Protein AF-0000000078668616 (afdb_homodimer)

Sequence (398 aa):
MKVLVTGFEPFGGENVNPSWEAVKMLPDAIRDAEIVKYQLPVSFKKVKELLPDIISKEKPGVIILTGQAGGRVNVTVERVAINVMDSKKEDNDGYKPEDEPIFEDAPAAYFSTLPIKRIVKALRENKIPAVVSNTAGTYVCNTAMFTALHYVATNELKAKAGFIHVPYIPEQVLEKNAPSMPLEMIKRAIEIAIRESLDMKVLVTGFEPFGGENVNPSWEAVKMLPDAIRDAEIVKYQLPVSFKKVKELLPDIISKEKPGVIILTGQAGGRVNVTVERVAINVMDSKKEDNDGYKPEDEPIFEDAPAAYFSTLPIKRIVKALRENKIPAVVSNTAGTYVCNTAMFTALHYVATNELKAKAGFIHVPYIPEQVLEKNAPSMPLEMIKRAIEIAIRESLD

Structure (mmCIF, N/CA/C/O backbone):
data_AF-0000000078668616-model_v1
#
loop_
_entity.id
_entity.type
_entity.pdbx_description
1 polymer 'Pyrrolidone-carboxylate peptidase'
#
loop_
_atom_site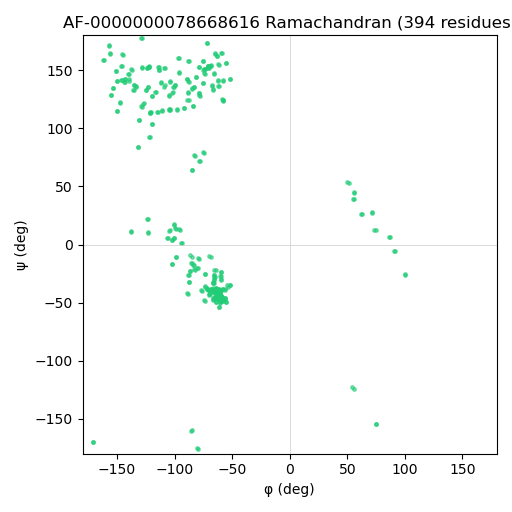.group_PDB
_atom_site.id
_atom_site.type_symbol
_atom_site.label_atom_id
_atom_site.label_alt_id
_atom_site.label_comp_id
_atom_site.label_asym_id
_atom_site.label_entity_id
_atom_site.label_seq_id
_atom_site.pdbx_PDB_ins_code
_atom_site.Cartn_x
_atom_site.Cartn_y
_atom_site.Cartn_z
_atom_site.occupancy
_atom_site.B_iso_or_equiv
_atom_site.auth_seq_id
_atom_site.auth_comp_id
_atom_site.auth_asym_id
_atom_site.auth_atom_id
_atom_site.pdbx_PDB_model_num
ATOM 1 N N . MET A 1 1 ? -7.391 -31.672 -3.52 1 94.06 1 MET A N 1
ATOM 2 C CA . MET A 1 1 ? -7.605 -30.234 -3.52 1 94.06 1 MET A CA 1
ATOM 3 C C . MET A 1 1 ? -6.902 -29.578 -4.703 1 94.06 1 MET A C 1
ATOM 5 O O . MET A 1 1 ? -5.859 -30.062 -5.152 1 94.06 1 MET A O 1
ATOM 9 N N . LYS A 1 2 ? -7.465 -28.547 -5.363 1 98.44 2 LYS A N 1
ATOM 10 C CA . LYS A 1 2 ? -6.852 -27.828 -6.477 1 98.44 2 LYS A CA 1
ATOM 11 C C . LYS A 1 2 ? -6.223 -26.516 -6.008 1 98.44 2 LYS A C 1
ATOM 13 O O . LYS A 1 2 ? -6.793 -25.828 -5.168 1 98.44 2 LYS A O 1
ATOM 18 N N . VAL A 1 3 ? -5.055 -26.281 -6.527 1 98.88 3 VAL A N 1
ATOM 19 C CA . VAL A 1 3 ? -4.402 -24.984 -6.375 1 98.88 3 VAL A CA 1
ATOM 20 C C . VAL A 1 3 ? -4.367 -24.266 -7.723 1 98.88 3 VAL A C 1
ATOM 22 O O . VAL A 1 3 ? -3.795 -24.781 -8.688 1 98.88 3 VAL A O 1
ATOM 25 N N . LEU A 1 4 ? -5.074 -23.156 -7.773 1 98.94 4 LEU A N 1
ATOM 26 C CA . LEU A 1 4 ? -5.012 -22.312 -8.953 1 98.94 4 LEU A CA 1
ATOM 27 C C . LEU A 1 4 ? -3.803 -21.375 -8.898 1 98.94 4 LEU A C 1
ATOM 29 O O . LEU A 1 4 ? -3.654 -20.594 -7.957 1 98.94 4 LEU A O 1
ATOM 33 N N . VAL A 1 5 ? -2.91 -21.484 -9.836 1 98.94 5 VAL A N 1
ATOM 34 C CA . VAL A 1 5 ? -1.761 -20.594 -9.961 1 98.94 5 VAL A CA 1
ATOM 35 C C . VAL A 1 5 ? -1.809 -19.875 -11.305 1 98.94 5 VAL A C 1
ATOM 37 O O . VAL A 1 5 ? -1.997 -20.5 -12.344 1 98.94 5 VAL A O 1
ATOM 40 N N . THR A 1 6 ? -1.699 -18.547 -11.234 1 98.94 6 THR A N 1
ATOM 41 C CA . THR A 1 6 ? -1.771 -17.797 -12.484 1 98.94 6 THR A CA 1
ATOM 42 C C . THR A 1 6 ? -0.515 -16.953 -12.68 1 98.94 6 THR A C 1
ATOM 44 O O . THR A 1 6 ? 0.208 -16.672 -11.727 1 98.94 6 THR A O 1
ATOM 47 N N . GLY A 1 7 ? -0.154 -16.656 -13.906 1 98.88 7 GLY A N 1
ATOM 48 C CA . GLY A 1 7 ? 0.778 -15.641 -14.359 1 98.88 7 GLY A CA 1
ATOM 49 C C . GLY A 1 7 ? 0.201 -14.734 -15.438 1 98.88 7 GLY A C 1
ATOM 50 O O . GLY A 1 7 ? -0.952 -14.906 -15.844 1 98.88 7 GLY A O 1
ATOM 51 N N . PHE A 1 8 ? 1.001 -13.781 -15.844 1 98.88 8 PHE A N 1
ATOM 52 C CA . PHE A 1 8 ? 0.492 -12.812 -16.812 1 98.88 8 PHE A CA 1
ATOM 53 C C . PHE A 1 8 ? 1.229 -12.945 -18.141 1 98.88 8 PHE A C 1
ATOM 55 O O . PHE A 1 8 ? 2.396 -13.336 -18.172 1 98.88 8 PHE A O 1
ATOM 62 N N . GLU A 1 9 ? 0.534 -12.625 -19.172 1 98.69 9 GLU A N 1
ATOM 63 C CA . GLU A 1 9 ? 1.172 -12.43 -20.469 1 98.69 9 GLU A CA 1
ATOM 64 C C . GLU A 1 9 ? 2.15 -11.258 -20.438 1 98.69 9 GLU A C 1
ATOM 66 O O . GLU A 1 9 ? 2.109 -10.438 -19.516 1 98.69 9 GLU A O 1
ATOM 71 N N . PRO A 1 10 ? 3.027 -11.25 -21.453 1 97.44 10 PRO A N 1
ATOM 72 C CA . PRO A 1 10 ? 3.949 -10.109 -21.516 1 97.44 10 PRO A CA 1
ATOM 73 C C . PRO A 1 10 ? 3.229 -8.773 -21.688 1 97.44 10 PRO A C 1
ATOM 75 O O . PRO A 1 10 ? 2.102 -8.742 -22.188 1 97.44 10 PRO A O 1
ATOM 78 N N . PHE A 1 11 ? 3.816 -7.719 -21.281 1 95.62 11 PHE A N 1
ATOM 79 C CA . PHE A 1 11 ? 3.264 -6.375 -21.406 1 95.62 11 PHE A CA 1
ATOM 80 C C . PHE A 1 11 ? 4.371 -5.328 -21.359 1 95.62 11 PHE A C 1
ATOM 82 O O . PHE A 1 11 ? 5.543 -5.664 -21.172 1 95.62 11 PHE A O 1
ATOM 89 N N . GLY A 1 12 ? 4.094 -4.141 -21.609 1 89.12 12 GLY A N 1
ATOM 90 C CA . GLY A 1 12 ? 5.023 -3.029 -21.469 1 89.12 12 GLY A CA 1
ATOM 91 C C . GLY A 1 12 ? 6.227 -3.139 -22.391 1 89.12 12 GLY A C 1
ATOM 92 O O . GLY A 1 12 ? 7.34 -2.771 -22 1 89.12 12 GLY A O 1
ATOM 93 N N . GLY A 1 13 ? 6.043 -3.803 -23.453 1 87.31 13 GLY A N 1
ATOM 94 C CA . GLY A 1 13 ? 7.133 -3.924 -24.422 1 87.31 13 GLY A CA 1
ATOM 95 C C . GLY A 1 13 ? 8.016 -5.133 -24.172 1 87.31 13 GLY A C 1
ATOM 96 O O . GLY A 1 13 ? 8.938 -5.402 -24.938 1 87.31 13 GLY A O 1
ATOM 97 N N . GLU A 1 14 ? 7.715 -5.789 -23.078 1 91 14 GLU A N 1
ATOM 98 C CA . GLU A 1 14 ? 8.477 -7.004 -22.797 1 91 14 GLU A CA 1
ATOM 99 C C . GLU A 1 14 ? 7.965 -8.18 -23.625 1 91 14 GLU A C 1
ATOM 101 O O . GLU A 1 14 ? 6.781 -8.227 -23.984 1 91 14 GLU A O 1
ATOM 106 N N . ASN A 1 15 ? 8.891 -9.117 -23.875 1 93.75 15 ASN A N 1
ATOM 107 C CA . ASN A 1 15 ? 8.523 -10.305 -24.641 1 93.75 15 ASN A CA 1
ATOM 108 C C . ASN A 1 15 ? 8.234 -11.492 -23.719 1 93.75 15 ASN A C 1
ATOM 110 O O . ASN A 1 15 ? 7.727 -12.523 -24.188 1 93.75 15 ASN A O 1
ATOM 114 N N . VAL A 1 16 ? 8.57 -11.289 -22.531 1 96.88 16 VAL A N 1
ATOM 115 C CA . VAL A 1 16 ? 8.375 -12.367 -21.562 1 96.88 16 VAL A CA 1
ATOM 116 C C . VAL A 1 16 ? 7.82 -11.789 -20.25 1 96.88 16 VAL A C 1
ATOM 118 O O . VAL A 1 16 ? 7.988 -10.602 -19.969 1 96.88 16 VAL A O 1
ATOM 121 N N . ASN A 1 17 ? 7.086 -12.539 -19.547 1 98.44 17 ASN A N 1
ATOM 122 C CA . ASN A 1 17 ? 6.676 -12.281 -18.172 1 98.44 17 ASN A CA 1
ATOM 123 C C . ASN A 1 17 ? 7.113 -13.398 -17.219 1 98.44 17 ASN A C 1
ATOM 125 O O . ASN A 1 17 ? 6.605 -14.516 -17.312 1 98.44 17 ASN A O 1
ATOM 129 N N . PRO A 1 18 ? 8 -13.102 -16.328 1 98.62 18 PRO A N 1
ATOM 130 C CA . PRO A 1 18 ? 8.57 -14.164 -15.492 1 98.62 18 PRO A CA 1
ATOM 131 C C . PRO A 1 18 ? 7.512 -14.883 -14.656 1 98.62 18 PRO A C 1
ATOM 133 O O . PRO A 1 18 ? 7.676 -16.062 -14.32 1 98.62 18 PRO A O 1
ATOM 136 N N . SER A 1 19 ? 6.426 -14.211 -14.336 1 98.81 19 SER A N 1
ATOM 137 C CA . SER A 1 19 ? 5.383 -14.859 -13.547 1 98.81 19 SER A CA 1
ATOM 138 C C . SER A 1 19 ? 4.816 -16.078 -14.281 1 98.81 19 SER A C 1
ATOM 140 O O . SER A 1 19 ? 4.801 -17.172 -13.734 1 98.81 19 SER A O 1
ATOM 142 N N . TRP A 1 20 ? 4.453 -15.867 -15.547 1 98.81 20 TRP A N 1
ATOM 143 C CA . TRP A 1 20 ? 3.885 -16.969 -16.312 1 98.81 20 TRP A CA 1
ATOM 144 C C . TRP A 1 20 ? 4.953 -18 -16.672 1 98.81 20 TRP A C 1
ATOM 146 O O . TRP A 1 20 ? 4.695 -19.203 -16.625 1 98.81 20 TRP A O 1
ATOM 156 N N . GLU A 1 21 ? 6.145 -17.547 -16.984 1 98.75 21 GLU A N 1
ATOM 157 C CA . GLU A 1 21 ? 7.223 -18.469 -17.312 1 98.75 21 GLU A CA 1
ATOM 158 C C . GLU A 1 21 ? 7.504 -19.422 -16.141 1 98.75 21 GLU A C 1
ATOM 160 O O . GLU A 1 21 ? 7.73 -20.609 -16.359 1 98.75 21 GLU A O 1
ATOM 165 N N . ALA A 1 22 ? 7.461 -18.875 -14.977 1 98.88 22 ALA A N 1
ATOM 166 C CA . ALA A 1 22 ? 7.688 -19.703 -13.789 1 98.88 22 ALA A CA 1
ATOM 167 C C . ALA A 1 22 ? 6.527 -20.656 -13.555 1 98.88 22 ALA A C 1
ATOM 169 O O . ALA A 1 22 ? 6.734 -21.828 -13.234 1 98.88 22 ALA A O 1
ATOM 170 N N . VAL A 1 23 ? 5.34 -20.156 -13.711 1 98.88 23 VAL A N 1
ATOM 171 C CA . VAL A 1 23 ? 4.141 -20.953 -13.469 1 98.88 23 VAL A CA 1
ATOM 172 C C . VAL A 1 23 ? 4.098 -22.141 -14.43 1 98.88 23 VAL A C 1
ATOM 174 O O . VAL A 1 23 ? 3.754 -23.25 -14.039 1 98.88 23 VAL A O 1
ATOM 177 N N . LYS A 1 24 ? 4.516 -21.891 -15.633 1 98.44 24 LYS A N 1
ATOM 178 C CA . LYS A 1 24 ? 4.555 -22.953 -16.656 1 98.44 24 LYS A CA 1
ATOM 179 C C . LYS A 1 24 ? 5.453 -24.094 -16.219 1 98.44 24 LYS A C 1
ATOM 181 O O . LYS A 1 24 ? 5.191 -25.25 -16.547 1 98.44 24 LYS A O 1
ATOM 186 N N . MET A 1 25 ? 6.387 -23.766 -15.477 1 98.56 25 MET A N 1
ATOM 187 C CA . MET A 1 25 ? 7.414 -24.75 -15.125 1 98.56 25 MET A CA 1
ATOM 188 C C . MET A 1 25 ? 6.988 -25.562 -13.914 1 98.56 25 MET A C 1
ATOM 190 O O . MET A 1 25 ? 7.613 -26.578 -13.594 1 98.56 25 MET A O 1
ATOM 194 N N . LEU A 1 26 ? 5.934 -25.203 -13.25 1 98.75 26 LEU A N 1
ATOM 195 C CA . LEU A 1 26 ? 5.492 -25.922 -12.055 1 98.75 26 LEU A CA 1
ATOM 196 C C . LEU A 1 26 ? 5.039 -27.328 -12.406 1 98.75 26 LEU A C 1
ATOM 198 O O . LEU A 1 26 ? 4.52 -27.578 -13.5 1 98.75 26 LEU A O 1
ATOM 202 N N . PRO A 1 27 ? 5.262 -28.297 -11.469 1 98.19 27 PRO A N 1
ATOM 203 C CA . PRO A 1 27 ? 4.66 -29.625 -11.688 1 98.19 27 PRO A CA 1
ATOM 204 C C . PRO A 1 27 ? 3.135 -29.594 -11.656 1 98.19 27 PRO A C 1
ATOM 206 O O . PRO A 1 27 ? 2.545 -28.609 -11.195 1 98.19 27 PRO A O 1
ATOM 209 N N . ASP A 1 28 ? 2.582 -30.656 -12.156 1 98.06 28 ASP A N 1
ATOM 210 C CA . ASP A 1 28 ? 1.125 -30.719 -12.219 1 98.06 28 ASP A CA 1
ATOM 211 C C . ASP A 1 28 ? 0.53 -31.078 -10.859 1 98.06 28 ASP A C 1
ATOM 213 O O . ASP A 1 28 ? -0.678 -30.953 -10.656 1 98.06 28 ASP A O 1
ATOM 217 N N . ALA A 1 29 ? 1.457 -31.516 -9.992 1 98.31 29 ALA A N 1
ATOM 218 C CA . ALA A 1 29 ? 1.007 -31.844 -8.641 1 98.31 29 ALA A CA 1
ATOM 219 C C . ALA A 1 29 ? 2.082 -31.516 -7.609 1 98.31 29 ALA A C 1
ATOM 221 O O . ALA A 1 29 ? 3.275 -31.688 -7.871 1 98.31 29 ALA A O 1
ATOM 222 N N . ILE A 1 30 ? 1.726 -31.047 -6.531 1 97.5 30 ILE A N 1
ATOM 223 C CA . ILE A 1 30 ? 2.549 -30.828 -5.344 1 97.5 30 ILE A CA 1
ATOM 224 C C . ILE A 1 30 ? 1.875 -31.453 -4.125 1 97.5 30 ILE A C 1
ATOM 226 O O . ILE A 1 30 ? 0.742 -31.109 -3.787 1 97.5 30 ILE A O 1
ATOM 230 N N . ARG A 1 31 ? 2.514 -32.375 -3.549 1 95.06 31 ARG A N 1
ATOM 231 C CA . ARG A 1 31 ? 1.877 -33.188 -2.537 1 95.06 31 ARG A CA 1
ATOM 232 C C . ARG A 1 31 ? 0.613 -33.844 -3.084 1 95.06 31 ARG A C 1
ATOM 234 O O . ARG A 1 31 ? 0.65 -34.5 -4.129 1 95.06 31 ARG A O 1
ATOM 241 N N . ASP A 1 32 ? -0.481 -33.656 -2.465 1 95.19 32 ASP A N 1
ATOM 242 C CA . ASP A 1 32 ? -1.717 -34.281 -2.924 1 95.19 32 ASP A CA 1
ATOM 243 C C . ASP A 1 32 ? -2.611 -33.25 -3.639 1 95.19 32 ASP A C 1
ATOM 245 O O . ASP A 1 32 ? -3.758 -33.562 -3.973 1 95.19 32 ASP A O 1
ATOM 249 N N . ALA A 1 33 ? -2.014 -32.125 -3.932 1 98.12 33 ALA A N 1
ATOM 250 C CA . ALA A 1 33 ? -2.818 -31.078 -4.559 1 98.12 33 ALA A CA 1
ATOM 251 C C . ALA A 1 33 ? -2.566 -31.016 -6.062 1 98.12 33 ALA A C 1
ATOM 253 O O . ALA A 1 33 ? -1.426 -31.141 -6.512 1 98.12 33 ALA A O 1
ATOM 254 N N . GLU A 1 34 ? -3.582 -30.906 -6.855 1 98.75 34 GLU A N 1
ATOM 255 C CA . GLU A 1 34 ? -3.486 -30.656 -8.289 1 98.75 34 GLU A CA 1
ATOM 256 C C . GLU A 1 34 ? -3.215 -29.188 -8.578 1 98.75 34 GLU A C 1
ATOM 258 O O . GLU A 1 34 ? -3.887 -28.312 -8.039 1 98.75 34 GLU A O 1
ATOM 263 N N . ILE A 1 35 ? -2.236 -28.953 -9.398 1 98.81 35 ILE A N 1
ATOM 264 C CA . ILE A 1 35 ? -1.889 -27.594 -9.758 1 98.81 35 ILE A CA 1
ATOM 265 C C . ILE A 1 35 ? -2.52 -27.234 -11.102 1 98.81 35 ILE A C 1
ATOM 267 O O . ILE A 1 35 ? -2.191 -27.828 -12.125 1 98.81 35 ILE A O 1
ATOM 271 N N . VAL A 1 36 ? -3.434 -26.266 -11.102 1 98.88 36 VAL A N 1
ATOM 272 C CA . VAL A 1 36 ? -4.055 -25.766 -12.328 1 98.88 36 VAL A CA 1
ATOM 273 C C . VAL A 1 36 ? -3.469 -24.406 -12.688 1 98.88 36 VAL A C 1
ATOM 275 O O . VAL A 1 36 ? -3.432 -23.5 -11.852 1 98.88 36 VAL A O 1
ATOM 278 N N . LYS A 1 37 ? -3.021 -24.281 -13.883 1 98.88 37 LYS A N 1
ATOM 279 C CA . LYS A 1 37 ? -2.25 -23.109 -14.312 1 98.88 37 LYS A CA 1
ATOM 280 C C . LYS A 1 37 ? -2.99 -22.328 -15.391 1 98.88 37 LYS A C 1
ATOM 282 O O . LYS A 1 37 ? -3.506 -22.906 -16.344 1 98.88 37 LYS A O 1
ATOM 287 N N . TYR A 1 38 ? -3.09 -21.031 -15.234 1 98.88 38 TYR A N 1
ATOM 288 C CA . TYR A 1 38 ? -3.717 -20.156 -16.219 1 98.88 38 TYR A CA 1
ATOM 289 C C . TYR A 1 38 ? -2.855 -18.922 -16.5 1 98.88 38 TYR A C 1
ATOM 291 O O . TYR A 1 38 ? -2.309 -18.328 -15.57 1 98.88 38 TYR A O 1
ATOM 299 N N . GLN A 1 39 ? -2.693 -18.562 -17.75 1 98.88 39 GLN A N 1
ATOM 300 C CA . GLN A 1 39 ? -2.119 -17.281 -18.141 1 98.88 39 GLN A CA 1
ATOM 301 C C . GLN A 1 39 ? -3.195 -16.203 -18.234 1 98.88 39 GLN A C 1
ATOM 303 O O . GLN A 1 39 ? -4.207 -16.391 -18.906 1 98.88 39 GLN A O 1
ATOM 308 N N . LEU A 1 40 ? -3.045 -15.125 -17.531 1 98.88 40 LEU A N 1
ATOM 309 C CA . LEU A 1 40 ? -4.004 -14.023 -17.531 1 98.88 40 LEU A CA 1
ATOM 310 C C . LEU A 1 40 ? -3.568 -12.938 -18.516 1 98.88 40 LEU A C 1
ATOM 312 O O . LEU A 1 40 ? -2.371 -12.727 -18.719 1 98.88 40 LEU A O 1
ATOM 316 N N . PRO A 1 41 ? -4.508 -12.266 -19.125 1 98.75 41 PRO A N 1
ATOM 317 C CA . PRO A 1 41 ? -4.188 -11.07 -19.906 1 98.75 41 PRO A CA 1
ATOM 318 C C . PRO A 1 41 ? -3.842 -9.867 -19.031 1 98.75 41 PRO A C 1
ATOM 320 O O . PRO A 1 41 ? -4.352 -9.75 -17.906 1 98.75 41 PRO A O 1
ATOM 323 N N . VAL A 1 42 ? -2.961 -9.078 -19.547 1 98.75 42 VAL A N 1
ATOM 324 C CA . VAL A 1 42 ? -2.727 -7.797 -18.891 1 98.75 42 VAL A CA 1
ATOM 325 C C . VAL A 1 42 ? -3.779 -6.785 -19.328 1 98.75 42 VAL A C 1
ATOM 327 O O . VAL A 1 42 ? -3.51 -5.93 -20.188 1 98.75 42 VAL A O 1
ATOM 330 N N . SER A 1 43 ? -4.902 -6.977 -18.766 1 98.81 43 SER A N 1
ATOM 331 C CA . SER A 1 43 ? -6.094 -6.191 -19.078 1 98.81 43 SER A CA 1
ATOM 332 C C . SER A 1 43 ? -6.992 -6.031 -17.859 1 98.81 43 SER A C 1
ATOM 334 O O . SER A 1 43 ? -7.445 -7.02 -17.281 1 98.81 43 SER A O 1
ATOM 336 N N . PHE A 1 44 ? -7.242 -4.77 -17.5 1 98.75 44 PHE A N 1
ATOM 337 C CA . PHE A 1 44 ? -8.102 -4.48 -16.359 1 98.75 44 PHE A CA 1
ATOM 338 C C . PHE A 1 44 ? -9.461 -5.148 -16.516 1 98.75 44 PHE A C 1
ATOM 340 O O . PHE A 1 44 ? -9.922 -5.859 -15.625 1 98.75 44 PHE A O 1
ATOM 347 N N . LYS A 1 45 ? -10.047 -4.969 -17.641 1 98.38 45 LYS A N 1
ATOM 348 C CA . LYS A 1 45 ? -11.398 -5.449 -17.891 1 98.38 45 LYS A CA 1
ATOM 349 C C . LYS A 1 45 ? -11.438 -6.977 -17.969 1 98.38 45 LYS A C 1
ATOM 351 O O . LYS A 1 45 ? -12.305 -7.605 -17.359 1 98.38 45 LYS A O 1
ATOM 356 N N . LYS A 1 46 ? -10.492 -7.578 -18.609 1 98.81 46 LYS A N 1
ATOM 357 C CA . LYS A 1 46 ? -10.547 -9.016 -18.875 1 98.81 46 LYS A CA 1
ATOM 358 C C . LYS A 1 46 ? -10.273 -9.82 -17.609 1 98.81 46 LYS A C 1
ATOM 360 O O . LYS A 1 46 ? -10.867 -10.883 -17.406 1 98.81 46 LYS A O 1
ATOM 365 N N . VAL A 1 47 ? -9.375 -9.328 -16.75 1 98.69 47 VAL A N 1
ATOM 366 C CA . VAL A 1 47 ? -9.094 -10.094 -15.547 1 98.69 47 VAL A CA 1
ATOM 367 C C . VAL A 1 47 ? -10.328 -10.109 -14.648 1 98.69 47 VAL A C 1
ATOM 369 O O . VAL A 1 47 ? -10.586 -11.094 -13.953 1 98.69 47 VAL A O 1
ATOM 372 N N . LYS A 1 48 ? -11.148 -9.039 -14.641 1 98.44 48 LYS A N 1
ATOM 373 C CA . LYS A 1 48 ? -12.359 -8.938 -13.836 1 98.44 48 LYS A CA 1
ATOM 374 C C . LYS A 1 48 ? -13.406 -9.953 -14.281 1 98.44 48 LYS A C 1
ATOM 376 O O . LYS A 1 48 ? -14.195 -10.438 -13.477 1 98.44 48 LYS A O 1
ATOM 381 N N . GLU A 1 49 ? -13.328 -10.227 -15.547 1 98.06 49 GLU A N 1
ATOM 382 C CA . GLU A 1 49 ? -14.289 -11.164 -16.109 1 98.06 49 GLU A CA 1
ATOM 383 C C . GLU A 1 49 ? -13.781 -12.602 -16.016 1 98.06 49 GLU A C 1
ATOM 385 O O . GLU A 1 49 ? -14.516 -13.492 -15.586 1 98.06 49 GLU A O 1
ATOM 390 N N . LEU A 1 50 ? -12.57 -12.82 -16.281 1 98.56 50 LEU A N 1
ATOM 391 C CA . LEU A 1 50 ? -12.008 -14.156 -16.469 1 98.56 50 LEU A CA 1
ATOM 392 C C . LEU A 1 50 ? -11.797 -14.844 -15.125 1 98.56 50 LEU A C 1
ATOM 394 O O . LEU A 1 50 ? -12.023 -16.047 -15 1 98.56 50 LEU A O 1
ATOM 398 N N . LEU A 1 51 ? -11.367 -14.141 -14.125 1 98.69 51 LEU A N 1
ATOM 399 C CA . LEU A 1 51 ? -10.969 -14.766 -12.875 1 98.69 51 LEU A CA 1
ATOM 400 C C . LEU A 1 51 ? -12.164 -15.398 -12.172 1 98.69 51 LEU A C 1
ATOM 402 O O . LEU A 1 51 ? -12.094 -16.547 -11.742 1 98.69 51 LEU A O 1
ATOM 406 N N . PRO A 1 52 ? -13.289 -14.68 -12.086 1 98.75 52 PRO A N 1
ATOM 407 C CA . PRO A 1 52 ? -14.469 -15.32 -11.5 1 98.75 52 PRO A CA 1
ATOM 408 C C . PRO A 1 52 ? -14.883 -16.578 -12.242 1 98.75 52 PRO A C 1
ATOM 410 O O . PRO A 1 52 ? -15.25 -17.578 -11.617 1 98.75 52 PRO A O 1
ATOM 413 N N . ASP A 1 53 ? -14.766 -16.531 -13.586 1 98.75 53 ASP A N 1
ATOM 414 C CA . ASP A 1 53 ? -15.102 -17.703 -14.391 1 98.75 53 ASP A CA 1
ATOM 415 C C . ASP A 1 53 ? -14.172 -18.875 -14.094 1 98.75 53 ASP A C 1
ATOM 417 O O . ASP A 1 53 ? -14.617 -20.016 -13.945 1 98.75 53 ASP A O 1
ATOM 421 N N . ILE A 1 54 ? -12.906 -18.609 -14 1 98.88 54 ILE A N 1
ATOM 422 C CA . ILE A 1 54 ? -11.906 -19.625 -13.734 1 98.88 54 ILE A CA 1
ATOM 423 C C . ILE A 1 54 ? -12.141 -20.234 -12.352 1 98.88 54 ILE A C 1
ATOM 425 O O . ILE A 1 54 ? -12.133 -21.453 -12.195 1 98.88 54 ILE A O 1
ATOM 429 N N . ILE A 1 55 ? -12.383 -19.375 -11.328 1 98.81 55 ILE A N 1
ATOM 430 C CA . ILE A 1 55 ? -12.562 -19.828 -9.953 1 98.81 55 ILE A CA 1
ATOM 431 C C . ILE A 1 55 ? -13.828 -20.672 -9.852 1 98.81 55 ILE A C 1
ATOM 433 O O . ILE A 1 55 ? -13.852 -21.703 -9.18 1 98.81 55 ILE A O 1
ATOM 437 N N . SER A 1 56 ? -14.867 -20.188 -10.555 1 98.56 56 SER A N 1
ATOM 438 C CA . SER A 1 56 ? -16.125 -20.938 -10.555 1 98.56 56 SER A CA 1
ATOM 439 C C . SER A 1 56 ? -15.969 -22.312 -11.195 1 98.56 56 SER A C 1
ATOM 441 O O . SER A 1 56 ? -16.547 -23.281 -10.734 1 98.56 56 SER A O 1
ATOM 443 N N . LYS A 1 57 ? -15.195 -22.375 -12.219 1 98.62 57 LYS A N 1
ATOM 444 C CA . LYS A 1 57 ? -14.977 -23.609 -12.977 1 98.62 57 LYS A CA 1
ATOM 445 C C . LYS A 1 57 ? -14.094 -24.578 -12.195 1 98.62 57 LYS A C 1
ATOM 447 O O . LYS A 1 57 ? -14.43 -25.75 -12.039 1 98.62 57 LYS A O 1
ATOM 452 N N . GLU A 1 58 ? -12.984 -24.125 -11.664 1 98.75 58 GLU A N 1
ATOM 453 C CA . GLU A 1 58 ? -11.945 -24.984 -11.102 1 98.75 58 GLU A CA 1
ATOM 454 C C . GLU A 1 58 ? -12.219 -25.281 -9.625 1 98.75 58 GLU A C 1
ATOM 456 O O . GLU A 1 58 ? -11.719 -26.281 -9.094 1 98.75 58 GLU A O 1
ATOM 461 N N . LYS A 1 59 ? -12.914 -24.422 -8.914 1 98.44 59 LYS A N 1
ATOM 462 C CA . LYS A 1 59 ? -13.258 -24.547 -7.5 1 98.44 59 LYS A CA 1
ATOM 463 C C . LYS A 1 59 ? -12.023 -24.844 -6.66 1 98.44 59 LYS A C 1
ATOM 465 O O . LYS A 1 59 ? -12.016 -25.812 -5.883 1 98.44 59 LYS A O 1
ATOM 470 N N . PRO A 1 60 ? -11 -24.047 -6.793 1 98.81 60 PRO A N 1
ATOM 471 C CA . PRO A 1 60 ? -9.75 -24.297 -6.074 1 98.81 60 PRO A CA 1
ATOM 472 C C . PRO A 1 60 ? -9.875 -24.047 -4.57 1 98.81 60 PRO A C 1
ATOM 474 O O . PRO A 1 60 ? -10.695 -23.234 -4.141 1 98.81 60 PRO A O 1
ATOM 477 N N . GLY A 1 61 ? -9.062 -24.75 -3.811 1 98.56 61 GLY A N 1
ATOM 478 C CA . GLY A 1 61 ? -8.953 -24.484 -2.387 1 98.56 61 GLY A CA 1
ATOM 479 C C . GLY A 1 61 ? -7.934 -23.406 -2.064 1 98.56 61 GLY A C 1
ATOM 480 O O . GLY A 1 61 ? -7.973 -22.812 -0.985 1 98.56 61 GLY A O 1
ATOM 481 N N . VAL A 1 62 ? -6.969 -23.188 -2.973 1 98.88 62 VAL A N 1
ATOM 482 C CA . VAL A 1 62 ? -5.934 -22.156 -2.865 1 98.88 62 VAL A CA 1
ATOM 483 C C . VAL A 1 62 ? -5.773 -21.438 -4.203 1 98.88 62 VAL A C 1
ATOM 485 O O . VAL A 1 62 ? -5.793 -22.078 -5.262 1 98.88 62 VAL A O 1
ATOM 488 N N . ILE A 1 63 ? -5.742 -20.125 -4.137 1 98.94 63 ILE A N 1
ATOM 489 C CA . ILE A 1 63 ? -5.543 -19.281 -5.312 1 98.94 63 ILE A CA 1
ATOM 490 C C . ILE A 1 63 ? -4.297 -18.422 -5.121 1 98.94 63 ILE A C 1
ATOM 492 O O . ILE A 1 63 ? -4.242 -17.594 -4.215 1 98.94 63 ILE A O 1
ATOM 496 N N . ILE A 1 64 ? -3.273 -18.641 -5.918 1 98.94 64 ILE A N 1
ATOM 497 C CA . ILE A 1 64 ? -2.055 -17.844 -5.891 1 98.94 64 ILE A CA 1
ATOM 498 C C . ILE A 1 64 ? -1.847 -17.172 -7.246 1 98.94 64 ILE A C 1
ATOM 500 O O . ILE A 1 64 ? -1.464 -17.828 -8.219 1 98.94 64 ILE A O 1
ATOM 504 N N . LEU A 1 65 ? -2.139 -15.906 -7.297 1 98.94 65 LEU A N 1
ATOM 505 C CA . LEU A 1 65 ? -1.865 -15.109 -8.484 1 98.94 65 LEU A CA 1
ATOM 506 C C . LEU A 1 65 ? -0.45 -14.547 -8.453 1 98.94 65 LEU A C 1
ATOM 508 O O . LEU A 1 65 ? 0.034 -14.141 -7.391 1 98.94 65 LEU A O 1
ATOM 512 N N . THR A 1 66 ? 0.233 -14.539 -9.578 1 98.94 66 THR A N 1
ATOM 513 C CA . THR A 1 66 ? 1.576 -13.977 -9.633 1 98.94 66 THR A CA 1
ATOM 514 C C . THR A 1 66 ? 1.692 -12.961 -10.766 1 98.94 66 THR A C 1
ATOM 516 O O . THR A 1 66 ? 0.927 -13.008 -11.734 1 98.94 66 THR A O 1
ATOM 519 N N . GLY A 1 67 ? 2.529 -12.047 -10.625 1 98.75 67 GLY A N 1
ATOM 520 C CA . GLY A 1 67 ? 2.807 -11.023 -11.617 1 98.75 67 GLY A CA 1
ATOM 521 C C . GLY A 1 67 ? 4.191 -10.422 -11.484 1 98.75 67 GLY A C 1
ATOM 522 O O . GLY A 1 67 ? 4.855 -10.602 -10.461 1 98.75 67 GLY A O 1
ATOM 523 N N . GLN A 1 68 ? 4.598 -9.734 -12.531 1 98.38 68 GLN A N 1
ATOM 524 C CA . GLN A 1 68 ? 5.918 -9.117 -12.57 1 98.38 68 GLN A CA 1
ATOM 525 C C . GLN A 1 68 ? 5.879 -7.707 -11.977 1 98.38 68 GLN A C 1
ATOM 527 O O . GLN A 1 68 ? 4.961 -6.934 -12.266 1 98.38 68 GLN A O 1
ATOM 532 N N . ALA A 1 69 ? 6.773 -7.445 -11.109 1 96.69 69 ALA A N 1
ATOM 533 C CA . ALA A 1 69 ? 7.047 -6.086 -10.648 1 96.69 69 ALA A CA 1
ATOM 534 C C . ALA A 1 69 ? 8.5 -5.703 -10.906 1 96.69 69 ALA A C 1
ATOM 536 O O . ALA A 1 69 ? 9.359 -5.891 -10.047 1 96.69 69 ALA A O 1
ATOM 537 N N . GLY A 1 70 ? 8.633 -5.094 -12.07 1 92.62 70 GLY A N 1
ATOM 538 C CA . GLY A 1 70 ? 9.969 -4.633 -12.422 1 92.62 70 GLY A CA 1
ATOM 539 C C . GLY A 1 70 ? 10.508 -3.596 -11.461 1 92.62 70 GLY A C 1
ATOM 540 O O . GLY A 1 70 ? 9.781 -2.707 -11.016 1 92.62 70 GLY A O 1
ATOM 541 N N . GLY A 1 71 ? 11.844 -3.693 -11.023 1 91.94 71 GLY A N 1
ATOM 542 C CA . GLY A 1 71 ? 12.477 -2.77 -10.094 1 91.94 71 GLY A CA 1
ATOM 543 C C . GLY A 1 71 ? 12.539 -3.305 -8.672 1 91.94 71 GLY A C 1
ATOM 544 O O . GLY A 1 71 ? 13.328 -2.824 -7.859 1 91.94 71 GLY A O 1
ATOM 545 N N . ARG A 1 72 ? 11.602 -4.207 -8.367 1 94.69 72 ARG A N 1
ATOM 546 C CA . ARG A 1 72 ? 11.688 -4.824 -7.043 1 94.69 72 ARG A CA 1
ATOM 547 C C . ARG A 1 72 ? 12.828 -5.832 -6.984 1 94.69 72 ARG A C 1
ATOM 549 O O . ARG A 1 72 ? 13.141 -6.48 -7.984 1 94.69 72 ARG A O 1
ATOM 556 N N . VAL A 1 73 ? 13.391 -6.008 -5.777 1 96.19 73 VAL A N 1
ATOM 557 C CA . VAL A 1 73 ? 14.586 -6.828 -5.609 1 96.19 73 VAL A CA 1
ATOM 558 C C . VAL A 1 73 ? 14.203 -8.188 -5.035 1 96.19 73 VAL A C 1
ATOM 560 O O . VAL A 1 73 ? 14.969 -9.148 -5.137 1 96.19 73 VAL A O 1
ATOM 563 N N . ASN A 1 74 ? 12.961 -8.305 -4.465 1 98 74 ASN A N 1
ATOM 564 C CA . ASN A 1 74 ? 12.523 -9.492 -3.736 1 98 74 ASN A CA 1
ATOM 565 C C . ASN A 1 74 ? 11.25 -10.078 -4.336 1 98 74 ASN A C 1
ATOM 567 O O . ASN A 1 74 ? 10.5 -9.383 -5.023 1 98 74 ASN A O 1
ATOM 571 N N . VAL A 1 75 ? 11.117 -11.414 -4.125 1 98.88 75 VAL A N 1
ATOM 572 C CA . VAL A 1 75 ? 9.758 -11.938 -4.191 1 98.88 75 VAL A CA 1
ATOM 573 C C . VAL A 1 75 ? 8.875 -11.227 -3.174 1 98.88 75 VAL A C 1
ATOM 575 O O . VAL A 1 75 ? 9.203 -11.172 -1.986 1 98.88 75 VAL A O 1
ATOM 578 N N . THR A 1 76 ? 7.812 -10.656 -3.664 1 98.81 76 THR A N 1
ATOM 579 C CA . THR A 1 76 ? 6.984 -9.828 -2.803 1 98.81 76 THR A CA 1
ATOM 580 C C . THR A 1 76 ? 5.602 -10.453 -2.615 1 98.81 76 THR A C 1
ATOM 582 O O . THR A 1 76 ? 4.824 -10.547 -3.566 1 98.81 76 THR A O 1
ATOM 585 N N . VAL A 1 77 ? 5.305 -10.867 -1.385 1 98.94 77 VAL A N 1
ATOM 586 C CA . VAL A 1 77 ? 4.008 -11.445 -1.048 1 98.94 77 VAL A CA 1
ATOM 587 C C . VAL A 1 77 ? 3.062 -10.344 -0.574 1 98.94 77 VAL A C 1
ATOM 589 O O . VAL A 1 77 ? 3.328 -9.672 0.427 1 98.94 77 VAL A O 1
ATOM 592 N N . GLU A 1 78 ? 1.993 -10.148 -1.295 1 98.94 78 GLU A N 1
ATOM 593 C CA . GLU A 1 78 ? 1.152 -8.969 -1.113 1 98.94 78 GLU A CA 1
ATOM 594 C C . GLU A 1 78 ? 0.165 -9.164 0.033 1 98.94 78 GLU A C 1
ATOM 596 O O . GLU A 1 78 ? -0.521 -10.188 0.1 1 98.94 78 GLU A O 1
ATOM 601 N N . ARG A 1 79 ? 0.03 -8.188 0.84 1 98.81 79 ARG A N 1
ATOM 602 C CA . ARG A 1 79 ? -0.846 -8.242 2.006 1 98.81 79 ARG A CA 1
ATOM 603 C C . ARG A 1 79 ? -2.264 -7.812 1.646 1 98.81 79 ARG A C 1
ATOM 605 O O . ARG A 1 79 ? -3.234 -8.312 2.215 1 98.81 79 ARG A O 1
ATOM 612 N N . VAL A 1 80 ? -2.324 -6.859 0.638 1 98.94 80 VAL A N 1
ATOM 613 C CA . VAL A 1 80 ? -3.609 -6.18 0.501 1 98.94 80 VAL A CA 1
ATOM 614 C C . VAL A 1 80 ? -3.824 -5.77 -0.954 1 98.94 80 VAL A C 1
ATOM 616 O O . VAL A 1 80 ? -2.871 -5.41 -1.651 1 98.94 80 VAL A O 1
ATOM 619 N N . ALA A 1 81 ? -4.984 -5.887 -1.417 1 98.88 81 ALA A N 1
ATOM 620 C CA . ALA A 1 81 ? -5.457 -5.293 -2.666 1 98.88 81 ALA A CA 1
ATOM 621 C C . ALA A 1 81 ? -6.484 -4.199 -2.398 1 98.88 81 ALA A C 1
ATOM 623 O O . ALA A 1 81 ? -7.34 -4.34 -1.522 1 98.88 81 ALA A O 1
ATOM 624 N N . ILE A 1 82 ? -6.402 -3.127 -3.137 1 98.94 82 ILE A N 1
ATOM 625 C CA . ILE A 1 82 ? -7.297 -2.006 -2.875 1 98.94 82 ILE A CA 1
ATOM 626 C C . ILE A 1 82 ? -8.242 -1.812 -4.059 1 98.94 82 ILE A C 1
ATOM 628 O O . ILE A 1 82 ? -7.891 -2.117 -5.199 1 98.94 82 ILE A O 1
ATOM 632 N N . ASN A 1 83 ? -9.422 -1.263 -3.816 1 98.88 83 ASN A N 1
ATOM 633 C CA . ASN A 1 83 ? -10.508 -1.128 -4.781 1 98.88 83 ASN A CA 1
ATOM 634 C C . ASN A 1 83 ? -10.352 0.126 -5.633 1 98.88 83 ASN A C 1
ATOM 636 O O . ASN A 1 83 ? -11.227 0.99 -5.648 1 98.88 83 ASN A O 1
ATOM 640 N N . VAL A 1 84 ? -9.242 0.097 -6.422 1 98.81 84 VAL A N 1
ATOM 641 C CA . VAL A 1 84 ? -9.008 1.233 -7.305 1 98.81 84 VAL A CA 1
ATOM 642 C C . VAL A 1 84 ? -8.18 0.79 -8.508 1 98.81 84 VAL A C 1
ATOM 644 O O . VAL A 1 84 ? -7.262 -0.022 -8.375 1 98.81 84 VAL A O 1
ATOM 647 N N . MET A 1 85 ? -8.57 1.204 -9.641 1 98.81 85 MET A N 1
ATOM 648 C CA . MET A 1 85 ? -7.77 1.147 -10.852 1 98.81 85 MET A CA 1
ATOM 649 C C . MET A 1 85 ? -7.23 2.527 -11.219 1 98.81 85 MET A C 1
ATOM 651 O O . MET A 1 85 ? -8 3.465 -11.422 1 98.81 85 MET A O 1
ATOM 655 N N . ASP A 1 86 ? -5.965 2.645 -11.203 1 98.5 86 ASP A N 1
ATOM 656 C CA . ASP A 1 86 ? -5.27 3.895 -11.492 1 98.5 86 ASP A CA 1
ATOM 657 C C . ASP A 1 86 ? -3.898 3.631 -12.109 1 98.5 86 ASP A C 1
ATOM 659 O O . ASP A 1 86 ? -3.035 3.02 -11.477 1 98.5 86 ASP A O 1
ATOM 663 N N . SER A 1 87 ? -3.729 4.027 -13.32 1 96.88 87 SER A N 1
ATOM 664 C CA . SER A 1 87 ? -2.473 3.711 -13.992 1 96.88 87 SER A CA 1
ATOM 665 C C . SER A 1 87 ? -2.037 4.852 -14.914 1 96.88 87 SER A C 1
ATOM 667 O O . SER A 1 87 ? -2.867 5.477 -15.57 1 96.88 87 SER A O 1
ATOM 669 N N . LYS A 1 88 ? -0.715 5.148 -14.922 1 93.06 88 LYS A N 1
ATOM 670 C CA . LYS A 1 88 ? -0.141 6.094 -15.875 1 93.06 88 LYS A CA 1
ATOM 671 C C . LYS A 1 88 ? 0.078 5.441 -17.234 1 93.06 88 LYS A C 1
ATOM 673 O O . LYS A 1 88 ? 0.252 6.133 -18.234 1 93.06 88 LYS A O 1
ATOM 678 N N . LYS A 1 89 ? 0.127 4.105 -17.219 1 93.69 89 LYS A N 1
ATOM 679 C CA . LYS A 1 89 ? 0.344 3.336 -18.438 1 93.69 89 LYS A CA 1
ATOM 680 C C . LYS A 1 89 ? -0.927 2.604 -18.859 1 93.69 89 LYS A C 1
ATOM 682 O O . LYS A 1 89 ? -1.72 2.188 -18.016 1 93.69 89 LYS A O 1
ATOM 687 N N . GLU A 1 90 ? -0.995 2.414 -20.125 1 97.5 90 GLU A N 1
ATOM 688 C CA . GLU A 1 90 ? -2.09 1.613 -20.656 1 97.5 90 GLU A CA 1
ATOM 689 C C . GLU A 1 90 ? -1.874 0.127 -20.391 1 97.5 90 GLU A C 1
ATOM 691 O O . GLU A 1 90 ? -0.735 -0.332 -20.297 1 97.5 90 GLU A O 1
ATOM 696 N N . ASP A 1 91 ? -3.041 -0.558 -20.266 1 98.06 91 ASP A N 1
ATOM 697 C CA . ASP A 1 91 ? -2.922 -2.012 -20.312 1 98.06 91 ASP A CA 1
ATOM 698 C C . ASP A 1 91 ? -2.791 -2.52 -21.734 1 98.06 91 ASP A C 1
ATOM 700 O O . ASP A 1 91 ? -2.635 -1.729 -22.672 1 98.06 91 ASP A O 1
ATOM 704 N N . ASN A 1 92 ? -2.754 -3.85 -21.906 1 98.19 92 ASN A N 1
ATOM 705 C CA . ASN A 1 92 ? -2.506 -4.418 -23.234 1 98.19 92 ASN A CA 1
ATOM 706 C C . ASN A 1 92 ? -3.674 -4.156 -24.188 1 98.19 92 ASN A C 1
ATOM 708 O O . ASN A 1 92 ? -3.541 -4.324 -25.391 1 98.19 92 ASN A O 1
ATOM 712 N N . ASP A 1 93 ? -4.824 -3.666 -23.688 1 98.12 93 ASP A N 1
ATOM 713 C CA . ASP A 1 93 ? -5.977 -3.336 -24.516 1 98.12 93 ASP A CA 1
ATOM 714 C C . ASP A 1 93 ? -6.082 -1.828 -24.734 1 98.12 93 ASP A C 1
ATOM 716 O O . ASP A 1 93 ? -7.082 -1.34 -25.266 1 98.12 93 ASP A O 1
ATOM 720 N N . GLY A 1 94 ? -5.105 -1.146 -24.219 1 97.75 94 GLY A N 1
ATOM 721 C CA . GLY A 1 94 ? -5.066 0.29 -24.438 1 97.75 94 GLY A CA 1
ATOM 722 C C . GLY A 1 94 ? -5.863 1.08 -23.422 1 97.75 94 GLY A C 1
ATOM 723 O O . GLY A 1 94 ? -6.055 2.287 -23.578 1 97.75 94 GLY A O 1
ATOM 724 N N . TYR A 1 95 ? -6.371 0.445 -22.422 1 98.06 95 TYR A N 1
ATOM 725 C CA . TYR A 1 95 ? -7.164 1.105 -21.391 1 98.06 95 TYR A CA 1
ATOM 726 C C . TYR A 1 95 ? -6.27 1.703 -20.312 1 98.06 95 TYR A C 1
ATOM 728 O O . TYR A 1 95 ? -5.312 1.063 -19.875 1 98.06 95 TYR A O 1
ATOM 736 N N . LYS A 1 96 ? -6.516 2.93 -19.906 1 98 96 LYS A N 1
ATOM 737 C CA . LYS A 1 96 ? -5.766 3.668 -18.906 1 98 96 LYS A CA 1
ATOM 738 C C . LYS A 1 96 ? -6.703 4.309 -17.875 1 98 96 LYS A C 1
ATOM 740 O O . LYS A 1 96 ? -7.039 5.488 -18 1 98 96 LYS A O 1
ATOM 745 N N . PRO A 1 97 ? -7.105 3.508 -16.828 1 98.31 97 PRO A N 1
ATOM 746 C CA . PRO A 1 97 ? -8.047 4.035 -15.844 1 98.31 97 PRO A CA 1
ATOM 747 C C . PRO A 1 97 ? -7.418 5.098 -14.945 1 98.31 97 PRO A C 1
ATOM 749 O O . PRO A 1 97 ? -6.199 5.102 -14.742 1 98.31 97 PRO A O 1
ATOM 752 N N . GLU A 1 98 ? -8.219 5.98 -14.422 1 97.81 98 GLU A N 1
ATOM 753 C CA . GLU A 1 98 ? -7.844 6.98 -13.43 1 97.81 98 GLU A CA 1
ATOM 754 C C . GLU A 1 98 ? -8.82 6.992 -12.258 1 97.81 98 GLU A C 1
ATOM 756 O O . GLU A 1 98 ? -9.961 7.418 -12.398 1 97.81 98 GLU A O 1
ATOM 761 N N . ASP A 1 99 ? -8.391 6.5 -11.172 1 97.5 99 ASP A N 1
ATOM 762 C CA . ASP A 1 99 ? -9.133 6.527 -9.914 1 97.5 99 ASP A CA 1
ATOM 763 C C . ASP A 1 99 ? -10.508 5.891 -10.07 1 97.5 99 ASP A C 1
ATOM 765 O O . ASP A 1 99 ? -11.5 6.406 -9.562 1 97.5 99 ASP A O 1
ATOM 769 N N . GLU A 1 100 ? -10.609 4.766 -10.727 1 98.44 100 GLU A N 1
ATOM 770 C CA . GLU A 1 100 ? -11.867 4.043 -10.898 1 98.44 100 GLU A CA 1
ATOM 771 C C . GLU A 1 100 ? -11.969 2.863 -9.938 1 98.44 100 GLU A C 1
ATOM 773 O O . GLU A 1 100 ? -11 2.123 -9.75 1 98.44 100 GLU A O 1
ATOM 778 N N . PRO A 1 101 ? -13.094 2.785 -9.266 1 98.69 101 PRO A N 1
ATOM 779 C CA . PRO A 1 101 ? -13.234 1.567 -8.461 1 98.69 101 PRO A CA 1
ATOM 780 C C . PRO A 1 101 ? -13.234 0.298 -9.312 1 98.69 101 PRO A C 1
ATOM 782 O O . PRO A 1 101 ? -13.766 0.297 -10.422 1 98.69 101 PRO A O 1
ATOM 785 N N . ILE A 1 102 ? -12.609 -0.759 -8.844 1 98.81 102 ILE A N 1
ATOM 786 C CA . ILE A 1 102 ? -12.68 -2.059 -9.5 1 98.81 102 ILE A CA 1
ATOM 787 C C . ILE A 1 102 ? -14.133 -2.545 -9.516 1 98.81 102 ILE A C 1
ATOM 789 O O . ILE A 1 102 ? -14.656 -2.912 -10.57 1 98.81 102 ILE A O 1
ATOM 793 N N . PHE A 1 103 ? -14.781 -2.605 -8.406 1 98.56 103 PHE A N 1
ATOM 794 C CA . PHE A 1 103 ? -16.203 -2.883 -8.258 1 98.56 103 PHE A CA 1
ATOM 795 C C . PHE A 1 103 ? -16.891 -1.78 -7.457 1 98.56 103 PHE A C 1
ATOM 797 O O . PHE A 1 103 ? -16.453 -1.433 -6.359 1 98.56 103 PHE A O 1
ATOM 804 N N . GLU A 1 104 ? -18.016 -1.425 -8.102 1 96.38 104 GLU A N 1
ATOM 805 C CA . GLU A 1 104 ? -18.812 -0.436 -7.383 1 96.38 104 GLU A CA 1
ATOM 806 C C . GLU A 1 104 ? -19.406 -1.023 -6.102 1 96.38 104 GLU A C 1
ATOM 808 O O . GLU A 1 104 ? -19.766 -2.201 -6.062 1 96.38 104 GLU A O 1
ATOM 813 N N . ASP A 1 105 ? -19.438 -0.434 -4.957 1 93.81 105 ASP A N 1
ATOM 814 C CA . ASP A 1 105 ? -20.078 -0.809 -3.701 1 93.81 105 ASP A CA 1
ATOM 815 C C . ASP A 1 105 ? -19.312 -1.937 -3.012 1 93.81 105 ASP A C 1
ATOM 817 O O . ASP A 1 105 ? -19.906 -2.756 -2.305 1 93.81 105 ASP A O 1
ATOM 821 N N . ALA A 1 106 ? -18.156 -2.215 -3.447 1 98.38 106 ALA A N 1
ATOM 822 C CA . ALA A 1 106 ? -17.266 -3.15 -2.756 1 98.38 106 ALA A CA 1
ATOM 823 C C . ALA A 1 106 ? -16.422 -2.432 -1.708 1 98.38 106 ALA A C 1
ATOM 825 O O . ALA A 1 106 ? -16.328 -1.202 -1.708 1 98.38 106 ALA A O 1
ATOM 826 N N . PRO A 1 107 ? -15.93 -3.203 -0.711 1 98.62 107 PRO A N 1
ATOM 827 C CA . PRO A 1 107 ? -15.086 -2.568 0.305 1 98.62 107 PRO A CA 1
ATOM 828 C C . PRO A 1 107 ? -13.836 -1.914 -0.285 1 98.62 107 PRO A C 1
ATOM 830 O O . PRO A 1 107 ? -13.469 -2.201 -1.427 1 98.62 107 PRO A O 1
ATOM 833 N N . ALA A 1 108 ? -13.188 -1.083 0.473 1 98.75 108 ALA A N 1
ATOM 834 C CA . ALA A 1 108 ? -12.016 -0.34 0.023 1 98.75 108 ALA A CA 1
ATOM 835 C C . ALA A 1 108 ? -10.844 -1.28 -0.258 1 98.75 108 ALA A C 1
ATOM 837 O O . ALA A 1 108 ? -9.969 -0.964 -1.062 1 98.75 108 ALA A O 1
ATOM 838 N N . ALA A 1 109 ? -10.875 -2.434 0.431 1 98.94 109 ALA A N 1
ATOM 839 C CA . ALA A 1 109 ? -9.742 -3.342 0.283 1 98.94 109 ALA A CA 1
ATOM 840 C C . ALA A 1 109 ? -10.102 -4.75 0.75 1 98.94 109 ALA A C 1
ATOM 842 O O . ALA A 1 109 ? -11.102 -4.945 1.444 1 98.94 109 ALA A O 1
ATOM 843 N N . TYR A 1 110 ? -9.344 -5.699 0.281 1 98.88 110 TYR A N 1
ATOM 844 C CA . TYR A 1 110 ? -9.297 -7.047 0.833 1 98.88 110 TYR A CA 1
ATOM 845 C C . TYR A 1 110 ? -7.875 -7.418 1.245 1 98.88 110 TYR A C 1
ATOM 847 O O . TYR A 1 110 ? -6.918 -7.137 0.519 1 98.88 110 TYR A O 1
ATOM 855 N N . PHE A 1 111 ? -7.785 -8.008 2.404 1 98.81 111 PHE A N 1
ATOM 856 C CA . PHE A 1 111 ? -6.504 -8.602 2.77 1 98.81 111 PHE A CA 1
ATOM 857 C C . PHE A 1 111 ? -6.34 -9.977 2.133 1 98.81 111 PHE A C 1
ATOM 859 O O . PHE A 1 111 ? -7.316 -10.711 1.965 1 98.81 111 PHE A O 1
ATOM 866 N N . SER A 1 112 ? -5.102 -10.305 1.734 1 98.88 112 SER A N 1
ATOM 867 C CA . SER A 1 112 ? -4.77 -11.672 1.37 1 98.88 112 SER A CA 1
ATOM 868 C C . SER A 1 112 ? -5.191 -12.656 2.463 1 98.88 112 SER A C 1
ATOM 870 O O . SER A 1 112 ? -5.035 -12.367 3.652 1 98.88 112 SER A O 1
ATOM 872 N N . THR A 1 113 ? -5.672 -13.828 2.076 1 98.75 113 THR A N 1
ATOM 873 C CA . THR A 1 113 ? -6 -14.859 3.049 1 98.75 113 THR A CA 1
ATOM 874 C C . THR A 1 113 ? -4.961 -15.977 3.021 1 98.75 113 THR A C 1
ATOM 876 O O . THR A 1 113 ? -5.141 -17.016 3.662 1 98.75 113 THR A O 1
ATOM 879 N N . LEU A 1 114 ? -3.891 -15.789 2.232 1 98.81 114 LEU A N 1
ATOM 880 C CA . LEU A 1 114 ? -2.727 -16.672 2.289 1 98.81 114 LEU A CA 1
ATOM 881 C C . LEU A 1 114 ? -1.942 -16.453 3.578 1 98.81 114 LEU A C 1
ATOM 883 O O . LEU A 1 114 ? -2.025 -15.383 4.188 1 98.81 114 LEU A O 1
ATOM 887 N N . PRO A 1 115 ? -1.225 -17.453 4.031 1 98.75 115 PRO A N 1
ATOM 888 C CA . PRO A 1 115 ? -0.305 -17.234 5.148 1 98.75 115 PRO A CA 1
ATOM 889 C C . PRO A 1 115 ? 0.956 -16.484 4.738 1 98.75 115 PRO A C 1
ATOM 891 O O . PRO A 1 115 ? 2.037 -17.062 4.656 1 98.75 115 PRO A O 1
ATOM 894 N N . ILE A 1 116 ? 0.877 -15.211 4.602 1 98.75 116 ILE A N 1
ATOM 895 C CA . ILE A 1 116 ? 1.857 -14.406 3.879 1 98.75 116 ILE A CA 1
ATOM 896 C C . ILE A 1 116 ? 3.164 -14.352 4.668 1 98.75 116 ILE A C 1
ATOM 898 O O . ILE A 1 116 ? 4.25 -14.398 4.086 1 98.75 116 ILE A O 1
ATOM 902 N N . LYS A 1 117 ? 3.176 -14.25 5.992 1 98.44 117 LYS A N 1
ATOM 903 C CA . LYS A 1 117 ? 4.398 -14.203 6.789 1 98.44 117 LYS A CA 1
ATOM 904 C C . LYS A 1 117 ? 5.094 -15.555 6.816 1 98.44 1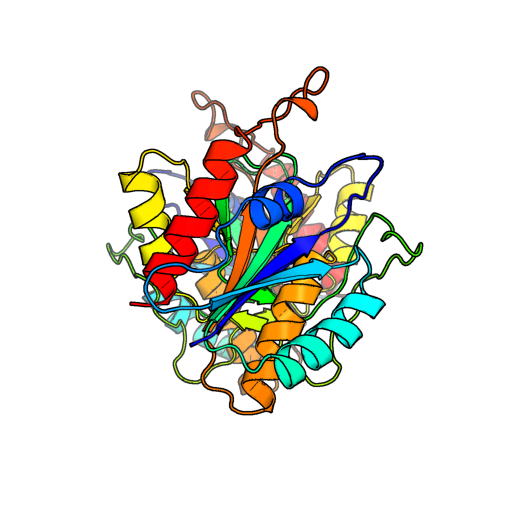17 LYS A C 1
ATOM 906 O O . LYS A 1 117 ? 6.324 -15.625 6.793 1 98.44 117 LYS A O 1
ATOM 911 N N . ARG A 1 118 ? 4.301 -16.562 6.895 1 98.62 118 ARG A N 1
ATOM 912 C CA . ARG A 1 118 ? 4.875 -17.906 6.859 1 98.62 118 ARG A CA 1
ATOM 913 C C . ARG A 1 118 ? 5.539 -18.188 5.516 1 98.62 118 ARG A C 1
ATOM 915 O O . ARG A 1 118 ? 6.602 -18.797 5.457 1 98.62 118 ARG A O 1
ATOM 922 N N . ILE A 1 119 ? 4.883 -17.766 4.438 1 98.88 119 ILE A N 1
ATOM 923 C CA . ILE A 1 119 ? 5.445 -17.922 3.104 1 98.88 119 ILE A CA 1
ATOM 924 C C . ILE A 1 119 ? 6.793 -17.203 3.025 1 98.88 119 ILE A C 1
ATOM 926 O O . ILE A 1 119 ? 7.793 -17.781 2.609 1 98.88 119 ILE A O 1
ATOM 930 N N . VAL A 1 120 ? 6.859 -15.945 3.471 1 98.94 120 VAL A N 1
ATOM 931 C CA . VAL A 1 120 ? 8.086 -15.156 3.393 1 98.94 120 VAL A CA 1
ATOM 932 C C . VAL A 1 120 ? 9.172 -15.812 4.242 1 98.94 120 VAL A C 1
ATOM 934 O O . VAL A 1 120 ? 10.328 -15.922 3.814 1 98.94 120 VAL A O 1
ATOM 937 N N . LYS A 1 121 ? 8.82 -16.219 5.445 1 98.75 121 LYS A N 1
ATOM 938 C CA . LYS A 1 121 ? 9.773 -16.906 6.309 1 98.75 121 LYS A CA 1
ATOM 939 C C . LYS A 1 121 ? 10.344 -18.141 5.621 1 98.75 121 LYS A C 1
ATOM 941 O O . LYS A 1 121 ? 11.555 -18.359 5.637 1 98.75 121 LYS A O 1
ATOM 946 N N . ALA A 1 122 ? 9.492 -18.938 5.035 1 98.88 122 ALA A N 1
ATOM 947 C CA . ALA A 1 122 ? 9.922 -20.156 4.348 1 98.88 122 ALA A CA 1
ATOM 948 C C . ALA A 1 122 ? 10.836 -19.828 3.17 1 98.88 122 ALA A C 1
ATOM 950 O O . ALA A 1 122 ? 11.82 -20.531 2.932 1 98.88 122 ALA A O 1
ATOM 951 N N . LEU A 1 123 ? 10.461 -18.781 2.43 1 98.94 123 LEU A N 1
ATOM 952 C CA . LEU A 1 123 ? 11.289 -18.375 1.302 1 98.94 123 LEU A CA 1
ATOM 953 C C . LEU A 1 123 ? 12.688 -17.984 1.769 1 98.94 123 LEU A C 1
ATOM 955 O O . LEU A 1 123 ? 13.68 -18.453 1.215 1 98.94 123 LEU A O 1
ATOM 959 N N . ARG A 1 124 ? 12.742 -17.234 2.789 1 98.81 124 ARG A N 1
ATOM 960 C CA . ARG A 1 124 ? 14.031 -16.781 3.311 1 98.81 124 ARG A CA 1
ATOM 961 C C . ARG A 1 124 ? 14.836 -17.953 3.855 1 98.81 124 ARG A C 1
ATOM 963 O O . ARG A 1 124 ? 16.062 -18.016 3.672 1 98.81 124 ARG A O 1
ATOM 970 N N . GLU A 1 125 ? 14.219 -18.844 4.516 1 98.75 125 GLU A N 1
ATOM 971 C CA . GLU A 1 125 ? 14.883 -20.047 5.023 1 98.75 125 GLU A CA 1
ATOM 972 C C . GLU A 1 125 ? 15.477 -20.875 3.885 1 98.75 125 GLU A C 1
ATOM 974 O O . GLU A 1 125 ? 16.422 -21.641 4.09 1 98.75 125 GLU A O 1
ATOM 979 N N . ASN A 1 126 ? 14.922 -20.703 2.701 1 98.62 126 ASN A N 1
ATOM 980 C CA . ASN A 1 126 ? 15.43 -21.375 1.516 1 98.62 126 ASN A CA 1
ATOM 981 C C . ASN A 1 126 ? 16.328 -20.469 0.68 1 98.62 126 ASN A C 1
ATOM 983 O O . ASN A 1 126 ? 16.516 -20.703 -0.513 1 98.62 126 ASN A O 1
ATOM 987 N N . LYS A 1 127 ? 16.734 -19.359 1.246 1 98.44 127 LYS A N 1
ATOM 988 C CA . LYS A 1 127 ? 17.719 -18.438 0.684 1 98.44 127 LYS A CA 1
ATOM 989 C C . LYS A 1 127 ? 17.156 -17.688 -0.513 1 98.44 127 LYS A C 1
ATOM 991 O O . LYS A 1 127 ? 17.875 -17.359 -1.454 1 98.44 127 LYS A O 1
ATOM 996 N N . ILE A 1 128 ? 15.883 -17.5 -0.538 1 98.88 128 ILE A N 1
ATOM 997 C CA . ILE A 1 128 ? 15.219 -16.672 -1.539 1 98.88 128 ILE A CA 1
ATOM 998 C C . ILE A 1 128 ? 14.805 -15.336 -0.918 1 98.88 128 ILE A C 1
ATOM 1000 O O . ILE A 1 128 ? 13.984 -15.297 -0.004 1 98.88 128 ILE A O 1
ATOM 1004 N N . PRO A 1 129 ? 15.383 -14.219 -1.396 1 98.69 129 PRO A N 1
ATOM 1005 C CA . PRO A 1 129 ? 14.969 -12.914 -0.868 1 98.69 129 PRO A CA 1
ATOM 1006 C C . PRO A 1 129 ? 13.477 -12.648 -1.045 1 98.69 129 PRO A C 1
ATOM 1008 O O . PRO A 1 129 ? 12.961 -12.734 -2.162 1 98.69 129 PRO A O 1
ATOM 1011 N N . ALA A 1 130 ? 12.805 -12.352 0.049 1 98.88 130 ALA A N 1
ATOM 1012 C CA . ALA A 1 130 ? 11.352 -12.18 0.023 1 98.88 130 ALA A CA 1
ATOM 1013 C C . ALA A 1 130 ? 10.898 -11.195 1.103 1 98.88 130 ALA A C 1
ATOM 1015 O O . ALA A 1 130 ? 11.555 -11.062 2.139 1 98.88 130 ALA A O 1
ATOM 1016 N N . VAL A 1 131 ? 9.844 -10.516 0.829 1 98.56 131 VAL A N 1
ATOM 1017 C CA . VAL A 1 131 ? 9.281 -9.586 1.802 1 98.56 131 VAL A CA 1
ATOM 1018 C C . VAL A 1 131 ? 7.758 -9.562 1.671 1 98.56 131 VAL A C 1
ATOM 1020 O O . VAL A 1 131 ? 7.215 -9.93 0.628 1 98.56 131 VAL A O 1
ATOM 1023 N N . VAL A 1 132 ? 7.082 -9.234 2.762 1 98.62 132 VAL A N 1
ATOM 1024 C CA . VAL A 1 132 ? 5.672 -8.875 2.691 1 98.62 132 VAL A CA 1
ATOM 1025 C C . VAL A 1 132 ? 5.527 -7.441 2.18 1 98.62 132 VAL A C 1
ATOM 1027 O O . VAL A 1 132 ? 6.254 -6.543 2.613 1 98.62 132 VAL A O 1
ATOM 1030 N N . SER A 1 133 ? 4.727 -7.27 1.182 1 98.06 133 SER A N 1
ATOM 1031 C CA . SER A 1 133 ? 4.434 -5.938 0.661 1 98.06 133 SER A CA 1
ATOM 1032 C C . SER A 1 133 ? 3.055 -5.461 1.106 1 98.06 133 SER A C 1
ATOM 1034 O O . SER A 1 133 ? 2.102 -6.242 1.135 1 98.06 133 SER A O 1
ATOM 1036 N N . ASN A 1 134 ? 2.951 -4.184 1.443 1 97.69 134 ASN A N 1
ATOM 1037 C CA . ASN A 1 134 ? 1.692 -3.605 1.901 1 97.69 134 ASN A CA 1
ATOM 1038 C C . ASN A 1 134 ? 0.992 -2.832 0.788 1 97.69 134 ASN A C 1
ATOM 1040 O O . ASN A 1 134 ? 0.153 -1.971 1.057 1 97.69 134 ASN A O 1
ATOM 1044 N N . THR A 1 135 ? 1.435 -3.109 -0.491 1 97.31 135 THR A N 1
ATOM 1045 C CA . THR A 1 135 ? 0.753 -2.525 -1.641 1 97.31 135 THR A CA 1
ATOM 1046 C C . THR A 1 135 ? 0.956 -3.385 -2.885 1 97.31 135 THR A C 1
ATOM 1048 O O . THR A 1 135 ? 2.092 -3.695 -3.254 1 97.31 135 THR A O 1
ATOM 1051 N N . ALA A 1 136 ? -0.11 -3.703 -3.529 1 97.5 136 ALA A N 1
ATOM 1052 C CA . ALA A 1 136 ? -0.052 -4.402 -4.809 1 97.5 136 ALA A CA 1
ATOM 1053 C C . ALA A 1 136 ? -0.125 -3.42 -5.977 1 97.5 136 ALA A C 1
ATOM 1055 O O . ALA A 1 136 ? -0.344 -3.818 -7.121 1 97.5 136 ALA A O 1
ATOM 1056 N N . GLY A 1 137 ? 0.045 -2.086 -5.629 1 97.19 137 GLY A N 1
ATOM 1057 C CA . GLY A 1 137 ? -0.133 -1.062 -6.645 1 97.19 137 GLY A CA 1
ATOM 1058 C C . GLY A 1 137 ? -1.588 -0.822 -7 1 97.19 137 GLY A C 1
ATOM 1059 O O . GLY A 1 137 ? -2.471 -0.96 -6.152 1 97.19 137 GLY A O 1
ATOM 1060 N N . THR A 1 138 ? -1.804 -0.341 -8.203 1 98.62 138 THR A N 1
ATOM 1061 C CA . THR A 1 138 ? -3.156 -0.044 -8.664 1 98.62 138 THR A CA 1
ATOM 1062 C C . THR A 1 138 ? -3.348 -0.495 -10.109 1 98.62 138 THR A C 1
ATOM 1064 O O . THR A 1 138 ? -4.293 -0.073 -10.773 1 98.62 138 THR A O 1
ATOM 1067 N N . TYR A 1 139 ? -2.4 -1.25 -10.633 1 98.25 139 TYR A N 1
ATOM 1068 C CA . TYR A 1 139 ? -2.434 -1.744 -12.008 1 98.25 139 TYR A CA 1
ATOM 1069 C C . TYR A 1 139 ? -3.238 -3.035 -12.102 1 98.25 139 TYR A C 1
ATOM 1071 O O . TYR A 1 139 ? -4.102 -3.299 -11.266 1 98.25 139 TYR A O 1
ATOM 1079 N N . VAL A 1 140 ? -3.01 -3.789 -13.141 1 98.81 140 VAL A N 1
ATOM 1080 C CA . VAL A 1 140 ? -3.809 -4.973 -13.438 1 98.81 140 VAL A CA 1
ATOM 1081 C C . VAL A 1 140 ? -3.582 -6.035 -12.367 1 98.81 140 VAL A C 1
ATOM 1083 O O . VAL A 1 140 ? -4.504 -6.777 -12.008 1 98.81 140 VAL A O 1
ATOM 1086 N N . CYS A 1 141 ? -2.375 -6.133 -11.781 1 98.75 141 CYS A N 1
ATOM 1087 C CA . CYS A 1 141 ? -2.098 -7.109 -10.734 1 98.75 141 CYS A CA 1
ATOM 1088 C C . CYS A 1 141 ? -2.988 -6.871 -9.523 1 98.75 141 CYS A C 1
ATOM 1090 O O . CYS A 1 141 ? -3.557 -7.816 -8.969 1 98.75 141 CYS A O 1
ATOM 1092 N N . ASN A 1 142 ? -3.084 -5.621 -9.125 1 98.88 142 ASN A N 1
ATOM 1093 C CA . ASN A 1 142 ? -3.988 -5.27 -8.039 1 98.88 142 ASN A CA 1
ATOM 1094 C C . ASN A 1 142 ? -5.434 -5.633 -8.367 1 98.88 142 ASN A C 1
ATOM 1096 O O . ASN A 1 142 ? -6.152 -6.176 -7.531 1 98.88 142 ASN A O 1
ATOM 1100 N N . THR A 1 143 ? -5.844 -5.324 -9.57 1 98.94 143 THR A N 1
ATOM 1101 C CA . THR A 1 143 ? -7.203 -5.613 -10.016 1 98.94 143 THR A CA 1
ATOM 1102 C C . THR A 1 143 ? -7.477 -7.113 -9.977 1 98.94 143 THR A C 1
ATOM 1104 O O . THR A 1 143 ? -8.547 -7.547 -9.539 1 98.94 143 THR A O 1
ATOM 1107 N N . ALA A 1 144 ? -6.52 -7.871 -10.406 1 98.94 144 ALA A N 1
ATOM 1108 C CA . ALA A 1 144 ? -6.656 -9.328 -10.383 1 98.94 144 ALA A CA 1
ATOM 1109 C C . ALA A 1 144 ? -6.777 -9.844 -8.953 1 98.94 144 ALA A C 1
ATOM 1111 O O . ALA A 1 144 ? -7.672 -10.641 -8.648 1 98.94 144 ALA A O 1
ATOM 1112 N N . MET A 1 145 ? -5.898 -9.422 -8.094 1 98.94 145 MET A N 1
ATOM 1113 C CA . MET A 1 145 ? -5.922 -9.844 -6.699 1 98.94 145 MET A CA 1
ATOM 1114 C C . MET A 1 145 ? -7.246 -9.484 -6.039 1 98.94 145 MET A C 1
ATOM 1116 O O . MET A 1 145 ? -7.887 -10.328 -5.414 1 98.94 145 MET A O 1
ATOM 1120 N N . PHE A 1 146 ? -7.664 -8.25 -6.227 1 99 146 PHE A N 1
ATOM 1121 C CA . PHE A 1 146 ? -8.914 -7.773 -5.641 1 99 146 PHE A CA 1
ATOM 1122 C C . PHE A 1 146 ? -10.094 -8.594 -6.148 1 99 146 PHE A C 1
ATOM 1124 O O . PHE A 1 146 ? -10.961 -8.992 -5.367 1 99 146 PHE A O 1
ATOM 1131 N N . THR A 1 147 ? -10.117 -8.805 -7.477 1 98.94 147 THR A N 1
ATOM 1132 C CA . THR A 1 147 ? -11.203 -9.539 -8.109 1 98.94 147 THR A CA 1
ATOM 1133 C C . THR A 1 147 ? -11.312 -10.945 -7.535 1 98.94 147 THR A C 1
ATOM 1135 O O . THR A 1 147 ? -12.414 -11.406 -7.211 1 98.94 147 THR A O 1
ATOM 1138 N N . ALA A 1 148 ? -10.172 -11.633 -7.379 1 98.94 148 ALA A N 1
ATOM 1139 C CA . ALA A 1 148 ? -10.18 -12.984 -6.82 1 98.94 148 ALA A CA 1
ATOM 1140 C C . ALA A 1 148 ? -10.695 -12.984 -5.383 1 98.94 148 ALA A C 1
ATOM 1142 O O . ALA A 1 148 ? -11.562 -13.773 -5.023 1 98.94 148 ALA A O 1
ATOM 1143 N N . LEU A 1 149 ? -10.211 -12.07 -4.57 1 98.94 149 LEU A N 1
ATOM 1144 C CA . LEU A 1 149 ? -10.609 -11.992 -3.17 1 98.94 149 LEU A CA 1
ATOM 1145 C C . LEU A 1 149 ? -12.078 -11.602 -3.039 1 98.94 149 LEU A C 1
ATOM 1147 O O . LEU A 1 149 ? -12.781 -12.109 -2.166 1 98.94 149 LEU A O 1
ATOM 1151 N N . HIS A 1 150 ? -12.484 -10.695 -3.906 1 98.88 150 HIS A N 1
ATOM 1152 C CA . HIS A 1 150 ? -13.875 -10.266 -3.91 1 98.88 150 HIS A CA 1
ATOM 1153 C C . HIS A 1 150 ? -14.812 -11.438 -4.219 1 98.88 150 HIS A C 1
ATOM 1155 O O . HIS A 1 150 ? -15.836 -11.609 -3.555 1 98.88 150 HIS A O 1
ATOM 1161 N N . TYR A 1 151 ? -14.43 -12.203 -5.277 1 98.88 151 TYR A N 1
ATOM 1162 C CA . TYR A 1 151 ? -15.234 -13.359 -5.648 1 98.88 151 TYR A CA 1
ATOM 1163 C C . TYR A 1 151 ? -15.312 -14.359 -4.504 1 98.88 151 TYR A C 1
ATOM 1165 O O . TYR A 1 151 ? -16.391 -14.883 -4.199 1 98.88 151 TYR A O 1
ATOM 1173 N N . VAL A 1 152 ? -14.203 -14.641 -3.842 1 98.81 152 VAL A N 1
ATOM 1174 C CA . VAL A 1 152 ? -14.156 -15.586 -2.727 1 98.81 152 VAL A CA 1
ATOM 1175 C C . VAL A 1 152 ? -15.039 -15.086 -1.589 1 98.81 152 VAL A C 1
ATOM 1177 O O . VAL A 1 152 ? -15.828 -15.852 -1.03 1 98.81 152 VAL A O 1
ATOM 1180 N N . ALA A 1 153 ? -14.922 -13.828 -1.274 1 98.5 153 ALA A N 1
ATOM 1181 C CA . ALA A 1 153 ? -15.664 -13.242 -0.156 1 98.5 153 ALA A CA 1
ATOM 1182 C C . ALA A 1 153 ? -17.156 -13.234 -0.434 1 98.5 153 ALA A C 1
ATOM 1184 O O . ALA A 1 153 ? -17.953 -13.656 0.408 1 98.5 153 ALA A O 1
ATOM 1185 N N . THR A 1 154 ? -17.562 -12.789 -1.596 1 98.25 154 THR A N 1
ATOM 1186 C CA . THR A 1 154 ? -18.969 -12.562 -1.898 1 98.25 154 THR A CA 1
ATOM 1187 C C . THR A 1 154 ? -19.703 -13.883 -2.094 1 98.25 154 THR A C 1
ATOM 1189 O O . THR A 1 154 ? -20.922 -13.969 -1.903 1 98.25 154 THR A O 1
ATOM 1192 N N . ASN A 1 155 ? -18.953 -14.906 -2.475 1 98.44 155 ASN A N 1
ATOM 1193 C CA . ASN A 1 155 ? -19.562 -16.219 -2.662 1 98.44 155 ASN A CA 1
ATOM 1194 C C . ASN A 1 155 ? -19.312 -17.125 -1.463 1 98.44 155 ASN A C 1
ATOM 1196 O O . ASN A 1 155 ? -19.641 -18.312 -1.505 1 98.44 155 ASN A O 1
ATOM 1200 N N . GLU A 1 156 ? -18.703 -16.609 -0.374 1 97.81 156 GLU A N 1
ATOM 1201 C CA . GLU A 1 156 ? -18.453 -17.297 0.888 1 97.81 156 GLU A CA 1
ATOM 1202 C C . GLU A 1 156 ? -17.688 -18.594 0.663 1 97.81 156 GLU A C 1
ATOM 1204 O O . GLU A 1 156 ? -18.047 -19.641 1.203 1 97.81 156 GLU A O 1
ATOM 1209 N N . LEU A 1 157 ? -16.719 -18.5 -0.296 1 98.12 157 LEU A N 1
ATOM 1210 C CA . LEU A 1 157 ? -15.875 -19.656 -0.543 1 98.12 157 LEU A CA 1
ATOM 1211 C C . LEU A 1 157 ? -14.836 -19.812 0.567 1 98.12 157 LEU A C 1
ATOM 1213 O O . LEU A 1 157 ? -14.492 -18.844 1.247 1 98.12 157 LEU A O 1
ATOM 1217 N N . LYS A 1 158 ? -14.32 -21.016 0.734 1 96.75 158 LYS A N 1
ATOM 1218 C CA . LYS A 1 158 ? -13.328 -21.297 1.767 1 96.75 158 LYS A CA 1
ATOM 1219 C C . LYS A 1 158 ? -11.906 -21.172 1.215 1 96.75 158 LYS A C 1
ATOM 1221 O O . LYS A 1 158 ? -10.93 -21.297 1.962 1 96.75 158 LYS A O 1
ATOM 1226 N N . ALA A 1 159 ? -11.742 -20.828 -0.02 1 98.44 159 ALA A N 1
ATOM 1227 C CA . ALA A 1 159 ? -10.453 -20.781 -0.711 1 98.44 159 ALA A CA 1
ATOM 1228 C C . ALA A 1 159 ? -9.562 -19.688 -0.132 1 98.44 159 ALA A C 1
ATOM 1230 O O . ALA A 1 159 ? -10.031 -18.578 0.166 1 98.44 159 ALA A O 1
ATOM 1231 N N . LYS A 1 160 ? -8.281 -20.016 0.137 1 98.81 160 LYS A N 1
ATOM 1232 C CA . LYS A 1 160 ? -7.262 -18.984 0.384 1 98.81 160 LYS A CA 1
ATOM 1233 C C . LYS A 1 160 ? -6.836 -18.312 -0.915 1 98.81 160 LYS A C 1
ATOM 1235 O O . LYS A 1 160 ? -6.711 -18.969 -1.952 1 98.81 160 LYS A O 1
ATOM 1240 N N . ALA A 1 161 ? -6.676 -17.016 -0.854 1 98.94 161 ALA A N 1
ATOM 1241 C CA . ALA A 1 161 ? -6.34 -16.297 -2.084 1 98.94 161 ALA A CA 1
ATOM 1242 C C . ALA A 1 161 ? -5.363 -15.156 -1.809 1 98.94 161 ALA A C 1
ATOM 1244 O O . ALA A 1 161 ? -5.441 -14.5 -0.769 1 98.94 161 ALA A O 1
ATOM 1245 N N . GLY A 1 162 ? -4.457 -14.961 -2.703 1 98.88 162 GLY A N 1
ATOM 1246 C CA . GLY A 1 162 ? -3.51 -13.859 -2.609 1 98.88 162 GLY A CA 1
ATOM 1247 C C . GLY A 1 162 ? -2.676 -13.68 -3.865 1 98.88 162 GLY A C 1
ATOM 1248 O O . GLY A 1 162 ? -3.025 -14.203 -4.926 1 98.88 162 GLY A O 1
ATOM 1249 N N . PHE A 1 163 ? -1.632 -12.828 -3.791 1 98.94 163 PHE A N 1
ATOM 1250 C CA . PHE A 1 163 ? -0.829 -12.422 -4.934 1 98.9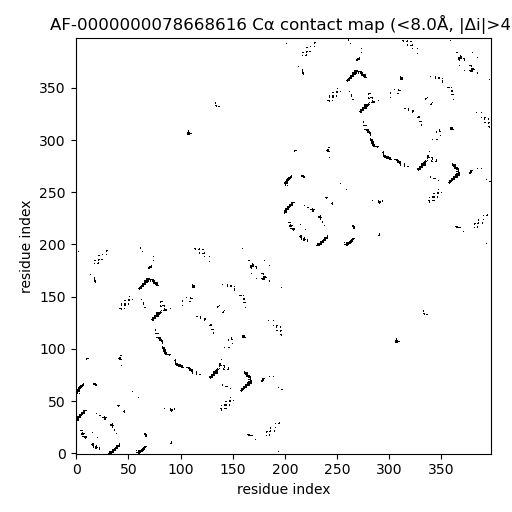4 163 PHE A CA 1
ATOM 1251 C C . PHE A 1 163 ? 0.649 -12.359 -4.57 1 98.94 163 PHE A C 1
ATOM 1253 O O . PHE A 1 163 ? 1.005 -11.953 -3.463 1 98.94 163 PHE A O 1
ATOM 1260 N N . ILE A 1 164 ? 1.474 -12.758 -5.473 1 98.94 164 ILE A N 1
ATOM 1261 C CA . ILE A 1 164 ? 2.924 -12.695 -5.324 1 98.94 164 ILE A CA 1
ATOM 1262 C C . ILE A 1 164 ? 3.533 -11.977 -6.523 1 98.94 164 ILE A C 1
ATOM 1264 O O . ILE A 1 164 ? 3.348 -12.398 -7.668 1 98.94 164 ILE A O 1
ATOM 1268 N N . HIS A 1 165 ? 4.227 -10.906 -6.27 1 98.94 165 HIS A N 1
ATOM 1269 C CA . HIS A 1 165 ? 5.008 -10.242 -7.309 1 98.94 165 HIS A CA 1
ATOM 1270 C C . HIS A 1 165 ? 6.418 -10.812 -7.387 1 98.94 165 HIS A C 1
ATOM 1272 O O . HIS A 1 165 ? 7.039 -11.086 -6.355 1 98.94 165 HIS A O 1
ATOM 1278 N N . VAL A 1 166 ? 6.941 -10.922 -8.586 1 98.88 166 VAL A N 1
ATOM 1279 C CA . VAL A 1 166 ? 8.289 -11.43 -8.812 1 98.88 166 VAL A CA 1
ATOM 1280 C C . VAL A 1 166 ? 9.109 -10.406 -9.594 1 98.88 166 VAL A C 1
ATOM 1282 O O . VAL A 1 166 ? 8.555 -9.633 -10.375 1 98.88 166 VAL A O 1
ATOM 1285 N N . PRO A 1 167 ? 10.43 -10.398 -9.414 1 98.38 167 PRO A N 1
ATOM 1286 C CA . PRO A 1 167 ? 11.305 -9.469 -10.141 1 98.38 167 PRO A CA 1
ATOM 1287 C C . PRO A 1 167 ? 11.453 -9.836 -11.617 1 98.38 167 PRO A C 1
ATOM 1289 O O . PRO A 1 167 ? 10.961 -10.875 -12.055 1 98.38 167 PRO A O 1
ATOM 1292 N N . TYR A 1 168 ? 12.125 -8.945 -12.32 1 98 168 TYR A N 1
ATOM 1293 C CA . TYR A 1 168 ? 12.633 -9.305 -13.641 1 98 168 TYR A CA 1
ATOM 1294 C C . TYR A 1 168 ? 13.508 -10.547 -13.57 1 98 168 TYR A C 1
ATOM 1296 O O . TYR A 1 168 ? 14.047 -10.875 -12.516 1 98 168 TYR A O 1
ATOM 1304 N N . ILE A 1 169 ? 13.586 -11.18 -14.672 1 98.19 169 ILE A N 1
ATOM 1305 C CA . ILE A 1 169 ? 14.625 -12.195 -14.812 1 98.19 169 ILE A CA 1
ATOM 1306 C C . ILE A 1 169 ? 15.844 -11.594 -15.516 1 98.19 169 ILE A C 1
ATOM 1308 O O . ILE A 1 169 ? 15.734 -10.547 -16.172 1 98.19 169 ILE A O 1
ATOM 1312 N N . PRO A 1 170 ? 16.969 -12.195 -15.391 1 97.19 170 PRO A N 1
ATOM 1313 C CA . PRO A 1 170 ? 18.219 -11.617 -15.906 1 97.19 170 PRO A CA 1
ATOM 1314 C C . PRO A 1 170 ? 18.125 -11.258 -17.391 1 97.19 170 PRO A C 1
ATOM 1316 O O . PRO A 1 170 ? 18.625 -10.211 -17.797 1 97.19 170 PRO A O 1
ATOM 1319 N N . GLU A 1 171 ? 17.438 -11.984 -18.172 1 96.25 171 GLU A N 1
ATOM 1320 C CA . GLU A 1 171 ? 17.344 -11.742 -19.609 1 96.25 171 GLU A CA 1
ATOM 1321 C C . GLU A 1 171 ? 16.641 -10.422 -19.906 1 96.25 171 GLU A C 1
ATOM 1323 O O . GLU A 1 171 ? 16.859 -9.812 -20.953 1 96.25 171 GLU A O 1
ATOM 1328 N N . GLN A 1 172 ? 15.867 -9.922 -19 1 96.44 172 GLN A N 1
ATOM 1329 C CA . GLN A 1 172 ? 15.094 -8.703 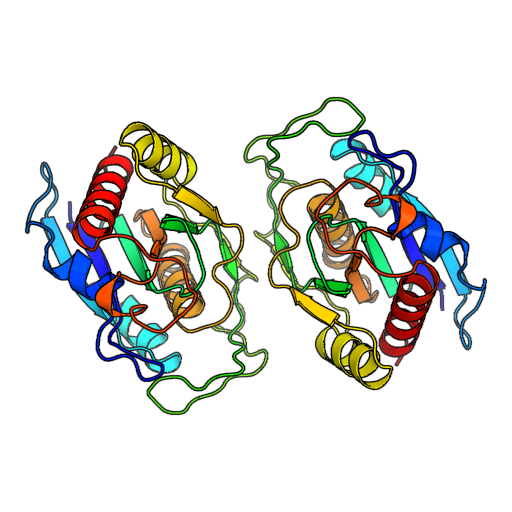-19.188 1 96.44 172 GLN A CA 1
ATOM 1330 C C . GLN A 1 172 ? 15.938 -7.465 -18.875 1 96.44 172 GLN A C 1
ATOM 1332 O O . GLN A 1 172 ? 15.562 -6.348 -19.234 1 96.44 172 GLN A O 1
ATOM 1337 N N . VAL A 1 173 ? 17.094 -7.691 -18.172 1 96.5 173 VAL A N 1
ATOM 1338 C CA . VAL A 1 173 ? 17.766 -6.508 -17.656 1 96.5 173 VAL A CA 1
ATOM 1339 C C . VAL A 1 173 ? 19.203 -6.449 -18.156 1 96.5 173 VAL A C 1
ATOM 1341 O O . VAL A 1 173 ? 20.078 -5.891 -17.5 1 96.5 173 VAL A O 1
ATOM 1344 N N . LEU A 1 174 ? 19.406 -7.109 -19.203 1 94.12 174 LEU A N 1
ATOM 1345 C CA . LEU A 1 174 ? 20.75 -7.16 -19.766 1 94.12 174 LEU A CA 1
ATOM 1346 C C . LEU A 1 174 ? 21.312 -5.754 -19.938 1 94.12 174 LEU A C 1
ATOM 1348 O O . LEU A 1 174 ? 22.516 -5.535 -19.734 1 94.12 174 LEU A O 1
ATOM 1352 N N . GLU A 1 175 ? 20.438 -4.75 -20.281 1 92.19 175 GLU A N 1
ATOM 1353 C CA . GLU A 1 175 ? 20.891 -3.385 -20.531 1 92.19 175 GLU A CA 1
ATOM 1354 C C . GLU A 1 175 ? 20.188 -2.387 -19.625 1 92.19 175 GLU A C 1
ATOM 1356 O O . GLU A 1 175 ? 20.125 -1.193 -19.938 1 92.19 175 GLU A O 1
ATOM 1361 N N . LYS A 1 176 ? 19.5 -2.9 -18.688 1 89.88 176 LYS A N 1
ATOM 1362 C CA . LYS A 1 176 ? 18.781 -2.074 -17.734 1 89.88 176 LYS A CA 1
ATOM 1363 C C . LYS A 1 176 ? 19.453 -2.117 -16.359 1 89.88 176 LYS A C 1
ATOM 1365 O O . LYS A 1 176 ? 19.953 -3.164 -15.938 1 89.88 176 LYS A O 1
ATOM 1370 N N . ASN A 1 177 ? 19.562 -1 -15.742 1 92.5 177 ASN A N 1
ATOM 1371 C CA . ASN A 1 177 ? 19.984 -0.969 -14.344 1 92.5 177 ASN A CA 1
ATOM 1372 C C . ASN A 1 177 ? 18.844 -1.312 -13.406 1 92.5 177 ASN A C 1
ATOM 1374 O O . ASN A 1 177 ? 18.281 -0.43 -12.742 1 92.5 177 ASN A O 1
ATOM 1378 N N . ALA A 1 178 ? 18.484 -2.562 -13.414 1 95.56 178 ALA A N 1
ATOM 1379 C CA . ALA A 1 178 ? 17.359 -3.043 -12.609 1 95.56 178 ALA A CA 1
ATOM 1380 C C . ALA A 1 178 ? 17.672 -4.398 -11.984 1 95.56 178 ALA A C 1
ATOM 1382 O O . ALA A 1 178 ? 18.438 -5.188 -12.547 1 95.56 178 ALA A O 1
ATOM 1383 N N . PRO A 1 179 ? 17.156 -4.582 -10.844 1 97.06 179 PRO A N 1
ATOM 1384 C CA . PRO A 1 179 ? 17.375 -5.887 -10.211 1 97.06 179 PRO A CA 1
ATOM 1385 C C . PRO A 1 179 ? 16.656 -7.02 -10.938 1 97.06 179 PRO A C 1
ATOM 1387 O O . PRO A 1 179 ? 15.688 -6.777 -11.664 1 97.06 179 PRO A O 1
ATOM 1390 N N 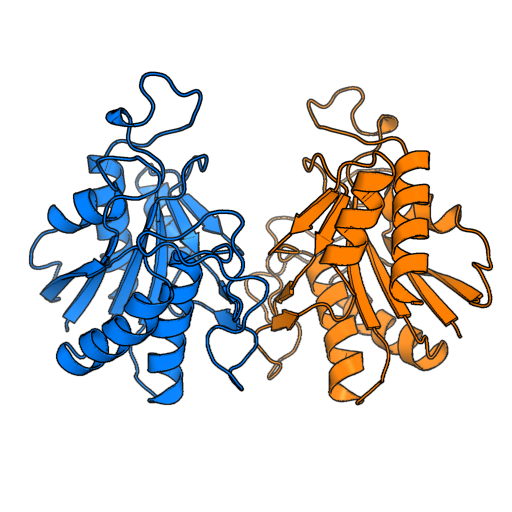. SER A 1 180 ? 17.172 -8.203 -10.82 1 98.12 180 SER A N 1
ATOM 1391 C CA . SER A 1 180 ? 16.562 -9.398 -11.391 1 98.12 180 SER A CA 1
ATOM 1392 C C . SER A 1 180 ? 16.781 -10.617 -10.5 1 98.12 180 SER A C 1
ATOM 1394 O O . SER A 1 180 ? 17.547 -10.547 -9.531 1 98.12 180 SER A O 1
ATOM 1396 N N . MET A 1 181 ? 16.047 -11.625 -10.703 1 98.5 181 MET A N 1
ATOM 1397 C CA . MET A 1 181 ? 16.125 -12.914 -10.023 1 98.5 181 MET A CA 1
ATOM 1398 C C . MET A 1 181 ? 16.031 -14.062 -11.016 1 98.5 181 MET A C 1
ATOM 1400 O O . MET A 1 181 ? 15.234 -14.016 -11.961 1 98.5 181 MET A O 1
ATOM 1404 N N . PRO A 1 182 ? 16.859 -15.125 -10.867 1 98.5 182 PRO A N 1
ATOM 1405 C CA . PRO A 1 182 ? 16.797 -16.25 -11.805 1 98.5 182 PRO A CA 1
ATOM 1406 C C . PRO A 1 182 ? 15.406 -16.891 -11.859 1 98.5 182 PRO A C 1
ATOM 1408 O O . PRO A 1 182 ? 14.75 -17.031 -10.828 1 98.5 182 PRO A O 1
ATOM 1411 N N . LEU A 1 183 ? 15 -17.266 -13.086 1 98.69 183 LEU A N 1
ATOM 1412 C CA . LEU A 1 183 ? 13.68 -17.844 -13.305 1 98.69 183 LEU A CA 1
ATOM 1413 C C . LEU A 1 183 ? 13.469 -19.078 -12.422 1 98.69 183 LEU A C 1
ATOM 1415 O O . LEU A 1 183 ? 12.391 -19.266 -11.859 1 98.69 183 LEU A O 1
ATOM 1419 N N . GLU A 1 184 ? 14.5 -19.859 -12.258 1 98.62 184 GLU A N 1
ATOM 1420 C CA . GLU A 1 184 ? 14.398 -21.062 -11.438 1 98.62 184 GLU A CA 1
ATOM 1421 C C . GLU A 1 184 ? 14.109 -20.719 -9.977 1 98.62 184 GLU A C 1
ATOM 1423 O O . GLU A 1 184 ? 13.391 -21.453 -9.297 1 98.62 184 GLU A O 1
ATOM 1428 N N . MET A 1 185 ? 14.703 -19.672 -9.539 1 98.81 185 MET A N 1
ATOM 1429 C CA . MET A 1 185 ? 14.469 -19.234 -8.172 1 98.81 185 MET A CA 1
ATOM 1430 C C . MET A 1 185 ? 13.039 -18.734 -7.992 1 98.81 185 MET A C 1
ATOM 1432 O O . MET A 1 185 ? 12.406 -19 -6.969 1 98.81 185 MET A O 1
ATOM 1436 N N . ILE A 1 186 ? 12.531 -18.062 -8.969 1 98.88 186 ILE A N 1
ATOM 1437 C CA . ILE A 1 186 ? 11.141 -17.594 -8.953 1 98.88 186 ILE A CA 1
ATOM 1438 C C . ILE A 1 186 ? 10.203 -18.797 -8.922 1 98.88 186 ILE A C 1
ATOM 1440 O O . ILE A 1 186 ? 9.25 -18.844 -8.141 1 98.88 186 ILE A O 1
ATOM 1444 N N . LYS A 1 187 ? 10.484 -19.781 -9.789 1 98.88 187 LYS A N 1
ATOM 1445 C CA . LYS A 1 187 ? 9.695 -21.016 -9.797 1 98.88 187 LYS A CA 1
ATOM 1446 C C . LYS A 1 187 ? 9.688 -21.688 -8.422 1 98.88 187 LYS A C 1
ATOM 1448 O O . LYS A 1 187 ? 8.633 -22.062 -7.918 1 98.88 187 LYS A O 1
ATOM 1453 N N . ARG A 1 188 ? 10.82 -21.797 -7.809 1 98.81 188 ARG A N 1
ATOM 1454 C CA . ARG A 1 188 ? 10.953 -22.391 -6.488 1 98.81 188 ARG A CA 1
ATOM 1455 C C . ARG A 1 188 ? 10.172 -21.609 -5.441 1 98.81 188 ARG A C 1
ATOM 1457 O O . ARG A 1 188 ? 9.57 -22.188 -4.543 1 98.81 188 ARG A O 1
ATOM 1464 N N . ALA A 1 189 ? 10.227 -20.297 -5.578 1 98.94 189 ALA A N 1
ATOM 1465 C CA . ALA A 1 189 ? 9.492 -19.438 -4.652 1 98.94 189 ALA A CA 1
ATOM 1466 C C . ALA A 1 189 ? 7.996 -19.734 -4.703 1 98.94 189 ALA A C 1
ATOM 1468 O O . ALA A 1 189 ? 7.344 -19.844 -3.666 1 98.94 189 ALA A O 1
ATOM 1469 N N . ILE A 1 190 ? 7.473 -19.875 -5.902 1 98.94 190 ILE A N 1
ATOM 1470 C CA . ILE A 1 190 ? 6.047 -20.141 -6.074 1 98.94 190 ILE A CA 1
ATOM 1471 C C . ILE A 1 190 ? 5.707 -21.516 -5.516 1 98.94 190 ILE A C 1
ATOM 1473 O O . ILE A 1 190 ? 4.684 -21.688 -4.852 1 98.94 190 ILE A O 1
ATOM 1477 N N . GLU A 1 191 ? 6.586 -22.469 -5.699 1 98.88 191 GLU A N 1
ATOM 1478 C CA . GLU A 1 191 ? 6.375 -23.812 -5.16 1 98.88 191 GLU A CA 1
ATOM 1479 C C . GLU A 1 191 ? 6.305 -23.781 -3.637 1 98.88 191 GLU A C 1
ATOM 1481 O O . GLU A 1 191 ? 5.441 -24.438 -3.041 1 98.88 191 GLU A O 1
ATOM 1486 N N . ILE A 1 192 ? 7.203 -23.078 -3.045 1 98.81 192 ILE A N 1
ATOM 1487 C CA . ILE A 1 192 ? 7.246 -22.984 -1.59 1 98.81 192 ILE A CA 1
ATOM 1488 C C . ILE A 1 192 ? 5.973 -22.297 -1.083 1 98.81 192 ILE A C 1
ATOM 1490 O O . ILE A 1 192 ? 5.383 -22.734 -0.09 1 98.81 192 ILE A O 1
ATOM 1494 N N . ALA A 1 193 ? 5.555 -21.281 -1.79 1 98.94 193 ALA A N 1
ATOM 1495 C CA . ALA A 1 193 ? 4.324 -20.578 -1.407 1 98.94 193 ALA A CA 1
ATOM 1496 C C . ALA A 1 193 ? 3.127 -21.531 -1.455 1 98.94 193 ALA A C 1
ATOM 1498 O O . ALA A 1 193 ? 2.266 -21.484 -0.572 1 98.94 193 ALA A O 1
ATOM 1499 N N . ILE A 1 194 ? 3.094 -22.359 -2.492 1 98.88 194 ILE A N 1
ATOM 1500 C CA . ILE A 1 194 ? 2.014 -23.328 -2.639 1 98.88 194 ILE A CA 1
ATOM 1501 C C . ILE A 1 194 ? 2.027 -24.312 -1.46 1 98.88 194 ILE A C 1
ATOM 1503 O O . ILE A 1 194 ? 0.999 -24.531 -0.817 1 98.88 194 ILE A O 1
ATOM 1507 N N . ARG A 1 195 ? 3.189 -24.781 -1.124 1 98.56 195 ARG A N 1
ATOM 1508 C CA . ARG A 1 195 ? 3.312 -25.766 -0.042 1 98.56 195 ARG A CA 1
ATOM 1509 C C . ARG A 1 195 ? 2.861 -25.156 1.285 1 98.56 195 ARG A C 1
ATOM 1511 O O . ARG A 1 195 ? 2.123 -25.797 2.041 1 98.56 195 ARG A O 1
ATOM 1518 N N . GLU A 1 196 ? 3.297 -23.938 1.531 1 98.56 196 GLU A N 1
ATOM 1519 C CA . GLU A 1 196 ? 2.932 -23.281 2.779 1 98.56 196 GLU A CA 1
ATOM 1520 C C . GLU A 1 196 ? 1.431 -23.016 2.844 1 98.56 196 GLU A C 1
ATOM 1522 O O . GLU A 1 196 ? 0.845 -23 3.93 1 98.56 196 GLU A O 1
ATOM 1527 N N . SER A 1 197 ? 0.809 -22.859 1.686 1 98.5 197 SER A N 1
ATOM 1528 C CA . SER A 1 197 ? -0.608 -22.516 1.631 1 98.5 197 SER A CA 1
ATOM 1529 C C . SER A 1 197 ? -1.486 -23.75 1.771 1 98.5 197 SER A C 1
ATOM 1531 O O . SER A 1 197 ? -2.691 -23.641 2.006 1 98.5 197 SER A O 1
ATOM 1533 N N . LEU A 1 198 ? -0.9 -24.891 1.561 1 97.12 198 LEU A N 1
ATOM 1534 C CA . LEU A 1 198 ? -1.615 -26.156 1.723 1 97.12 198 LEU A CA 1
ATOM 1535 C C . LEU A 1 198 ? -1.628 -26.594 3.184 1 97.12 198 LEU A C 1
ATOM 1537 O O . LEU A 1 198 ? -2.447 -27.422 3.582 1 97.12 198 LEU A O 1
ATOM 1541 N N . ASP A 1 199 ? -0.713 -26.109 4.031 1 87.44 199 ASP A N 1
ATOM 1542 C CA . ASP A 1 199 ? -0.62 -26.438 5.449 1 87.44 199 ASP A CA 1
ATOM 1543 C C . ASP A 1 199 ? -1.685 -25.703 6.258 1 87.44 199 ASP A C 1
ATOM 1545 O O . ASP A 1 199 ? -2.025 -24.562 5.945 1 87.44 199 ASP A O 1
ATOM 1549 N N . MET B 1 1 ? -13.812 27.953 9.188 1 93.94 1 MET B N 1
ATOM 1550 C CA . MET B 1 1 ? -13.555 26.516 9.172 1 93.94 1 MET B CA 1
ATOM 1551 C C . MET B 1 1 ? -12.195 26.203 9.789 1 93.94 1 MET B C 1
ATOM 1553 O O . MET B 1 1 ? -11.266 27.016 9.695 1 93.94 1 MET B O 1
ATOM 1557 N N . LYS B 1 2 ? -12.008 25.109 10.562 1 98.44 2 LYS B N 1
ATOM 1558 C CA . LYS B 1 2 ? -10.734 24.703 11.164 1 98.44 2 LYS B CA 1
ATOM 1559 C C . LYS B 1 2 ? -10.07 23.609 10.336 1 98.44 2 LYS B C 1
ATOM 1561 O O . LYS B 1 2 ? -10.734 22.703 9.844 1 98.44 2 LYS B O 1
ATOM 1566 N N . VAL B 1 3 ? -8.789 23.781 10.188 1 98.88 3 VAL B N 1
ATOM 1567 C CA . VAL B 1 3 ? -7.938 22.734 9.633 1 98.88 3 VAL B CA 1
ATOM 1568 C C . VAL B 1 3 ? -7.023 22.172 10.719 1 98.88 3 VAL B C 1
ATOM 1570 O O . VAL B 1 3 ? -6.23 22.906 11.305 1 98.88 3 VAL B O 1
ATOM 1573 N N . LEU B 1 4 ? -7.238 20.906 11.008 1 98.94 4 LEU B N 1
ATOM 1574 C CA . LEU B 1 4 ? -6.344 20.219 11.938 1 98.94 4 LEU B CA 1
ATOM 1575 C C . LEU B 1 4 ? -5.109 19.703 11.211 1 98.94 4 LEU B C 1
ATOM 1577 O O . LEU B 1 4 ? -5.223 18.922 10.258 1 98.94 4 LEU B O 1
ATOM 1581 N N . VAL B 1 5 ? -3.951 20.141 11.586 1 98.94 5 VAL B N 1
ATOM 1582 C CA . VAL B 1 5 ? -2.686 19.656 11.047 1 98.94 5 VAL B CA 1
ATOM 1583 C C . VAL B 1 5 ? -1.84 19.062 12.172 1 98.94 5 VAL B C 1
ATOM 1585 O O . VAL B 1 5 ? -1.662 19.688 13.219 1 98.94 5 VAL B O 1
ATOM 1588 N N . THR B 1 6 ? -1.391 17.844 11.953 1 98.94 6 THR B N 1
ATOM 1589 C CA . THR B 1 6 ? -0.602 17.203 13.008 1 98.94 6 THR B CA 1
ATOM 1590 C C . THR B 1 6 ? 0.773 16.797 12.484 1 98.94 6 THR B C 1
ATOM 1592 O O . THR B 1 6 ? 0.968 16.672 11.273 1 98.94 6 THR B O 1
ATOM 1595 N N . GLY B 1 7 ? 1.772 16.719 13.344 1 98.88 7 GLY B N 1
ATOM 1596 C CA . GLY B 1 7 ? 3.064 16.078 13.18 1 98.88 7 GLY B CA 1
ATOM 1597 C C . GLY B 1 7 ? 3.402 15.133 14.32 1 98.88 7 GLY B C 1
ATOM 1598 O O . GLY B 1 7 ? 2.615 14.977 15.258 1 98.88 7 GLY B O 1
ATOM 1599 N N . PHE B 1 8 ? 4.547 14.492 14.188 1 98.88 8 PHE B N 1
ATOM 1600 C CA . PHE B 1 8 ? 4.906 13.508 15.203 1 98.88 8 PHE B CA 1
ATOM 1601 C C . PHE B 1 8 ? 6.129 13.961 15.992 1 98.88 8 PHE B C 1
ATOM 1603 O O . PHE B 1 8 ? 6.977 14.688 15.469 1 98.88 8 PHE B O 1
ATOM 1610 N N . GLU B 1 9 ? 6.172 13.539 17.203 1 98.69 9 GLU B N 1
ATOM 1611 C CA . GLU B 1 9 ? 7.398 13.648 17.984 1 98.69 9 GLU B CA 1
ATOM 1612 C C . GLU B 1 9 ? 8.523 12.82 17.375 1 98.69 9 GLU B C 1
ATOM 1614 O O . GLU B 1 9 ? 8.273 11.953 16.531 1 98.69 9 GLU B O 1
ATOM 1619 N N . PRO B 1 10 ? 9.75 13.156 17.812 1 97.44 10 PRO B N 1
ATOM 1620 C CA . PRO B 1 10 ? 10.867 12.352 17.312 1 97.44 10 PRO B CA 1
ATOM 1621 C C . PRO B 1 10 ? 10.766 10.883 17.719 1 97.44 10 PRO B C 1
ATOM 1623 O O . PRO B 1 10 ? 10.109 10.555 18.703 1 97.44 10 PRO B O 1
ATOM 1626 N N . PHE B 1 11 ? 11.367 10.023 16.984 1 95.62 11 PHE B N 1
ATOM 1627 C CA . PHE B 1 11 ? 11.375 8.586 17.25 1 95.62 11 PHE B CA 1
ATOM 1628 C C . PHE B 1 11 ? 12.578 7.918 16.594 1 95.62 11 PHE B C 1
ATOM 1630 O O . PHE B 1 11 ? 13.328 8.57 15.867 1 95.62 11 PHE B O 1
ATOM 1637 N N . GLY B 1 12 ? 12.828 6.723 16.859 1 89.12 12 GLY B N 1
ATOM 1638 C CA . GLY B 1 12 ? 13.852 5.93 16.203 1 89.12 12 GLY B CA 1
ATOM 1639 C C . GLY B 1 12 ? 15.25 6.469 16.406 1 89.12 12 GLY B C 1
ATOM 1640 O O . GLY B 1 12 ? 16.078 6.418 15.5 1 89.12 12 GLY B O 1
ATOM 1641 N N . GLY B 1 13 ? 15.422 7.156 17.469 1 87.12 13 GLY B N 1
ATOM 1642 C CA . GLY B 1 13 ? 16.75 7.676 17.766 1 87.12 13 GLY B CA 1
ATOM 1643 C C . GLY B 1 13 ? 16.984 9.07 17.203 1 87.12 13 GLY B C 1
ATOM 1644 O O . GLY B 1 13 ? 18.031 9.664 17.438 1 87.12 13 GLY B O 1
ATOM 1645 N N . GLU B 1 14 ? 16.016 9.508 16.469 1 90.88 14 GLU B N 1
ATOM 1646 C CA . GLU B 1 14 ? 16.125 10.859 15.945 1 90.88 14 GLU B CA 1
ATOM 1647 C C . GLU B 1 14 ? 15.773 11.898 17 1 90.88 14 GLU B C 1
ATOM 1649 O O . GLU B 1 14 ? 14.969 11.625 17.906 1 90.88 14 GLU B O 1
ATOM 1654 N N . ASN B 1 15 ? 16.359 13.094 16.828 1 93.69 15 ASN B N 1
ATOM 1655 C CA . ASN B 1 15 ? 16.078 14.172 17.75 1 93.69 15 ASN B CA 1
ATOM 1656 C C . ASN B 1 15 ? 15.031 15.133 17.203 1 93.69 15 ASN B C 1
ATOM 1658 O O . ASN B 1 15 ? 14.523 15.992 17.938 1 93.69 15 ASN B O 1
ATOM 1662 N N . VAL B 1 16 ? 14.773 14.945 15.984 1 96.88 16 VAL B N 1
ATOM 1663 C CA . VAL B 1 16 ? 13.812 15.828 15.328 1 96.88 16 VAL B CA 1
ATOM 1664 C C . VAL B 1 16 ? 12.883 15.008 14.438 1 96.88 16 VAL B C 1
ATOM 1666 O O . VAL B 1 16 ? 13.234 13.906 14.008 1 96.88 16 VAL B O 1
ATOM 1669 N N . ASN B 1 17 ? 11.703 15.445 14.258 1 98.44 17 ASN B N 1
ATOM 1670 C CA . ASN B 1 17 ? 10.766 14.961 13.25 1 98.44 17 ASN B CA 1
ATOM 1671 C C . ASN B 1 17 ? 10.32 16.078 12.312 1 98.44 17 ASN B C 1
ATOM 1673 O O . ASN B 1 17 ? 9.602 16.984 12.734 1 98.44 17 ASN B O 1
ATOM 1677 N N . PRO B 1 18 ? 10.688 16 11.07 1 98.62 18 PRO B N 1
ATOM 1678 C CA . PRO B 1 18 ? 10.406 17.109 10.156 1 98.62 18 PRO B CA 1
ATOM 1679 C C . PRO B 1 18 ? 8.914 17.406 10.023 1 98.62 18 PRO B C 1
ATOM 1681 O O . PRO B 1 18 ? 8.531 18.547 9.75 1 98.62 18 PRO B O 1
ATOM 1684 N N . SER B 1 19 ? 8.078 16.406 10.234 1 98.81 19 SER B N 1
ATOM 1685 C CA . SER B 1 19 ? 6.641 16.641 10.125 1 98.81 19 SER B CA 1
ATOM 1686 C C . SER B 1 19 ? 6.18 17.688 11.133 1 98.81 19 SER B C 1
ATOM 1688 O O . SER B 1 19 ? 5.566 18.688 10.766 1 98.81 19 SER B O 1
ATOM 1690 N N . TRP B 1 20 ? 6.578 17.5 12.391 1 98.88 20 TRP B N 1
ATOM 1691 C CA . TRP B 1 20 ? 6.168 18.438 13.43 1 98.88 20 TRP B CA 1
ATOM 1692 C C . TRP B 1 20 ? 6.902 19.766 13.281 1 98.88 20 TRP B C 1
ATOM 1694 O O . TRP B 1 20 ? 6.312 20.828 13.477 1 98.88 20 TRP B O 1
ATOM 1704 N N . GLU B 1 21 ? 8.164 19.719 12.922 1 98.75 21 GLU B N 1
ATOM 1705 C CA . GLU B 1 21 ? 8.93 20.953 12.75 1 98.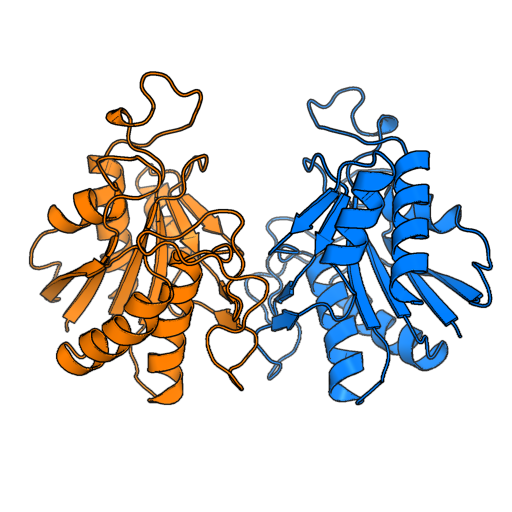75 21 GLU B CA 1
ATOM 1706 C C . GLU B 1 21 ? 8.297 21.844 11.68 1 98.75 21 GLU B C 1
ATOM 1708 O O . GLU B 1 21 ? 8.227 23.062 11.844 1 98.75 21 GLU B O 1
ATOM 1713 N N . ALA B 1 22 ? 7.832 21.219 10.648 1 98.88 22 ALA B N 1
ATOM 1714 C CA . ALA B 1 22 ? 7.184 21.969 9.578 1 98.88 22 ALA B CA 1
ATOM 1715 C C . ALA B 1 22 ? 5.828 22.516 10.039 1 98.88 22 ALA B C 1
ATOM 1717 O O . ALA B 1 22 ? 5.488 23.656 9.75 1 98.88 22 ALA B O 1
ATOM 1718 N N . VAL B 1 23 ? 5.094 21.688 10.719 1 98.88 23 VAL B N 1
ATOM 1719 C CA . VAL B 1 23 ? 3.756 22.062 11.172 1 98.88 23 VAL B CA 1
ATOM 1720 C C . VAL B 1 23 ? 3.844 23.266 12.125 1 98.88 23 VAL B C 1
ATOM 1722 O O . VAL B 1 23 ? 3.031 24.188 12.047 1 98.88 23 VAL B O 1
ATOM 1725 N N . LYS B 1 24 ? 4.848 23.25 12.93 1 98.44 24 LYS B N 1
ATOM 1726 C CA . LYS B 1 24 ? 5.066 24.344 13.867 1 98.44 24 LYS B CA 1
ATOM 1727 C C . LYS B 1 24 ? 5.234 25.672 13.141 1 98.44 24 LYS B C 1
ATOM 1729 O O . LYS B 1 24 ? 4.836 26.719 13.656 1 98.44 24 LYS B O 1
ATOM 1734 N N . MET B 1 25 ? 5.734 25.578 12.016 1 98.56 25 MET B N 1
ATOM 1735 C CA . MET B 1 25 ? 6.102 26.781 11.273 1 98.56 25 MET B CA 1
ATOM 1736 C C . MET B 1 25 ? 4.906 27.344 10.516 1 98.56 25 MET B C 1
ATOM 1738 O O . MET B 1 25 ? 4.953 28.469 10.008 1 98.56 25 MET B O 1
ATOM 1742 N N . LEU B 1 26 ? 3.814 26.625 10.438 1 98.75 26 LEU B N 1
ATOM 1743 C CA . LEU B 1 26 ? 2.648 27.078 9.688 1 98.75 26 LEU B CA 1
ATOM 1744 C C . LEU B 1 26 ? 2.029 28.312 10.328 1 98.75 26 LEU B C 1
ATOM 1746 O O . LEU B 1 26 ? 2.08 28.469 11.547 1 98.75 26 LEU B O 1
ATOM 1750 N N . PRO B 1 27 ? 1.456 29.203 9.484 1 98.19 27 PRO B N 1
ATOM 1751 C CA . PRO B 1 27 ? 0.683 30.297 10.078 1 98.19 27 PRO B CA 1
ATOM 1752 C C . PRO B 1 27 ? -0.567 29.812 10.812 1 98.19 27 PRO B C 1
ATOM 1754 O O . PRO B 1 27 ? -0.98 28.656 10.633 1 98.19 27 PRO B O 1
ATOM 1757 N N . ASP B 1 28 ? -1.092 30.703 11.602 1 98 28 ASP B N 1
ATOM 1758 C CA . ASP B 1 28 ? -2.264 30.328 12.391 1 98 28 ASP B CA 1
ATOM 1759 C C . ASP B 1 28 ? -3.533 30.391 11.539 1 98 28 ASP B C 1
ATOM 1761 O O . ASP B 1 28 ? -4.582 29.891 11.953 1 98 28 ASP B O 1
ATOM 1765 N N . ALA B 1 29 ? -3.346 31 10.367 1 98.31 29 ALA B N 1
ATOM 1766 C CA . ALA B 1 29 ? -4.48 31.078 9.453 1 98.31 29 ALA B CA 1
ATOM 1767 C C . ALA B 1 29 ? -4.02 31 8 1 98.31 29 ALA B C 1
ATOM 1769 O O . ALA B 1 29 ? -2.969 31.531 7.652 1 98.31 29 ALA B O 1
ATOM 1770 N N . ILE B 1 30 ? -4.711 30.359 7.203 1 97.5 30 ILE B N 1
ATOM 1771 C CA . ILE B 1 30 ? -4.562 30.297 5.754 1 97.5 30 ILE B CA 1
ATOM 1772 C C . ILE B 1 30 ? -5.906 30.594 5.09 1 97.5 30 ILE B C 1
ATOM 1774 O O . ILE B 1 30 ? -6.891 29.891 5.328 1 97.5 30 ILE B O 1
ATOM 1778 N N . ARG B 1 31 ? -5.945 31.594 4.344 1 95.19 31 ARG B N 1
ATOM 1779 C CA . ARG B 1 31 ? -7.215 32.125 3.857 1 95.19 31 ARG B CA 1
ATOM 1780 C C . ARG B 1 31 ? -8.172 32.406 5.012 1 95.19 31 ARG B C 1
ATOM 1782 O O . ARG B 1 31 ? -7.816 33.125 5.953 1 95.19 31 ARG B O 1
ATOM 1789 N N . ASP B 1 32 ? -9.305 31.828 5 1 95.31 32 ASP B N 1
ATOM 1790 C CA . ASP B 1 32 ? -10.266 32.094 6.062 1 95.31 32 ASP B CA 1
ATOM 1791 C C . ASP B 1 32 ? -10.336 30.922 7.043 1 95.31 32 ASP B C 1
ATOM 1793 O O . ASP B 1 32 ? -11.188 30.891 7.934 1 95.31 32 ASP B O 1
ATOM 1797 N N . ALA B 1 33 ? -9.367 30.031 6.902 1 98.12 33 ALA B N 1
ATOM 1798 C CA . ALA B 1 33 ? -9.391 28.859 7.758 1 98.12 33 ALA B CA 1
ATOM 1799 C C . ALA B 1 33 ? -8.422 29 8.93 1 98.12 33 ALA B C 1
ATOM 1801 O O . ALA B 1 33 ? -7.309 29.5 8.758 1 98.12 33 ALA B O 1
ATOM 1802 N N . GLU B 1 34 ? -8.82 28.656 10.117 1 98.75 34 GLU B N 1
ATOM 1803 C CA . GLU B 1 34 ? -7.957 28.562 11.289 1 98.75 34 GLU B CA 1
ATOM 1804 C C . GLU B 1 34 ? -7.145 27.266 11.281 1 98.75 34 GLU B C 1
ATOM 1806 O O . GLU B 1 34 ? -7.695 26.188 11.078 1 98.75 34 GLU B O 1
ATOM 1811 N N . ILE B 1 35 ? -5.875 27.422 11.484 1 98.81 35 ILE B N 1
ATOM 1812 C CA . ILE B 1 35 ? -5 26.25 11.516 1 98.81 35 ILE B CA 1
ATOM 1813 C C . ILE B 1 35 ? -4.738 25.844 12.961 1 98.81 35 ILE B C 1
ATOM 1815 O O . ILE B 1 35 ? -4.145 26.594 13.734 1 98.81 35 ILE B O 1
ATOM 1819 N N . VAL B 1 36 ? -5.188 24.641 13.328 1 98.88 36 VAL B N 1
ATOM 1820 C CA . VAL B 1 36 ? -4.938 24.078 14.656 1 98.88 36 VAL B CA 1
ATOM 1821 C C . VAL B 1 36 ? -3.871 23 14.562 1 98.88 36 VAL B C 1
ATOM 1823 O O . VAL B 1 36 ? -3.979 22.078 13.742 1 98.88 36 VAL B O 1
ATOM 1826 N N . LYS B 1 37 ? -2.867 23.094 15.375 1 98.88 37 LYS B N 1
ATOM 1827 C CA . LYS B 1 37 ? -1.676 22.266 15.266 1 98.88 37 LYS B CA 1
ATOM 1828 C C . LYS B 1 37 ? -1.508 21.375 16.5 1 98.88 37 LYS B C 1
ATOM 1830 O O . LYS B 1 37 ? -1.631 21.859 17.625 1 98.88 37 LYS B O 1
ATOM 1835 N N . TYR B 1 38 ? -1.276 20.109 16.297 1 98.88 38 TYR B N 1
ATOM 1836 C CA . TYR B 1 38 ? -1.029 19.172 17.391 1 98.88 38 TYR B CA 1
ATOM 1837 C C . TYR B 1 38 ? 0.175 18.297 17.094 1 98.88 38 TYR B C 1
ATOM 1839 O O . TYR B 1 38 ? 0.34 17.812 15.969 1 98.88 38 TYR B O 1
ATOM 1847 N N . GLN B 1 39 ? 1.038 18.094 18.078 1 98.88 39 GLN B N 1
ATOM 1848 C CA . GLN B 1 39 ? 2.084 17.094 18.016 1 98.88 39 GLN B CA 1
ATOM 1849 C C . GLN B 1 39 ? 1.582 15.742 18.547 1 98.88 39 GLN B C 1
ATOM 1851 O O . GLN B 1 39 ? 1.046 15.672 19.656 1 98.88 39 GLN B O 1
ATOM 1856 N N . LEU B 1 40 ? 1.686 14.703 17.766 1 98.88 40 LEU B N 1
ATOM 1857 C CA . LEU B 1 40 ? 1.246 13.375 18.172 1 98.88 40 LEU B CA 1
ATOM 1858 C C . LEU B 1 40 ? 2.416 12.555 18.703 1 98.88 40 LEU B C 1
ATOM 1860 O O . LEU B 1 40 ? 3.557 12.734 18.266 1 98.88 40 LEU B O 1
ATOM 1864 N N . PRO B 1 41 ? 2.156 11.68 19.641 1 98.75 41 PRO B N 1
ATOM 1865 C CA . PRO B 1 41 ? 3.17 10.711 20.062 1 98.75 41 PRO B CA 1
ATOM 1866 C C . PRO B 1 41 ? 3.373 9.602 19.031 1 98.75 41 PRO B C 1
ATOM 1868 O O . PRO B 1 41 ? 2.439 9.242 18.312 1 98.75 41 PRO B O 1
ATOM 1871 N N . VAL B 1 42 ? 4.586 9.148 18.984 1 98.75 42 VAL B N 1
ATOM 1872 C CA . VAL B 1 42 ? 4.832 7.945 18.188 1 98.75 42 VAL B CA 1
ATOM 1873 C C . VAL B 1 42 ? 4.5 6.703 19.016 1 98.75 42 VAL B C 1
ATOM 1875 O O . VAL B 1 42 ? 5.398 6.039 19.531 1 98.75 42 VAL B O 1
ATOM 1878 N N . SER B 1 43 ? 3.244 6.508 19.094 1 98.81 43 SER B N 1
ATOM 1879 C CA . SER B 1 43 ? 2.668 5.43 19.891 1 98.81 43 SER B CA 1
ATOM 1880 C C . SER B 1 43 ? 1.38 4.906 19.266 1 98.81 43 SER B C 1
ATOM 1882 O O . SER B 1 43 ? 0.425 5.66 19.062 1 98.81 43 SER B O 1
ATOM 1884 N N . PHE B 1 44 ? 1.373 3.594 18.984 1 98.75 44 PHE B N 1
ATOM 1885 C CA . PHE B 1 44 ? 0.192 2.965 18.406 1 98.75 44 PHE B CA 1
ATOM 1886 C C . PHE B 1 44 ? -1.033 3.207 19.281 1 98.75 44 PHE B C 1
ATOM 1888 O O . PHE B 1 44 ? -2.066 3.674 18.797 1 98.75 44 PHE B O 1
ATOM 1895 N N . LYS B 1 45 ? -0.897 2.963 20.516 1 98.38 45 LYS B N 1
ATOM 1896 C CA . LYS B 1 45 ? -2.016 3.031 21.453 1 98.38 45 LYS B CA 1
ATOM 1897 C C . LYS B 1 45 ? -2.471 4.473 21.656 1 98.38 45 LYS B C 1
ATOM 1899 O O . LYS B 1 45 ? -3.67 4.762 21.609 1 98.38 45 LYS B O 1
ATOM 1904 N N . LYS B 1 46 ? -1.567 5.383 21.781 1 98.81 46 LYS B N 1
ATOM 1905 C CA . LYS B 1 46 ? -1.908 6.75 22.156 1 98.81 46 LYS B CA 1
ATOM 1906 C C . LYS B 1 46 ? -2.561 7.492 21 1 98.81 46 LYS B C 1
ATOM 1908 O O . LYS B 1 46 ? -3.463 8.305 21.203 1 98.81 46 LYS B O 1
ATOM 1913 N N . VAL B 1 47 ? -2.107 7.223 19.781 1 98.69 47 VAL B N 1
ATOM 1914 C CA . VAL B 1 47 ? -2.713 7.934 18.656 1 98.69 47 VAL B CA 1
ATOM 1915 C C . VAL B 1 47 ? -4.168 7.5 18.5 1 98.69 47 VAL B C 1
ATOM 1917 O O . VAL B 1 47 ? -5.02 8.297 18.109 1 98.69 47 VAL B O 1
ATOM 1920 N N . LYS B 1 48 ? -4.508 6.234 18.812 1 98.44 48 LYS B N 1
ATOM 1921 C CA . LYS B 1 48 ? -5.867 5.703 18.703 1 98.44 48 LYS B CA 1
ATOM 1922 C C . LYS B 1 48 ? -6.801 6.391 19.703 1 98.44 48 LYS B C 1
ATOM 1924 O O . LYS B 1 48 ? -7.992 6.547 19.438 1 98.44 48 LYS B O 1
ATOM 1929 N N . GLU B 1 49 ? -6.199 6.785 20.781 1 98.12 49 GLU B N 1
ATOM 1930 C CA . GLU B 1 49 ? -6.98 7.441 21.812 1 98.12 49 GLU B CA 1
ATOM 1931 C C . GLU B 1 49 ? -7.051 8.945 21.594 1 98.12 49 GLU B C 1
ATOM 1933 O O . GLU B 1 49 ? -8.133 9.539 21.656 1 98.12 49 GLU B O 1
ATOM 1938 N N . LEU B 1 50 ? -5.996 9.547 21.25 1 98.56 50 LEU B N 1
ATOM 1939 C CA . LEU B 1 50 ? -5.852 11 21.234 1 98.56 50 LEU B CA 1
ATOM 1940 C C . LEU B 1 50 ? -6.555 11.602 20.031 1 98.56 50 LEU B C 1
ATOM 1942 O O . LEU B 1 50 ? -7.164 12.672 20.125 1 98.56 50 LEU B O 1
ATOM 1946 N N . LEU B 1 51 ? -6.477 10.977 18.891 1 98.69 51 LEU B N 1
ATOM 1947 C CA . LEU B 1 51 ? -6.965 11.586 17.672 1 98.69 51 LEU B CA 1
ATOM 1948 C C . LEU B 1 51 ? -8.477 11.773 17.703 1 98.69 51 LEU B C 1
ATOM 1950 O O . LEU B 1 51 ? -8.984 12.852 17.391 1 98.69 51 LEU B O 1
ATOM 1954 N N . PRO B 1 52 ? -9.227 10.742 18.141 1 98.75 52 PRO B N 1
ATOM 1955 C CA . PRO B 1 52 ? -10.664 10.945 18.266 1 98.75 52 PRO B CA 1
ATOM 1956 C C . PRO B 1 52 ? -11.016 12.086 19.219 1 98.75 52 PRO B C 1
ATOM 1958 O O . PRO B 1 52 ? -11.93 12.867 18.938 1 98.75 52 PRO B O 1
ATOM 1961 N N . ASP B 1 53 ? -10.242 12.188 20.312 1 98.75 53 ASP B N 1
ATOM 1962 C CA . ASP B 1 53 ? -10.469 13.266 21.281 1 98.75 53 ASP B CA 1
ATOM 1963 C C . ASP B 1 53 ? -10.211 14.633 20.656 1 98.75 53 ASP B C 1
ATOM 1965 O O . ASP B 1 53 ? -10.992 15.562 20.844 1 98.75 53 ASP B O 1
ATOM 1969 N N . ILE B 1 54 ? -9.148 14.75 19.922 1 98.88 54 ILE B N 1
ATOM 1970 C CA . ILE B 1 54 ? -8.766 16 19.281 1 98.88 54 ILE B CA 1
ATOM 1971 C C . ILE B 1 54 ? -9.828 16.391 18.25 1 98.88 54 ILE B C 1
ATOM 1973 O O . ILE B 1 54 ? -10.266 17.547 18.219 1 98.88 54 ILE B O 1
ATOM 1977 N N . ILE B 1 55 ? -10.273 15.406 17.422 1 98.81 55 ILE B N 1
ATOM 1978 C CA . ILE B 1 55 ? -11.234 15.68 16.359 1 98.81 55 ILE B CA 1
ATOM 1979 C C . ILE B 1 55 ? -12.578 16.094 16.969 1 98.81 55 ILE B C 1
ATOM 1981 O O . ILE B 1 55 ? -13.234 17 16.484 1 98.81 55 ILE B O 1
ATOM 1985 N N . SER B 1 56 ? -12.93 15.383 18.062 1 98.56 56 SER B N 1
ATOM 1986 C CA . SER B 1 56 ? -14.18 15.703 18.75 1 98.56 56 SER B CA 1
ATOM 1987 C C . SER B 1 56 ? -14.141 17.109 19.328 1 98.56 56 SER B C 1
ATOM 1989 O O . SER B 1 56 ? -15.148 17.828 19.297 1 98.56 56 SER B O 1
ATOM 1991 N N . LYS B 1 57 ? -13.016 17.484 19.828 1 98.62 57 LYS B N 1
ATOM 1992 C CA . LYS B 1 57 ? -12.844 18.797 20.469 1 98.62 57 LYS B CA 1
ATOM 1993 C C . LYS B 1 57 ? -12.797 19.906 19.438 1 98.62 57 LYS B C 1
ATOM 1995 O O . LYS B 1 57 ? -13.508 20.906 19.562 1 98.62 57 LYS B O 1
ATOM 2000 N N . GLU B 1 58 ? -12.016 19.766 18.391 1 98.75 58 GLU B N 1
ATOM 2001 C CA . GLU B 1 58 ? -11.711 20.859 17.453 1 98.75 58 GLU B CA 1
ATOM 2002 C C . GLU B 1 58 ? -12.758 20.938 16.344 1 98.75 58 GLU B C 1
ATOM 2004 O O . GLU B 1 58 ? -12.93 21.984 15.727 1 98.75 58 GLU B O 1
ATOM 2009 N N . LYS B 1 59 ? -13.43 19.844 16.016 1 98.44 59 LYS B N 1
ATOM 2010 C CA . LYS B 1 59 ? -14.445 19.75 14.969 1 98.44 59 LYS B CA 1
ATOM 2011 C C . LYS B 1 59 ? -13.953 20.344 13.656 1 98.44 59 LYS B C 1
ATOM 2013 O O . LYS B 1 59 ? -14.625 21.188 13.062 1 98.44 59 LYS B O 1
ATOM 2018 N N . PRO B 1 60 ? -12.82 19.891 13.195 1 98.81 60 PRO B N 1
ATOM 2019 C CA . PRO B 1 60 ? -12.234 20.438 11.977 1 98.81 60 PRO B CA 1
ATOM 2020 C C . PRO B 1 60 ? -13.008 20.047 10.719 1 98.81 60 PRO B C 1
ATOM 2022 O O . PRO B 1 60 ? -13.648 19 10.688 1 98.81 60 PRO B O 1
ATOM 2025 N N . GLY B 1 61 ? -12.93 20.906 9.711 1 98.56 61 GLY B N 1
ATOM 2026 C CA . GLY B 1 61 ? -13.469 20.562 8.406 1 98.56 61 GLY B CA 1
ATOM 2027 C C . GLY B 1 61 ? -12.477 19.812 7.527 1 98.56 61 GLY B C 1
ATOM 2028 O O . GLY B 1 61 ? -12.867 19.141 6.566 1 98.56 61 GLY B O 1
ATOM 2029 N N . VAL B 1 62 ? -11.18 19.969 7.816 1 98.88 62 VAL B N 1
ATOM 2030 C CA . VAL B 1 62 ? -10.086 19.297 7.125 1 98.88 62 VAL B CA 1
ATOM 2031 C C . VAL B 1 62 ? -9.07 18.781 8.141 1 98.88 62 VAL B C 1
ATOM 2033 O O . VAL B 1 62 ? -8.758 19.453 9.117 1 98.88 62 VAL B O 1
ATOM 2036 N N . ILE B 1 63 ? -8.672 17.531 7.957 1 98.94 63 ILE B N 1
ATOM 2037 C CA . ILE B 1 63 ? -7.676 16.875 8.805 1 98.94 63 ILE B CA 1
ATOM 2038 C C . ILE B 1 63 ? -6.496 16.422 7.949 1 98.94 63 ILE B C 1
ATOM 2040 O O . ILE B 1 63 ? -6.652 15.578 7.066 1 98.94 63 ILE B O 1
ATOM 2044 N N . ILE B 1 64 ? -5.336 17 8.148 1 98.94 64 ILE B N 1
ATOM 2045 C CA . ILE B 1 64 ? -4.117 16.609 7.449 1 98.94 64 ILE B CA 1
ATOM 2046 C C . ILE B 1 64 ? -3.07 16.141 8.461 1 98.94 64 ILE B C 1
ATOM 2048 O O . ILE B 1 64 ? -2.471 16.969 9.164 1 98.94 64 ILE B O 1
ATOM 2052 N N . LEU B 1 65 ? -2.902 14.867 8.539 1 98.94 65 LEU B N 1
ATOM 2053 C CA . LEU B 1 65 ? -1.848 14.297 9.367 1 98.94 65 LEU B CA 1
ATOM 2054 C C . LEU B 1 65 ? -0.544 14.18 8.586 1 98.94 65 LEU B C 1
ATOM 2056 O O . LEU B 1 65 ? -0.556 13.852 7.398 1 98.94 65 LEU B O 1
ATOM 2060 N N . THR B 1 66 ? 0.573 14.469 9.227 1 98.94 66 THR B N 1
ATOM 2061 C CA . THR B 1 66 ? 1.863 14.336 8.562 1 98.94 66 THR B CA 1
ATOM 2062 C C . THR B 1 66 ? 2.824 13.5 9.398 1 98.94 66 THR B C 1
ATOM 2064 O O . THR B 1 66 ? 2.664 13.391 10.617 1 98.94 66 THR B O 1
ATOM 2067 N N . GLY B 1 67 ? 3.715 12.875 8.789 1 98.75 67 GLY B N 1
ATOM 2068 C CA . GLY B 1 67 ? 4.742 12.062 9.43 1 98.75 67 GLY B CA 1
ATOM 2069 C C . GLY B 1 67 ? 5.984 11.898 8.57 1 98.75 67 GLY B C 1
ATOM 2070 O O . GLY B 1 67 ? 5.961 12.18 7.371 1 98.75 67 GLY B O 1
ATOM 2071 N N . GLN B 1 68 ? 7.051 11.461 9.227 1 98.44 68 GLN B N 1
ATOM 2072 C CA . GLN B 1 68 ? 8.328 11.266 8.547 1 98.44 68 GLN B CA 1
ATOM 2073 C C . GLN B 1 68 ? 8.43 9.867 7.945 1 98.44 68 GLN B C 1
ATOM 2075 O O . GLN B 1 68 ? 8.055 8.883 8.586 1 98.44 68 GLN B O 1
ATOM 2080 N N . ALA B 1 69 ? 8.805 9.812 6.727 1 96.62 69 ALA B N 1
ATOM 2081 C CA . ALA B 1 69 ? 9.211 8.562 6.086 1 96.62 69 ALA B CA 1
ATOM 2082 C C . ALA B 1 69 ? 10.633 8.664 5.547 1 96.62 69 ALA B C 1
ATOM 2084 O O . ALA B 1 69 ? 10.844 9.023 4.387 1 96.62 69 ALA B O 1
ATOM 2085 N N . GLY B 1 70 ? 11.508 8.234 6.434 1 92.69 70 GLY B N 1
ATOM 2086 C CA . GLY B 1 70 ? 12.906 8.227 6.027 1 92.69 70 GLY B CA 1
ATOM 2087 C C . GLY B 1 70 ? 13.18 7.32 4.844 1 92.69 70 GLY B C 1
ATOM 2088 O O . GLY B 1 70 ? 12.633 6.215 4.766 1 92.69 70 GLY B O 1
ATOM 2089 N N . GLY B 1 71 ? 14.016 7.77 3.799 1 92.12 71 GLY B N 1
ATOM 2090 C CA . GLY B 1 71 ? 14.336 7 2.607 1 92.12 71 GLY B CA 1
ATOM 2091 C C . GLY B 1 71 ? 13.523 7.41 1.395 1 92.12 71 GLY B C 1
ATOM 2092 O O . GLY B 1 71 ? 13.906 7.129 0.258 1 92.12 71 GLY B O 1
ATOM 2093 N N . ARG B 1 72 ? 12.328 7.953 1.671 1 94.69 72 ARG B N 1
ATOM 2094 C CA . ARG B 1 72 ? 11.555 8.453 0.54 1 94.69 72 ARG B CA 1
ATOM 2095 C C . ARG B 1 72 ? 12.148 9.75 0.003 1 94.69 72 ARG B C 1
ATOM 2097 O O . ARG B 1 72 ? 12.695 10.555 0.765 1 94.69 72 ARG B O 1
ATOM 2104 N N . VAL B 1 73 ? 11.969 9.992 -1.293 1 96.19 73 VAL B N 1
ATOM 2105 C CA . VAL B 1 73 ? 12.609 11.117 -1.963 1 96.19 73 VAL B CA 1
ATOM 2106 C C . VAL B 1 73 ? 11.602 12.242 -2.154 1 96.19 73 VAL B C 1
ATOM 2108 O O . VAL B 1 73 ? 11.984 13.398 -2.355 1 96.19 73 VAL B O 1
ATOM 2111 N N . ASN B 1 74 ? 10.266 11.938 -2.029 1 97.94 74 ASN B N 1
ATOM 2112 C CA . ASN B 1 74 ? 9.188 12.875 -2.344 1 97.94 74 ASN B CA 1
ATOM 2113 C C . ASN B 1 74 ? 8.281 13.109 -1.142 1 97.94 74 ASN B C 1
ATOM 2115 O O . ASN B 1 74 ? 8.227 12.281 -0.229 1 97.94 74 ASN B O 1
ATOM 2119 N N . VAL B 1 75 ? 7.672 14.312 -1.147 1 98.88 75 VAL B N 1
ATOM 2120 C CA . VAL B 1 75 ? 6.438 14.406 -0.37 1 98.88 75 VAL B CA 1
ATOM 2121 C C . VAL B 1 75 ? 5.43 13.375 -0.869 1 98.88 75 VAL B C 1
ATOM 2123 O O . VAL B 1 75 ? 5.121 13.328 -2.062 1 98.88 75 VAL B O 1
ATOM 2126 N N . THR B 1 76 ? 4.977 12.57 0.035 1 98.81 76 THR B N 1
ATOM 2127 C CA . THR B 1 76 ? 4.125 11.453 -0.363 1 98.81 76 THR B CA 1
ATOM 2128 C C . THR B 1 76 ? 2.721 11.617 0.209 1 98.81 76 THR B C 1
ATOM 2130 O O . THR B 1 76 ? 2.527 11.555 1.426 1 98.81 76 THR B O 1
ATOM 2133 N N . VAL B 1 77 ? 1.745 11.812 -0.679 1 98.94 77 VAL B N 1
ATOM 2134 C CA . VAL B 1 77 ? 0.347 11.945 -0.281 1 98.94 77 VAL B CA 1
ATOM 2135 C C . VAL B 1 77 ? -0.33 10.578 -0.309 1 98.94 77 VAL B C 1
ATOM 2137 O O . VAL B 1 77 ? -0.411 9.938 -1.362 1 98.94 77 VAL B O 1
ATOM 2140 N N . GLU B 1 78 ? -0.782 10.133 0.828 1 98.94 78 GLU B N 1
ATOM 2141 C CA . GLU B 1 78 ? -1.201 8.742 0.995 1 98.94 78 GLU B CA 1
ATOM 2142 C C . GLU B 1 78 ? -2.635 8.539 0.514 1 98.94 78 GLU B C 1
ATOM 2144 O O . GLU B 1 78 ? -3.533 9.297 0.884 1 98.94 78 GLU B O 1
ATOM 2149 N N . ARG B 1 79 ? -2.857 7.508 -0.196 1 98.81 79 ARG B N 1
ATOM 2150 C CA . ARG B 1 79 ? -4.168 7.195 -0.76 1 98.81 79 ARG B CA 1
ATOM 2151 C C . ARG B 1 79 ? -5.008 6.387 0.222 1 98.81 79 ARG B C 1
ATOM 2153 O O . ARG B 1 79 ? -6.234 6.523 0.258 1 98.81 79 ARG B O 1
ATOM 2160 N N . VAL B 1 80 ? -4.27 5.547 1.043 1 98.94 80 VAL B N 1
ATOM 2161 C CA . VAL B 1 80 ? -5.039 4.523 1.744 1 98.94 80 VAL B CA 1
ATOM 2162 C C . VAL B 1 80 ? -4.367 4.191 3.074 1 98.94 80 VAL B C 1
ATOM 2164 O O . VAL B 1 80 ? -3.137 4.195 3.174 1 98.94 80 VAL B O 1
ATOM 2167 N N . ALA B 1 81 ? -5.121 3.994 4.062 1 98.88 81 ALA B N 1
ATOM 2168 C CA . ALA B 1 81 ? -4.707 3.393 5.328 1 98.88 81 ALA B CA 1
ATOM 2169 C C . ALA B 1 81 ? -5.344 2.02 5.52 1 98.88 81 ALA B C 1
ATOM 2171 O O . ALA B 1 81 ? -6.52 1.825 5.199 1 98.88 81 ALA B O 1
ATOM 2172 N N . ILE B 1 82 ? -4.586 1.088 6.02 1 98.94 82 ILE B N 1
ATOM 2173 C CA . ILE B 1 82 ? -5.105 -0.268 6.148 1 98.94 82 ILE B CA 1
ATOM 2174 C C . ILE B 1 82 ? -5.23 -0.635 7.629 1 98.94 82 ILE B C 1
ATOM 2176 O O . ILE B 1 82 ? -4.473 -0.14 8.461 1 98.94 82 ILE B O 1
ATOM 2180 N N . ASN B 1 83 ? -6.145 -1.523 7.965 1 98.88 83 ASN B N 1
ATOM 2181 C CA . ASN B 1 83 ? -6.508 -1.897 9.328 1 98.88 83 ASN B CA 1
ATOM 2182 C C . ASN B 1 83 ? -5.578 -2.973 9.883 1 98.88 83 ASN B C 1
ATOM 2184 O O . ASN B 1 83 ? -6.027 -4.055 10.258 1 98.88 83 ASN B O 1
ATOM 2188 N N . VAL B 1 84 ? -4.289 -2.543 10.008 1 98.81 84 VAL B N 1
ATOM 2189 C CA . VAL B 1 84 ? -3.316 -3.48 10.562 1 98.81 84 VAL B CA 1
ATOM 2190 C C . VAL B 1 84 ? -2.18 -2.713 11.227 1 98.81 84 VAL B C 1
ATOM 2192 O O . VAL B 1 84 ? -1.743 -1.674 10.727 1 98.81 84 VAL B O 1
ATOM 2195 N N . MET B 1 85 ? -1.813 -3.133 12.375 1 98.75 85 MET B N 1
ATOM 2196 C CA . MET B 1 85 ? -0.57 -2.74 13.031 1 98.75 85 MET B CA 1
ATOM 2197 C C . MET B 1 85 ? 0.462 -3.859 12.953 1 98.75 85 MET B C 1
ATOM 2199 O O . MET B 1 85 ? 0.22 -4.965 13.445 1 98.75 85 MET B O 1
ATOM 2203 N N . ASP B 1 86 ? 1.526 -3.596 12.289 1 98.5 86 ASP B N 1
ATOM 2204 C CA . ASP B 1 86 ? 2.609 -4.555 12.094 1 98.5 86 ASP B CA 1
ATOM 2205 C C . ASP B 1 86 ? 3.955 -3.842 11.961 1 98.5 86 ASP B C 1
ATOM 2207 O O . ASP B 1 86 ? 4.164 -3.068 11.023 1 98.5 86 ASP B O 1
ATOM 2211 N N . SER B 1 87 ? 4.82 -4.059 12.906 1 96.94 87 SER B N 1
ATOM 2212 C CA . SER B 1 87 ? 6.082 -3.326 12.883 1 96.94 87 SER B CA 1
ATOM 2213 C C . SER B 1 87 ? 7.234 -4.199 13.367 1 96.94 87 SER B C 1
ATOM 2215 O O . SER B 1 87 ? 7.078 -4.984 14.297 1 96.94 87 SER B O 1
ATOM 2217 N N . LYS B 1 88 ? 8.406 -4.078 12.695 1 93.12 88 LYS B N 1
ATOM 2218 C CA . LYS B 1 88 ? 9.633 -4.723 13.156 1 93.12 88 LYS B CA 1
ATOM 2219 C C . LYS B 1 88 ? 10.289 -3.914 14.266 1 93.12 88 LYS B C 1
ATOM 2221 O O . LYS B 1 88 ? 11.141 -4.43 15 1 93.12 88 LYS B O 1
ATOM 2226 N N . LYS B 1 89 ? 9.914 -2.631 14.32 1 93.62 89 LYS B N 1
ATOM 2227 C CA . LYS B 1 89 ? 10.469 -1.727 15.328 1 93.62 89 LYS B CA 1
ATOM 2228 C C . LYS B 1 89 ? 9.422 -1.386 16.391 1 93.62 89 LYS B C 1
ATOM 2230 O O . LYS B 1 89 ? 8.234 -1.3 16.094 1 93.62 89 LYS B O 1
ATOM 2235 N N . GLU B 1 90 ? 9.938 -1.116 17.531 1 97.5 90 GLU B N 1
ATOM 2236 C CA . GLU B 1 90 ? 9.078 -0.646 18.609 1 97.5 90 GLU B CA 1
ATOM 2237 C C . GLU B 1 90 ? 8.664 0.809 18.391 1 97.5 90 GLU B C 1
ATOM 2239 O O . GLU B 1 90 ? 9.406 1.583 17.781 1 97.5 90 GLU B O 1
ATOM 2244 N N . ASP B 1 91 ? 7.461 1.096 18.938 1 98.06 91 ASP B N 1
ATOM 2245 C CA . ASP B 1 91 ? 7.133 2.516 19.031 1 98.06 91 ASP B CA 1
ATOM 2246 C C . ASP B 1 91 ? 7.797 3.156 20.234 1 98.06 91 ASP B C 1
ATOM 2248 O O . ASP B 1 91 ? 8.625 2.531 20.906 1 98.06 91 ASP B O 1
ATOM 2252 N N . ASN B 1 92 ? 7.488 4.441 20.484 1 98.19 92 ASN B N 1
ATOM 2253 C CA . ASN B 1 92 ? 8.18 5.168 21.547 1 98.19 92 ASN B CA 1
ATOM 2254 C C . ASN B 1 92 ? 7.777 4.648 22.922 1 98.19 92 ASN B C 1
ATOM 2256 O O . ASN B 1 92 ? 8.438 4.953 23.922 1 98.19 92 ASN B O 1
ATOM 2260 N N . ASP B 1 93 ? 6.758 3.793 23.016 1 98.12 93 ASP B N 1
ATOM 2261 C CA . ASP B 1 93 ? 6.332 3.199 24.281 1 98.12 93 ASP B CA 1
ATOM 2262 C C . ASP B 1 93 ? 6.816 1.756 24.406 1 98.12 93 ASP B C 1
ATOM 2264 O O . ASP B 1 93 ? 6.41 1.033 25.312 1 98.12 93 ASP B O 1
ATOM 2268 N N . GLY B 1 94 ? 7.562 1.352 23.422 1 97.75 94 GLY B N 1
ATOM 2269 C CA . GLY B 1 94 ? 8.141 0.019 23.484 1 97.75 94 GLY B CA 1
ATOM 2270 C C . GLY B 1 94 ? 7.223 -1.057 22.938 1 97.75 94 GLY B C 1
ATOM 2271 O O . GLY B 1 94 ? 7.504 -2.248 23.062 1 97.75 94 GLY B O 1
ATOM 2272 N N . TYR B 1 95 ? 6.117 -0.69 22.375 1 98.06 95 TYR B N 1
ATOM 2273 C CA . TYR B 1 95 ? 5.156 -1.642 21.828 1 98.06 95 TYR B CA 1
ATOM 2274 C C . TYR B 1 95 ? 5.535 -2.029 20.406 1 98.06 95 TYR B C 1
ATOM 2276 O O . TYR B 1 95 ? 5.898 -1.173 19.594 1 98.06 95 TYR B O 1
ATOM 2284 N N . LYS B 1 96 ? 5.504 -3.307 20.062 1 98 96 LYS B N 1
ATOM 2285 C CA . LYS B 1 96 ? 5.836 -3.865 18.75 1 98 96 LYS B CA 1
ATOM 2286 C C . LYS B 1 96 ? 4.762 -4.84 18.281 1 98 96 LYS B C 1
ATOM 2288 O O . LYS B 1 96 ? 4.898 -6.055 18.453 1 98 96 LYS B O 1
ATOM 2293 N N . PRO B 1 97 ? 3.666 -4.285 17.656 1 98.38 97 PRO B N 1
ATOM 2294 C CA . PRO B 1 97 ? 2.564 -5.148 17.219 1 98.38 97 PRO B CA 1
ATOM 2295 C C . PRO B 1 97 ? 2.947 -6.043 16.047 1 98.38 97 PRO B C 1
ATOM 2297 O O . PRO B 1 97 ? 3.842 -5.699 15.266 1 98.38 97 PRO B O 1
ATOM 2300 N N . GLU B 1 98 ? 2.297 -7.172 15.922 1 97.81 98 GLU B N 1
ATOM 2301 C CA . GLU B 1 98 ? 2.412 -8.094 14.797 1 97.81 98 GLU B CA 1
ATOM 2302 C C . GLU B 1 98 ? 1.039 -8.492 14.266 1 97.81 98 GLU B C 1
ATOM 2304 O O . GLU B 1 98 ? 0.305 -9.234 14.93 1 97.81 98 GLU B O 1
ATOM 2309 N N . ASP B 1 99 ? 0.696 -7.992 13.156 1 97.5 99 ASP B N 1
ATOM 2310 C CA . ASP B 1 99 ? -0.524 -8.344 12.438 1 97.5 99 ASP B CA 1
ATOM 2311 C C . ASP B 1 99 ? -1.757 -8.141 13.312 1 97.5 99 ASP B C 1
ATOM 2313 O O . ASP B 1 99 ? -2.662 -8.977 13.328 1 97.5 99 ASP B O 1
ATOM 2317 N N . GLU B 1 100 ? -1.861 -7.043 14.016 1 98.44 100 GLU B N 1
ATOM 2318 C CA . GLU B 1 100 ? -3.014 -6.719 14.852 1 98.44 100 GLU B CA 1
ATOM 2319 C C . GLU B 1 100 ? -3.926 -5.707 14.164 1 98.44 100 GLU B C 1
ATOM 2321 O O . GLU B 1 100 ? -3.453 -4.727 13.586 1 98.44 100 GLU B O 1
ATOM 2326 N N . PRO B 1 101 ? -5.203 -6.027 14.148 1 98.69 101 PRO B N 1
ATOM 2327 C CA . PRO B 1 101 ? -6.082 -4.98 13.625 1 98.69 101 PRO B CA 1
ATOM 2328 C C . PRO B 1 101 ? -6.043 -3.703 14.461 1 98.69 101 PRO B C 1
ATOM 2330 O O . PRO B 1 101 ? -5.914 -3.768 15.688 1 98.69 101 PRO B O 1
ATOM 2333 N N . ILE B 1 102 ? -6.078 -2.541 13.844 1 98.81 102 ILE B N 1
ATOM 2334 C CA . ILE B 1 102 ? -6.203 -1.275 14.555 1 98.81 102 ILE B CA 1
ATOM 2335 C C . ILE B 1 102 ? -7.52 -1.249 15.328 1 98.81 102 ILE B C 1
ATOM 2337 O O . ILE B 1 102 ? -7.531 -0.969 16.531 1 98.81 102 ILE B O 1
ATOM 2341 N N . PHE B 1 103 ? -8.625 -1.48 14.695 1 98.56 103 PHE B N 1
ATOM 2342 C CA . PHE B 1 103 ? -9.938 -1.658 15.297 1 98.56 103 PHE B CA 1
ATOM 2343 C C . PHE B 1 103 ? -10.562 -2.979 14.859 1 98.56 103 PHE B C 1
ATOM 2345 O O . PHE B 1 103 ? -10.641 -3.268 13.664 1 98.56 103 PHE B O 1
ATOM 2352 N N . GLU B 1 104 ? -11.055 -3.609 15.945 1 96.5 104 GLU B N 1
ATOM 2353 C CA . GLU B 1 104 ? -11.766 -4.848 15.641 1 96.5 104 GLU B CA 1
ATOM 2354 C C . GLU B 1 104 ? -13.055 -4.57 14.875 1 96.5 104 GLU B C 1
ATOM 2356 O O . GLU B 1 104 ? -13.727 -3.568 15.125 1 96.5 104 GLU B O 1
ATOM 2361 N N . ASP B 1 105 ? -13.484 -5.254 13.859 1 94 105 ASP B N 1
ATOM 2362 C CA . ASP B 1 105 ? -14.742 -5.191 13.125 1 94 105 ASP B CA 1
ATOM 2363 C C . ASP B 1 105 ? -14.797 -3.945 12.242 1 94 105 ASP B C 1
ATOM 2365 O O . ASP B 1 105 ? -15.883 -3.404 12 1 94 105 ASP B O 1
ATOM 2369 N N . ALA B 1 106 ? -13.727 -3.293 12.07 1 98.44 106 ALA B N 1
ATOM 2370 C CA . ALA B 1 106 ? -13.625 -2.193 11.109 1 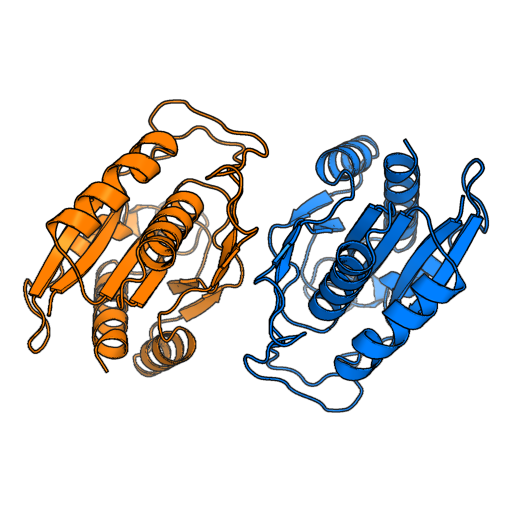98.44 106 ALA B CA 1
ATOM 2371 C C . ALA B 1 106 ? -13.242 -2.705 9.727 1 98.44 106 ALA B C 1
ATOM 2373 O O . ALA B 1 106 ? -12.805 -3.848 9.578 1 98.44 106 ALA B O 1
ATOM 2374 N N . PRO B 1 107 ? -13.562 -1.902 8.68 1 98.62 107 PRO B N 1
ATOM 2375 C CA . PRO B 1 107 ? -13.195 -2.334 7.328 1 98.62 107 PRO B CA 1
ATOM 2376 C C . PRO B 1 107 ? -11.688 -2.537 7.164 1 98.62 107 PRO B C 1
ATOM 2378 O O . PRO B 1 107 ? -10.906 -2.059 7.984 1 98.62 107 PRO B O 1
ATOM 2381 N N . ALA B 1 108 ? -11.289 -3.195 6.121 1 98.75 108 ALA B N 1
ATOM 2382 C CA . ALA B 1 108 ? -9.883 -3.512 5.859 1 98.75 108 ALA B CA 1
ATOM 2383 C C . ALA B 1 108 ? -9.078 -2.246 5.598 1 98.75 108 ALA B C 1
ATOM 2385 O O . ALA B 1 108 ? -7.867 -2.217 5.824 1 98.75 108 ALA B O 1
ATOM 2386 N N . ALA B 1 109 ? -9.789 -1.215 5.105 1 98.94 109 ALA B N 1
ATOM 2387 C CA . ALA B 1 109 ? -9.062 0.002 4.746 1 98.94 109 ALA B CA 1
ATOM 2388 C C . ALA B 1 109 ? -10.016 1.192 4.641 1 98.94 109 ALA B C 1
ATOM 2390 O O . ALA B 1 109 ? -11.234 1.017 4.551 1 98.94 109 ALA B O 1
ATOM 2391 N N . TYR B 1 110 ? -9.461 2.363 4.75 1 98.88 110 TYR B N 1
ATOM 2392 C CA . TYR B 1 110 ? -10.102 3.615 4.363 1 98.88 110 TYR B CA 1
ATOM 2393 C C . TYR B 1 110 ? -9.266 4.363 3.332 1 98.88 110 TYR B C 1
ATOM 2395 O O . TYR B 1 110 ? -8.039 4.445 3.461 1 98.88 110 TYR B O 1
ATOM 2403 N N . PHE B 1 111 ? -9.938 4.852 2.336 1 98.88 111 PHE B N 1
ATOM 2404 C CA . PHE B 1 111 ? -9.258 5.77 1.43 1 98.88 111 PHE B CA 1
ATOM 2405 C C . PHE B 1 111 ? -9.219 7.18 2.012 1 98.88 111 PHE B C 1
ATOM 2407 O O . PHE B 1 111 ? -10.156 7.594 2.701 1 98.88 111 PHE B O 1
ATOM 2414 N N . SER B 1 112 ? -8.117 7.902 1.768 1 98.88 112 SER B N 1
ATOM 2415 C CA . SER B 1 112 ? -8.078 9.336 2.029 1 98.88 112 SER B CA 1
ATOM 2416 C C . SER B 1 112 ? -9.258 10.047 1.372 1 98.88 112 SER B C 1
ATOM 2418 O O . SER B 1 112 ? -9.641 9.719 0.246 1 98.88 112 SER B O 1
ATOM 2420 N N . THR B 1 113 ? -9.812 11.047 2.043 1 98.75 113 THR B N 1
ATOM 2421 C CA . THR B 1 113 ? -10.875 11.852 1.447 1 98.75 113 THR B CA 1
ATOM 2422 C C . THR B 1 113 ? -10.352 13.227 1.045 1 98.75 113 THR B C 1
ATOM 2424 O O . THR B 1 113 ? -11.133 14.109 0.669 1 98.75 113 THR B O 1
ATOM 2427 N N . LEU B 1 114 ? -9.031 13.438 1.176 1 98.81 114 LEU B N 1
ATOM 2428 C CA . LEU B 1 114 ? -8.375 14.617 0.619 1 98.81 114 LEU B CA 1
ATOM 2429 C C . LEU B 1 114 ? -8.312 14.539 -0.903 1 98.81 114 LEU B C 1
ATOM 2431 O O . LEU B 1 114 ? -8.367 13.445 -1.474 1 98.81 114 LEU B O 1
ATOM 2435 N N . PRO B 1 115 ? -8.258 15.672 -1.565 1 98.75 115 PRO B N 1
ATOM 2436 C CA . PRO B 1 115 ? -8 15.648 -3.008 1 98.75 115 PRO B CA 1
ATOM 2437 C C . PRO B 1 115 ? -6.543 15.336 -3.342 1 98.75 115 PRO B C 1
ATOM 2439 O O . PRO B 1 115 ? -5.797 16.234 -3.766 1 98.75 115 PRO B O 1
ATOM 2442 N N . ILE B 1 116 ? -6.152 14.109 -3.289 1 98.75 116 ILE B N 1
ATOM 2443 C CA . ILE B 1 116 ? -4.754 13.695 -3.219 1 98.75 116 ILE B CA 1
ATOM 2444 C C . ILE B 1 116 ? -4.066 13.977 -4.551 1 98.75 116 ILE B C 1
ATOM 2446 O O . ILE B 1 116 ? -2.908 14.398 -4.582 1 98.75 116 ILE B O 1
ATOM 2450 N N . LYS B 1 117 ? -4.676 13.773 -5.711 1 98.44 117 LYS B N 1
ATOM 2451 C CA . LYS B 1 117 ? -4.059 14.023 -7.008 1 98.44 117 LYS B CA 1
ATOM 2452 C C . LYS B 1 117 ? -3.914 15.523 -7.273 1 98.44 117 LYS B C 1
ATOM 2454 O O . LYS B 1 117 ? -2.922 15.961 -7.855 1 98.44 117 LYS B O 1
ATOM 2459 N N . ARG B 1 118 ? -4.91 16.234 -6.863 1 98.62 118 ARG B N 1
ATOM 2460 C CA . ARG B 1 118 ? -4.832 17.688 -7.008 1 98.62 118 ARG B CA 1
ATOM 2461 C C . ARG B 1 118 ? -3.707 18.266 -6.152 1 98.62 118 ARG B C 1
ATOM 2463 O O . ARG B 1 118 ? -2.998 19.188 -6.582 1 98.62 118 ARG B O 1
ATOM 2470 N N . ILE B 1 119 ? -3.57 17.75 -4.934 1 98.88 119 ILE B N 1
ATOM 2471 C CA . ILE B 1 119 ? -2.494 18.188 -4.047 1 98.88 119 ILE B CA 1
ATOM 2472 C C . ILE B 1 119 ? -1.145 17.906 -4.707 1 98.88 119 ILE B C 1
ATOM 2474 O O . ILE B 1 119 ? -0.301 18.812 -4.797 1 98.88 119 ILE B O 1
ATOM 2478 N N . VAL B 1 120 ? -0.934 16.703 -5.223 1 98.94 120 VAL B N 1
ATOM 2479 C CA . VAL B 1 120 ? 0.34 16.344 -5.832 1 98.94 120 VAL B CA 1
ATOM 2480 C C . VAL B 1 120 ? 0.604 17.219 -7.055 1 98.94 120 VAL B C 1
ATOM 2482 O O . VAL B 1 120 ? 1.722 17.703 -7.246 1 98.94 120 VAL B O 1
ATOM 2485 N N . LYS B 1 121 ? -0.41 17.406 -7.879 1 98.75 121 LYS B N 1
ATOM 2486 C CA . LYS B 1 121 ? -0.269 18.266 -9.047 1 98.75 121 LYS B CA 1
ATOM 2487 C C . LYS B 1 121 ? 0.166 19.672 -8.633 1 98.75 121 LYS B C 1
ATOM 2489 O O . LYS B 1 121 ? 1.082 20.25 -9.234 1 98.75 121 LYS B O 1
ATOM 2494 N N . ALA B 1 122 ? -0.475 20.219 -7.641 1 98.88 122 ALA B N 1
ATOM 2495 C CA . ALA B 1 122 ? -0.154 21.562 -7.16 1 98.88 122 ALA B CA 1
ATOM 2496 C C . ALA B 1 122 ? 1.272 21.625 -6.621 1 98.88 122 ALA B C 1
ATOM 2498 O O . ALA B 1 122 ? 1.988 22.594 -6.852 1 98.88 122 ALA B O 1
ATOM 2499 N N . LEU B 1 123 ? 1.652 20.578 -5.883 1 98.94 123 LEU B N 1
ATOM 2500 C CA . LEU B 1 123 ? 3.01 20.531 -5.355 1 98.94 123 LEU B CA 1
ATOM 2501 C C . LEU B 1 123 ? 4.035 20.547 -6.484 1 98.94 123 LEU B C 1
ATOM 2503 O O . LEU B 1 123 ? 4.98 21.328 -6.461 1 98.94 123 LEU B O 1
ATOM 2507 N N . ARG B 1 124 ? 3.803 19.766 -7.457 1 98.81 124 ARG B N 1
ATOM 2508 C CA . ARG B 1 124 ? 4.727 19.672 -8.578 1 98.81 124 ARG B CA 1
ATOM 2509 C C . ARG B 1 124 ? 4.766 20.984 -9.359 1 98.81 124 ARG B C 1
ATOM 2511 O O . ARG B 1 124 ? 5.828 21.422 -9.805 1 98.81 124 ARG B O 1
ATOM 2518 N N . GLU B 1 125 ? 3.65 21.594 -9.562 1 98.75 125 GLU B N 1
ATOM 2519 C CA . GLU B 1 125 ? 3.578 22.891 -10.227 1 98.75 125 GLU B CA 1
ATOM 2520 C C . GLU B 1 125 ? 4.379 23.953 -9.477 1 98.75 125 GLU B C 1
ATOM 2522 O O . GLU B 1 125 ? 4.809 24.938 -10.062 1 98.75 125 GLU B O 1
ATOM 2527 N N . ASN B 1 126 ? 4.578 23.719 -8.188 1 98.62 126 ASN B N 1
ATOM 2528 C CA . ASN B 1 126 ? 5.375 24.609 -7.359 1 98.62 126 ASN B CA 1
ATOM 2529 C C . ASN B 1 126 ? 6.793 24.078 -7.156 1 98.62 126 ASN B C 1
ATOM 2531 O O . ASN B 1 126 ? 7.473 24.469 -6.199 1 98.62 126 ASN B O 1
ATOM 2535 N N . LYS B 1 127 ? 7.184 23.109 -7.934 1 98.44 127 LYS B N 1
ATOM 2536 C CA . LYS B 1 127 ? 8.539 22.578 -8.016 1 98.44 127 LYS B CA 1
ATOM 2537 C C . LYS B 1 127 ? 8.898 21.781 -6.754 1 98.44 127 LYS B C 1
ATOM 2539 O O . LYS B 1 127 ? 10.055 21.766 -6.332 1 98.44 127 LYS B O 1
ATOM 2544 N N . ILE B 1 128 ? 7.934 21.234 -6.117 1 98.88 128 ILE B N 1
ATOM 2545 C CA . ILE B 1 128 ? 8.133 20.328 -4.992 1 98.88 128 ILE B CA 1
ATOM 2546 C C . ILE B 1 128 ? 7.898 18.891 -5.434 1 98.88 128 ILE B C 1
ATOM 2548 O O . ILE B 1 128 ? 6.781 18.531 -5.816 1 98.88 128 ILE B O 1
ATOM 2552 N N . PRO B 1 129 ? 8.938 18.031 -5.391 1 98.69 129 PRO B N 1
ATOM 2553 C CA . PRO B 1 129 ? 8.734 16.625 -5.75 1 98.69 129 PRO B CA 1
ATOM 2554 C C . PRO B 1 129 ? 7.684 15.945 -4.879 1 98.69 129 PRO B C 1
ATOM 2556 O O . PRO B 1 129 ? 7.793 15.961 -3.65 1 98.69 129 PRO B O 1
ATOM 2559 N N . ALA B 1 130 ? 6.68 15.367 -5.512 1 98.88 130 ALA B N 1
ATOM 2560 C CA . ALA B 1 130 ? 5.566 14.766 -4.785 1 98.88 130 ALA B CA 1
ATOM 2561 C C . ALA B 1 130 ? 4.957 13.609 -5.57 1 98.88 130 ALA B C 1
ATOM 2563 O O . ALA B 1 130 ? 5.016 13.586 -6.801 1 98.88 130 ALA B O 1
ATOM 2564 N N . VAL B 1 131 ? 4.441 12.664 -4.859 1 98.56 131 VAL B N 1
ATOM 2565 C CA . VAL B 1 131 ? 3.781 11.531 -5.496 1 98.56 131 VAL B CA 1
ATOM 2566 C C . VAL B 1 131 ? 2.613 11.062 -4.633 1 98.56 131 VAL B C 1
ATOM 2568 O O . VAL B 1 131 ? 2.572 11.336 -3.43 1 98.56 131 VAL B O 1
ATOM 2571 N N . VAL B 1 132 ? 1.619 10.445 -5.273 1 98.62 132 VAL B N 1
ATOM 2572 C CA . VAL B 1 132 ? 0.612 9.688 -4.539 1 98.62 132 VAL B CA 1
ATOM 2573 C C . VAL B 1 132 ? 1.179 8.328 -4.145 1 98.62 132 VAL B C 1
ATOM 2575 O O . VAL B 1 132 ? 1.824 7.652 -4.953 1 98.62 132 VAL B O 1
ATOM 2578 N N . SER B 1 133 ? 1.071 8 -2.896 1 98.06 133 SER B N 1
ATOM 2579 C CA . SER B 1 133 ? 1.489 6.688 -2.414 1 98.06 133 SER B CA 1
ATOM 2580 C C . SER B 1 133 ? 0.288 5.789 -2.148 1 98.06 133 SER B C 1
ATOM 2582 O O . SER B 1 133 ? -0.734 6.242 -1.631 1 98.06 133 SER B O 1
ATOM 2584 N N . ASN B 1 134 ? 0.419 4.52 -2.5 1 97.75 134 ASN B N 1
ATOM 2585 C CA . ASN B 1 134 ? -0.662 3.557 -2.316 1 97.75 134 ASN B CA 1
ATOM 2586 C C . ASN B 1 134 ? -0.446 2.703 -1.071 1 97.75 134 ASN B C 1
ATOM 2588 O O . ASN B 1 134 ? -1 1.606 -0.961 1 97.75 134 ASN B O 1
ATOM 2592 N N . THR B 1 135 ? 0.464 3.203 -0.155 1 97.38 135 THR B N 1
ATOM 2593 C CA . THR B 1 135 ? 0.658 2.539 1.13 1 97.38 135 THR B CA 1
ATOM 2594 C C . THR B 1 135 ? 1.184 3.521 2.172 1 97.38 135 THR B C 1
ATOM 2596 O O . THR B 1 135 ? 2.197 4.188 1.95 1 97.38 135 THR B O 1
ATOM 2599 N N . ALA B 1 136 ? 0.542 3.559 3.293 1 97.56 136 ALA B N 1
ATOM 2600 C CA . ALA B 1 136 ? 1.019 4.348 4.426 1 97.56 136 ALA B CA 1
ATOM 2601 C C . ALA B 1 136 ? 1.826 3.484 5.395 1 97.56 136 ALA B C 1
ATOM 2603 O O . ALA B 1 136 ? 2.084 3.891 6.527 1 97.56 136 ALA B O 1
ATOM 2604 N N . GLY B 1 137 ? 2.191 2.238 4.898 1 97.19 137 GLY B N 1
ATOM 2605 C CA . GLY B 1 137 ? 2.865 1.297 5.777 1 97.19 137 GLY B CA 1
ATOM 2606 C C . GLY B 1 137 ? 1.936 0.659 6.793 1 97.19 137 GLY B C 1
ATOM 2607 O O . GLY B 1 137 ? 0.753 0.449 6.516 1 97.19 137 GLY B O 1
ATOM 2608 N N . THR B 1 138 ? 2.51 0.236 7.891 1 98.62 138 THR B N 1
ATOM 2609 C CA . THR B 1 138 ? 1.732 -0.416 8.938 1 98.62 138 THR B CA 1
ATOM 2610 C C . THR B 1 138 ? 2.164 0.078 10.32 1 98.62 138 THR B C 1
ATOM 2612 O O . THR B 1 138 ? 1.854 -0.55 11.336 1 98.62 138 THR B O 1
ATOM 2615 N N . TYR B 1 139 ? 2.959 1.134 10.359 1 98.25 139 TYR B N 1
ATOM 2616 C CA . TYR B 1 139 ? 3.469 1.709 11.594 1 98.25 139 TYR B CA 1
ATOM 2617 C C . TYR B 1 139 ? 2.477 2.705 12.188 1 98.25 139 TYR B C 1
ATOM 2619 O O . TYR B 1 139 ? 1.277 2.633 11.906 1 98.25 139 TYR B O 1
ATOM 2627 N N . VAL B 1 140 ? 2.949 3.568 13.039 1 98.81 140 VAL B N 1
ATOM 2628 C CA . VAL B 1 140 ? 2.094 4.48 13.789 1 98.81 140 VAL B CA 1
ATOM 2629 C C . VAL B 1 140 ? 1.423 5.469 12.836 1 98.81 140 VAL B C 1
ATOM 2631 O O . VAL B 1 140 ? 0.276 5.867 13.047 1 98.81 140 VAL B O 1
ATOM 2634 N N . CYS B 1 141 ? 2.092 5.875 11.742 1 98.75 141 CYS B N 1
ATOM 2635 C CA . CYS B 1 141 ? 1.503 6.801 10.781 1 98.75 141 CYS B CA 1
ATOM 2636 C C . CYS B 1 141 ? 0.246 6.207 10.156 1 98.75 141 CYS B C 1
ATOM 2638 O O . CYS B 1 141 ? -0.774 6.887 10.039 1 98.75 141 CYS B O 1
ATOM 2640 N N . ASN B 1 142 ? 0.346 4.961 9.758 1 98.88 142 ASN B N 1
ATOM 2641 C CA . ASN B 1 142 ? -0.827 4.266 9.234 1 98.88 142 ASN B CA 1
ATOM 2642 C C . ASN B 1 142 ? -1.947 4.203 10.273 1 98.88 142 ASN B C 1
ATOM 2644 O O . ASN B 1 142 ? -3.111 4.438 9.945 1 98.88 142 ASN B O 1
ATOM 2648 N N . THR B 1 143 ? -1.596 3.885 11.484 1 98.94 143 THR B N 1
ATOM 2649 C CA . THR B 1 143 ? -2.564 3.787 12.57 1 98.94 143 THR B CA 1
ATOM 2650 C C . THR B 1 143 ? -3.26 5.129 12.797 1 98.94 143 THR B C 1
ATOM 2652 O O . THR B 1 143 ? -4.477 5.18 12.984 1 98.94 143 THR B O 1
ATOM 2655 N N . ALA B 1 144 ? -2.496 6.172 12.758 1 98.94 144 ALA B N 1
ATOM 2656 C CA . ALA B 1 144 ? -3.059 7.508 12.93 1 98.94 144 ALA B CA 1
ATOM 2657 C C . ALA B 1 144 ? -4.023 7.848 11.797 1 98.94 144 ALA B C 1
ATOM 2659 O O . ALA B 1 144 ? -5.141 8.312 12.047 1 98.94 144 ALA B O 1
ATOM 2660 N N . MET B 1 145 ? -3.602 7.641 10.578 1 98.94 145 MET B N 1
ATOM 2661 C CA . MET B 1 145 ? -4.441 7.918 9.414 1 98.94 145 MET B CA 1
ATOM 2662 C C . MET B 1 145 ? -5.738 7.121 9.477 1 98.94 145 MET B C 1
ATOM 2664 O O . MET B 1 145 ? -6.824 7.684 9.32 1 98.94 145 MET B O 1
ATOM 2668 N N . PHE B 1 146 ? -5.617 5.84 9.742 1 99 146 PHE B N 1
ATOM 2669 C CA . PHE B 1 146 ? -6.781 4.965 9.82 1 99 146 PHE B CA 1
ATOM 2670 C C . PHE B 1 146 ? -7.738 5.434 10.914 1 99 146 PHE B C 1
ATOM 2672 O O . PHE B 1 146 ? -8.953 5.488 10.703 1 99 146 PHE B O 1
ATOM 2679 N N . THR B 1 147 ? -7.16 5.73 12.086 1 98.94 147 THR B N 1
ATOM 2680 C CA . THR B 1 147 ? -7.949 6.156 13.234 1 98.94 147 THR B CA 1
ATOM 2681 C C . THR B 1 147 ? -8.75 7.414 12.906 1 98.94 147 THR B C 1
ATOM 2683 O O . THR B 1 147 ? -9.945 7.492 13.211 1 98.94 147 THR B O 1
ATOM 2686 N N . ALA B 1 148 ? -8.109 8.398 12.266 1 98.94 148 ALA B N 1
ATOM 2687 C CA . ALA B 1 148 ? -8.797 9.625 11.898 1 98.94 148 ALA B CA 1
ATOM 2688 C C . ALA B 1 148 ? -9.93 9.352 10.914 1 98.94 148 ALA B C 1
ATOM 2690 O O . ALA B 1 148 ? -11.055 9.812 11.102 1 98.94 148 ALA B O 1
ATOM 2691 N N . LEU B 1 149 ? -9.664 8.562 9.898 1 98.94 149 LEU B N 1
ATOM 2692 C CA . LEU B 1 149 ? -10.656 8.25 8.875 1 98.94 149 LEU B CA 1
ATOM 2693 C C . LEU B 1 149 ? -11.805 7.426 9.461 1 98.94 149 LEU B C 1
ATOM 2695 O O . LEU B 1 149 ? -12.961 7.621 9.102 1 98.94 149 LEU B O 1
ATOM 2699 N N . HIS B 1 150 ? -11.438 6.52 10.336 1 98.88 150 HIS B N 1
ATOM 2700 C CA . HIS B 1 150 ? -12.445 5.695 11 1 98.88 150 HIS B CA 1
ATOM 2701 C C . HIS B 1 150 ? -13.398 6.551 11.828 1 98.88 150 HIS B C 1
ATOM 2703 O O . HIS B 1 150 ? -14.617 6.355 11.773 1 98.88 150 HIS B O 1
ATOM 2709 N N . TYR B 1 151 ? -12.789 7.48 12.609 1 98.88 151 TYR B N 1
ATOM 2710 C CA . TYR B 1 151 ? -13.609 8.375 13.43 1 98.88 151 TYR B CA 1
ATOM 2711 C C . TYR B 1 151 ? -14.539 9.203 12.555 1 98.88 151 TYR B C 1
ATOM 2713 O O . TYR B 1 151 ? -15.727 9.352 12.867 1 98.88 151 TYR B O 1
ATOM 2721 N N . VAL B 1 152 ? -14.055 9.75 11.469 1 98.81 152 VAL B N 1
ATOM 2722 C CA . VAL B 1 152 ? -14.852 10.57 10.555 1 98.81 152 VAL B CA 1
ATOM 2723 C C . VAL B 1 152 ? -15.992 9.734 9.969 1 98.81 152 VAL B C 1
ATOM 2725 O O . VAL B 1 152 ? -17.141 10.18 9.945 1 98.81 152 VAL B O 1
ATOM 2728 N N . ALA B 1 153 ? -15.672 8.539 9.531 1 98.5 153 ALA B N 1
ATOM 2729 C CA . ALA B 1 153 ? -16.656 7.672 8.883 1 98.5 153 ALA B CA 1
ATOM 2730 C C . ALA B 1 153 ? -17.734 7.23 9.867 1 98.5 153 ALA B C 1
ATOM 2732 O O . ALA B 1 153 ? -18.922 7.324 9.578 1 98.5 153 ALA B O 1
ATOM 2733 N N . THR B 1 154 ? -17.344 6.785 11.039 1 98.25 154 THR B N 1
ATOM 2734 C CA . THR B 1 154 ? -18.281 6.172 11.984 1 98.25 154 THR B CA 1
ATOM 2735 C C . THR B 1 154 ? -19.172 7.227 12.625 1 98.25 154 THR B C 1
ATOM 2737 O O . THR B 1 154 ? -20.281 6.918 13.078 1 98.25 154 THR B O 1
ATOM 2740 N N . ASN B 1 155 ? -18.672 8.453 12.664 1 98.44 155 ASN B N 1
ATOM 2741 C CA . ASN B 1 155 ? -19.469 9.531 13.242 1 98.44 155 ASN B CA 1
ATOM 2742 C C . ASN B 1 155 ? -20.141 10.375 12.156 1 98.44 155 ASN B C 1
ATOM 2744 O O . ASN B 1 155 ? -20.734 11.414 12.445 1 98.44 155 ASN B O 1
ATOM 2748 N N . GLU B 1 156 ? -20.031 9.969 10.867 1 97.81 156 GLU B N 1
ATOM 2749 C CA . GLU B 1 156 ? -20.672 10.594 9.711 1 97.81 156 GLU B CA 1
ATOM 2750 C C . GLU B 1 156 ? -20.312 12.078 9.633 1 97.81 156 GLU B C 1
ATOM 2752 O O . GLU B 1 156 ? -21.203 12.914 9.438 1 97.81 156 GLU B O 1
ATOM 2757 N N . LEU B 1 157 ? -19.031 12.352 9.961 1 98.06 157 LEU B N 1
ATOM 2758 C CA . LEU B 1 157 ? -18.562 13.727 9.852 1 98.06 157 LEU B CA 1
ATOM 2759 C C . LEU B 1 157 ? -18.328 14.102 8.391 1 98.06 157 LEU B C 1
ATOM 2761 O O . LEU B 1 157 ? -18.094 13.234 7.551 1 98.06 157 LEU B O 1
ATOM 2765 N N . LYS B 1 158 ? -18.344 15.383 8.094 1 96.75 158 LYS B N 1
ATOM 2766 C CA . LYS B 1 158 ? -18.141 15.867 6.73 1 96.75 158 LYS B CA 1
ATOM 2767 C C . LYS B 1 158 ? -16.672 16.219 6.488 1 96.75 158 LYS B C 1
ATOM 2769 O O . LYS B 1 158 ? -16.281 16.562 5.367 1 96.75 158 LYS B O 1
ATOM 2774 N N . ALA B 1 159 ? -15.812 16.047 7.441 1 98.44 159 ALA B N 1
ATOM 2775 C CA . ALA B 1 159 ? -14.406 16.438 7.395 1 98.44 159 ALA B CA 1
ATOM 2776 C C . ALA B 1 159 ? -13.641 15.617 6.363 1 98.44 159 ALA B C 1
ATOM 2778 O O . ALA B 1 159 ? -13.836 14.406 6.25 1 98.44 159 ALA B O 1
ATOM 2779 N N . LYS B 1 160 ? -12.828 16.297 5.523 1 98.81 160 LYS B N 1
ATOM 2780 C CA . LYS B 1 160 ? -11.812 15.609 4.719 1 98.81 160 LYS B CA 1
ATOM 2781 C C . LYS B 1 160 ? -10.617 15.195 5.574 1 98.81 160 LYS B C 1
ATOM 2783 O O . LYS B 1 160 ? -10.195 15.945 6.453 1 98.81 160 LYS B O 1
ATOM 2788 N N . ALA B 1 161 ? -10.125 14.016 5.332 1 98.94 161 ALA B N 1
ATOM 2789 C CA . ALA B 1 161 ? -9.016 13.539 6.168 1 98.94 161 ALA B CA 1
ATOM 2790 C C . ALA B 1 161 ? -8.016 12.734 5.348 1 98.94 161 ALA B C 1
ATOM 2792 O O . ALA B 1 161 ? -8.398 12 4.434 1 98.94 161 ALA B O 1
ATOM 2793 N N . GLY B 1 162 ? -6.777 12.891 5.656 1 98.88 162 GLY B N 1
ATOM 2794 C CA . GLY B 1 162 ? -5.723 12.125 5.012 1 98.88 162 GLY B CA 1
ATOM 2795 C C . GLY B 1 162 ? -4.367 12.305 5.672 1 98.88 162 GLY B C 1
ATOM 2796 O O . GLY B 1 162 ? -4.281 12.789 6.801 1 98.88 162 GLY B O 1
ATOM 2797 N N . PHE B 1 163 ? -3.299 11.805 5.023 1 98.94 163 PHE B N 1
ATOM 2798 C CA . PHE B 1 163 ? -1.953 11.742 5.582 1 98.94 163 PHE B CA 1
ATOM 2799 C C . PHE B 1 163 ? -0.915 12.102 4.523 1 98.94 163 PHE B C 1
ATOM 2801 O O . PHE B 1 163 ? -1.048 11.719 3.359 1 98.94 163 PHE B O 1
ATOM 2808 N N . ILE B 1 164 ? 0.079 12.812 4.926 1 98.94 164 ILE B N 1
ATOM 2809 C CA . ILE B 1 164 ? 1.204 13.172 4.066 1 98.94 164 ILE B CA 1
ATOM 2810 C C . ILE B 1 164 ? 2.514 12.773 4.742 1 98.94 164 ILE B C 1
ATOM 2812 O O . ILE B 1 164 ? 2.809 13.211 5.855 1 98.94 164 ILE B O 1
ATOM 2816 N N . HIS B 1 165 ? 3.281 11.938 4.082 1 98.94 165 HIS B N 1
ATOM 2817 C CA . HIS B 1 165 ? 4.629 11.625 4.539 1 98.94 165 HIS B CA 1
ATOM 2818 C C . HIS B 1 165 ? 5.648 12.602 3.951 1 98.94 165 HIS B C 1
ATOM 2820 O O . HIS B 1 165 ? 5.562 12.953 2.773 1 98.94 165 HIS B O 1
ATOM 2826 N N . VAL B 1 166 ? 6.641 12.961 4.75 1 98.88 166 VAL B N 1
ATOM 2827 C CA . VAL B 1 166 ? 7.691 13.875 4.312 1 98.88 166 VAL B CA 1
ATOM 2828 C C . VAL B 1 166 ? 9.055 13.211 4.496 1 98.88 166 VAL B C 1
ATOM 2830 O O . VAL B 1 166 ? 9.234 12.375 5.383 1 98.88 166 VAL B O 1
ATOM 2833 N N . PRO B 1 167 ? 10.047 13.578 3.682 1 98.38 167 PRO B N 1
ATOM 2834 C CA . PRO B 1 167 ? 11.398 13.023 3.799 1 98.38 167 PRO B CA 1
ATOM 2835 C C . PRO B 1 167 ? 12.148 13.539 5.023 1 98.38 167 PRO B C 1
ATOM 2837 O O . PRO B 1 167 ? 11.648 14.422 5.73 1 98.38 167 PRO B O 1
ATOM 2840 N N . TYR B 1 168 ? 13.297 12.961 5.219 1 98 168 TYR B N 1
ATOM 2841 C CA . TYR B 1 168 ? 14.266 13.555 6.137 1 98 168 TYR B CA 1
ATOM 2842 C C . TYR B 1 168 ? 14.57 15 5.742 1 98 168 TYR B C 1
ATOM 2844 O O . TYR B 1 168 ? 14.391 15.383 4.586 1 98 168 TYR B O 1
ATOM 2852 N N . ILE B 1 169 ? 14.992 15.711 6.699 1 98.19 169 ILE B N 1
ATOM 2853 C CA . ILE B 1 169 ? 15.602 17 6.387 1 98.19 169 ILE B CA 1
ATOM 2854 C C . ILE B 1 169 ? 17.125 16.844 6.348 1 98.19 169 ILE B C 1
ATOM 2856 O O . ILE B 1 169 ? 17.672 15.883 6.875 1 98.19 169 ILE B O 1
ATOM 2860 N N . PRO B 1 170 ? 17.797 17.75 5.727 1 97.25 170 PRO B N 1
ATOM 2861 C CA . PRO B 1 170 ? 19.234 17.625 5.512 1 97.25 170 PRO B CA 1
ATOM 2862 C C . PRO B 1 170 ? 20.016 17.359 6.805 1 97.25 170 PRO B C 1
ATOM 2864 O O . PRO B 1 170 ? 20.938 16.547 6.824 1 97.25 170 PRO B O 1
ATOM 2867 N N . GLU B 1 171 ? 19.625 17.922 7.875 1 96.31 171 GLU B N 1
ATOM 2868 C CA . GLU B 1 171 ? 20.328 17.781 9.148 1 96.31 171 GLU B CA 1
ATOM 2869 C C . GLU B 1 171 ? 20.297 16.328 9.633 1 96.31 171 GLU B C 1
ATOM 2871 O O . GLU B 1 171 ? 21.188 15.906 10.383 1 96.31 171 GLU B O 1
ATOM 2876 N N . GLN B 1 172 ? 19.391 15.555 9.195 1 96.38 172 GLN B N 1
ATOM 2877 C CA . GLN B 1 172 ? 19.219 14.172 9.648 1 96.38 172 GLN B CA 1
ATOM 2878 C C . GLN B 1 172 ? 20.109 13.227 8.852 1 96.38 172 GLN B C 1
ATOM 2880 O O . GLN B 1 172 ? 20.312 12.07 9.25 1 96.38 172 GLN B O 1
ATOM 2885 N N . VAL B 1 173 ? 20.625 13.727 7.691 1 96.56 173 VAL B N 1
ATOM 2886 C CA . VAL B 1 173 ? 21.266 12.758 6.805 1 96.56 173 VAL B CA 1
ATOM 2887 C C . VAL B 1 173 ? 22.703 13.172 6.531 1 96.56 173 VAL B C 1
ATOM 2889 O O . VAL B 1 173 ? 23.266 12.852 5.48 1 96.56 173 VAL B O 1
ATOM 2892 N N . LEU B 1 174 ? 23.203 13.945 7.383 1 94.19 174 LEU B N 1
ATOM 2893 C CA . LEU B 1 174 ? 24.578 14.43 7.207 1 94.19 174 LEU B CA 1
ATOM 2894 C C . LEU B 1 174 ? 25.531 13.273 6.965 1 94.19 174 LEU B C 1
ATOM 2896 O O . LEU B 1 174 ? 26.484 13.406 6.18 1 94.19 174 LEU B O 1
ATOM 2900 N N . GLU B 1 175 ? 25.312 12.078 7.605 1 92.25 175 GLU B N 1
ATOM 2901 C CA . GLU B 1 175 ? 26.203 10.93 7.5 1 92.25 175 GLU B CA 1
ATOM 2902 C C . GLU B 1 175 ? 25.469 9.695 6.988 1 92.25 175 GLU B C 1
ATOM 2904 O O . GLU B 1 175 ? 25.906 8.57 7.199 1 92.25 175 GLU B O 1
ATOM 2909 N N . LYS B 1 176 ? 24.281 9.922 6.543 1 89.88 176 LYS B N 1
ATOM 2910 C CA . LYS B 1 176 ? 23.453 8.844 6.004 1 89.88 176 LYS B CA 1
ATOM 2911 C C . LYS B 1 176 ? 23.297 8.969 4.492 1 89.88 176 LYS B C 1
ATOM 2913 O O . LYS B 1 176 ? 23.172 10.078 3.967 1 89.88 176 LYS B O 1
ATOM 2918 N N . ASN B 1 177 ? 23.438 7.891 3.82 1 92.62 177 ASN B N 1
ATOM 2919 C CA . ASN B 1 177 ? 23.094 7.867 2.402 1 92.62 177 ASN B CA 1
ATOM 2920 C C . ASN B 1 177 ? 21.594 7.781 2.191 1 92.62 177 ASN B C 1
ATOM 2922 O O . ASN B 1 177 ? 21.062 6.723 1.836 1 92.62 177 ASN B O 1
ATOM 2926 N N . ALA B 1 178 ? 20.922 8.875 2.467 1 95.62 178 ALA B N 1
ATOM 2927 C CA . ALA B 1 178 ? 19.469 8.938 2.373 1 95.62 178 ALA B CA 1
ATOM 2928 C C . ALA B 1 178 ? 19.016 10.273 1.79 1 95.62 178 ALA B C 1
ATOM 2930 O O . ALA B 1 178 ? 19.688 11.297 1.962 1 95.62 178 ALA B O 1
ATOM 2931 N N . PRO B 1 179 ? 17.969 10.211 1.076 1 97.06 179 PRO B N 1
ATOM 2932 C CA . PRO B 1 179 ? 17.453 11.469 0.531 1 97.06 179 PRO B CA 1
ATOM 2933 C C . PRO B 1 179 ? 16.891 12.383 1.608 1 97.06 179 PRO B C 1
ATOM 2935 O O . PRO B 1 179 ? 16.531 11.922 2.699 1 97.06 179 PRO B O 1
ATOM 2938 N N . SER B 1 180 ? 16.891 13.648 1.348 1 98.12 180 SER B N 1
ATOM 2939 C CA . SER B 1 180 ? 16.312 14.648 2.244 1 98.12 180 SER B CA 1
ATOM 2940 C C . SER B 1 180 ? 15.68 15.797 1.463 1 98.12 180 SER B C 1
ATOM 2942 O O . SER B 1 180 ? 15.836 15.883 0.244 1 98.12 180 SER B O 1
ATOM 2944 N N . MET B 1 181 ? 14.883 16.562 2.08 1 98.5 181 MET B N 1
ATOM 2945 C CA . MET B 1 181 ? 14.211 17.75 1.562 1 98.5 181 MET B CA 1
ATOM 2946 C C . MET B 1 181 ? 14.289 18.891 2.564 1 98.5 181 MET B C 1
ATOM 2948 O O . MET B 1 181 ? 14.125 18.688 3.768 1 98.5 181 MET B O 1
ATOM 2952 N N . PRO B 1 182 ? 14.562 20.141 2.113 1 98.5 182 PRO B N 1
ATOM 2953 C CA . PRO B 1 182 ? 14.641 21.266 3.047 1 98.5 182 PRO B CA 1
ATOM 2954 C C . PRO B 1 182 ? 13.344 21.453 3.84 1 98.5 182 PRO B C 1
ATOM 2956 O O . PRO B 1 182 ? 12.25 21.312 3.289 1 98.5 182 PRO B O 1
ATOM 2959 N N . LEU B 1 183 ? 13.516 21.812 5.129 1 98.69 183 LEU B N 1
ATOM 2960 C CA . LEU B 1 183 ? 12.375 21.984 6.027 1 98.69 183 LEU B CA 1
ATOM 2961 C C . LEU B 1 183 ? 11.398 23 5.469 1 98.69 183 LEU B C 1
ATOM 2963 O O . LEU B 1 183 ? 10.18 22.812 5.535 1 98.69 183 LEU B O 1
ATOM 2967 N N . GLU B 1 184 ? 11.914 24.047 4.875 1 98.62 184 GLU B N 1
ATOM 2968 C CA . GLU B 1 184 ? 11.062 25.094 4.316 1 98.62 184 GLU B CA 1
ATOM 2969 C C . GLU B 1 184 ? 10.211 24.562 3.172 1 98.62 184 GLU B C 1
ATOM 2971 O O . GLU B 1 184 ? 9.062 24.984 2.998 1 98.62 184 GLU B O 1
ATOM 2976 N N . MET B 1 185 ? 10.781 23.703 2.414 1 98.81 185 MET B N 1
ATOM 2977 C CA . MET B 1 185 ? 10.047 23.094 1.31 1 98.81 185 MET B CA 1
ATOM 2978 C C . MET B 1 185 ? 8.938 22.172 1.83 1 98.81 185 MET B C 1
ATOM 2980 O O . MET B 1 185 ? 7.84 22.156 1.281 1 98.81 185 MET B O 1
ATOM 2984 N N . ILE B 1 186 ? 9.219 21.469 2.869 1 98.88 186 ILE B N 1
ATOM 2985 C CA . ILE B 1 186 ? 8.219 20.609 3.508 1 98.88 186 ILE B CA 1
ATOM 2986 C C . ILE B 1 186 ? 7.078 21.469 4.051 1 98.88 186 ILE B C 1
ATOM 2988 O O . ILE B 1 186 ? 5.902 21.156 3.852 1 98.88 186 ILE B O 1
ATOM 2992 N N . LYS B 1 187 ? 7.438 22.562 4.734 1 98.88 187 LYS B N 1
ATOM 2993 C CA . LYS B 1 187 ? 6.434 23.5 5.238 1 98.88 187 LYS B CA 1
ATOM 2994 C C . LYS B 1 187 ? 5.547 24.016 4.105 1 98.88 187 LYS B C 1
ATOM 2996 O O . LYS B 1 187 ? 4.32 24.016 4.223 1 98.88 187 LYS B O 1
ATOM 3001 N N . ARG B 1 188 ? 6.129 24.406 3.021 1 98.81 188 ARG B N 1
ATOM 3002 C CA . ARG B 1 188 ? 5.395 24.906 1.866 1 98.81 188 ARG B CA 1
ATOM 3003 C C . ARG B 1 188 ? 4.48 23.828 1.287 1 98.81 188 ARG B C 1
ATOM 3005 O O . ARG B 1 188 ? 3.363 24.125 0.857 1 98.81 188 ARG B O 1
ATOM 3012 N N . ALA B 1 189 ? 4.984 22.625 1.267 1 98.94 189 ALA B N 1
ATOM 3013 C CA . ALA B 1 189 ? 4.184 21.5 0.765 1 98.94 189 ALA B CA 1
ATOM 3014 C C . ALA B 1 189 ? 2.906 21.344 1.58 1 98.94 189 ALA B C 1
ATOM 3016 O O . ALA B 1 189 ? 1.822 21.172 1.018 1 98.94 189 ALA B O 1
ATOM 3017 N N . ILE B 1 190 ? 3.035 21.406 2.889 1 98.94 190 ILE B N 1
ATOM 3018 C CA . ILE B 1 190 ? 1.882 21.25 3.768 1 98.94 190 ILE B CA 1
ATOM 3019 C C . ILE B 1 190 ? 0.911 22.406 3.566 1 98.94 190 ILE B C 1
ATOM 3021 O O . ILE B 1 190 ? -0.305 22.203 3.516 1 98.94 190 ILE B O 1
ATOM 3025 N N . GLU B 1 191 ? 1.424 23.594 3.371 1 98.88 191 GLU B N 1
ATOM 3026 C CA . GLU B 1 191 ? 0.581 24.766 3.119 1 98.88 191 GLU B CA 1
ATOM 3027 C C . GLU B 1 191 ? -0.227 24.594 1.836 1 98.88 191 GLU B C 1
ATOM 3029 O O . GLU B 1 191 ? -1.421 24.891 1.804 1 98.88 191 GLU B O 1
ATOM 3034 N N . ILE B 1 192 ? 0.427 24.141 0.819 1 98.81 192 ILE B N 1
ATOM 3035 C CA . ILE B 1 192 ? -0.231 23.938 -0.467 1 98.81 192 ILE B CA 1
ATOM 3036 C C . ILE B 1 192 ? -1.313 22.875 -0.33 1 98.81 192 ILE B C 1
ATOM 3038 O O . ILE B 1 192 ? -2.416 23.031 -0.859 1 98.81 192 ILE B O 1
ATOM 3042 N N . ALA B 1 193 ? -1.002 21.828 0.407 1 98.94 193 ALA B N 1
ATOM 3043 C CA . ALA B 1 193 ? -1.983 20.766 0.629 1 98.94 193 ALA B CA 1
ATOM 3044 C C . ALA B 1 193 ? -3.219 21.312 1.344 1 98.94 193 ALA B C 1
ATOM 3046 O O . ALA B 1 193 ? -4.348 20.938 1.006 1 98.94 193 ALA B O 1
ATOM 3047 N N . ILE B 1 194 ? -2.979 22.188 2.32 1 98.88 194 ILE B N 1
ATOM 3048 C CA . ILE B 1 194 ? -4.078 22.797 3.062 1 98.88 194 ILE B CA 1
ATOM 3049 C C . ILE B 1 194 ? -4.945 23.625 2.117 1 98.88 194 ILE B C 1
ATOM 3051 O O . ILE B 1 194 ? -6.168 23.469 2.092 1 98.88 194 ILE B O 1
ATOM 3055 N N . ARG B 1 195 ? -4.312 24.406 1.29 1 98.62 195 ARG B N 1
ATOM 3056 C CA . ARG B 1 195 ? -5.047 25.266 0.372 1 98.62 195 ARG B CA 1
ATOM 3057 C C . ARG B 1 195 ? -5.891 24.453 -0.599 1 98.62 195 ARG B C 1
ATOM 3059 O O . ARG B 1 195 ? -7.059 24.766 -0.834 1 98.62 195 ARG B O 1
ATOM 3066 N N . GLU B 1 196 ? -5.289 23.406 -1.132 1 98.56 196 GLU B N 1
ATOM 3067 C CA . GLU B 1 196 ? -6.004 22.547 -2.08 1 98.56 196 GLU B CA 1
ATOM 3068 C C . GLU B 1 196 ? -7.18 21.844 -1.413 1 98.56 196 GLU B C 1
ATOM 3070 O O . GLU B 1 196 ? -8.188 21.562 -2.061 1 98.56 196 GLU B O 1
ATOM 3075 N N . SER B 1 197 ? -7.066 21.625 -0.112 1 98.5 197 SER B N 1
ATOM 3076 C CA . SER B 1 197 ? -8.086 20.875 0.612 1 98.5 197 SER B CA 1
ATOM 3077 C C . SER B 1 197 ? -9.242 21.766 1.026 1 98.5 197 SER B C 1
ATOM 3079 O O . SER B 1 197 ? -10.312 21.281 1.405 1 98.5 197 SER B O 1
ATOM 3081 N N . LEU B 1 198 ? -9.008 23.047 1.016 1 97.12 198 LEU B N 1
ATOM 3082 C CA . LEU B 1 198 ? -10.047 24.016 1.333 1 97.12 198 LEU B CA 1
ATOM 3083 C C . LEU B 1 198 ? -10.914 24.297 0.111 1 97.12 198 LEU B C 1
ATOM 3085 O O . LEU B 1 198 ? -12.031 24.812 0.241 1 97.12 198 LEU B O 1
ATOM 3089 N N . ASP B 1 199 ? -10.438 24.047 -1.107 1 87.38 199 ASP B N 1
ATOM 3090 C CA . ASP B 1 199 ? -11.164 24.281 -2.354 1 87.38 199 ASP B CA 1
ATOM 3091 C C . ASP B 1 199 ? -12.211 23.188 -2.584 1 87.38 199 ASP B C 1
ATOM 3093 O O . ASP B 1 199 ? -13.141 23.375 -3.375 1 87.38 199 ASP B O 1
#

Radius of gyration: 21.62 Å; Cα contacts (8 Å, |Δi|>4): 902; chains: 2; bounding box: 47×66×49 Å

Foldseek 3Di:
DEEEEEEEQDWDPDRDWLRLVLLVPDDQDDDHYGYDYYYFYQDLVRLLVVLLVVCVVPVHQEYEYEGADEQDQAWEWEFKFFQFAADPDATPVRDGDHGHGSDDPDDGMDTFQAPRVVLCVQLVVVVGGYDYDHYPDRGNQSSNQRSNRVSCVVVVRNHGGTYIYAYAACVVDVPPPTHHDHSVSVSVSVSSSVVSRVD/DEEEEEEEQDWDPDRDWLRLVLLVVDDQDDDHYGYDYYYFYQDLVRLLVVLLVVCVVPVHQEYEYEGADEQDQAWEWEFKFFQFAADPDATPVRDGDHGHGSDDPDDGMDTFQAPRVVLCVQLVVVVGGYDYDHYPDRGNQSSNQRSNRVSCVVVVRNHGGTYIYAYAACVVDVPPPTHHDHSVSVSVSVSSSVVSRVD

Secondary structure (DSSP, 8-state):
-EEEEEEE---TT-S--HHHHHHHHS-SEETTEEEEEEEEPS-HHHHHHHHHHHHHHH--SEEEEEEE-TT--SEEEE-EEES-B--SS--TTS---SSB-SSTT--SEEE--S-HHHHHHHHHHTT--EEEES---SSHHHHHHHHHHHHHHHTT---EEEEEEEPBPGGGGTTS---B--HHHHHHHHHHHHHHHH-/-EEEEEEE---TT-S--HHHHHHHHS-SEETTEEEEEEEEPS-HHHHHHHHHHHHHHH--SEEEEEEE-TT--SEEEE-EEES-B--SS--TTS---SSB-SSTT--SEEE--S-HHHHHHHHHHTT--EEEES---SSHHHHHHHHHHHHHHHTT---EEEEEEEPBPGGGGTTS---B--HHHHHHHHHHHHHHHH-

Organism: Thermococcus barophilus (strain DSM 11836 / MP) (NCBI:txid391623)

Solvent-accessible surface area (backbone atoms only — not comparable to full-atom values): 20618 Å² total; per-residue (Å²): 94,33,33,37,39,32,9,32,49,48,53,94,87,42,90,62,29,56,27,26,60,23,54,69,66,50,64,62,54,58,88,83,28,39,46,45,79,47,78,37,68,51,26,62,71,55,36,61,56,48,47,56,52,50,47,68,70,63,60,39,50,32,37,43,38,34,29,68,36,77,67,35,79,34,39,29,35,31,44,34,19,45,48,36,28,40,41,97,56,59,36,79,79,64,52,58,48,72,78,33,58,72,52,84,94,54,68,51,34,46,64,39,61,46,59,53,67,60,31,30,51,52,32,43,76,68,73,36,65,46,40,78,30,70,48,45,65,27,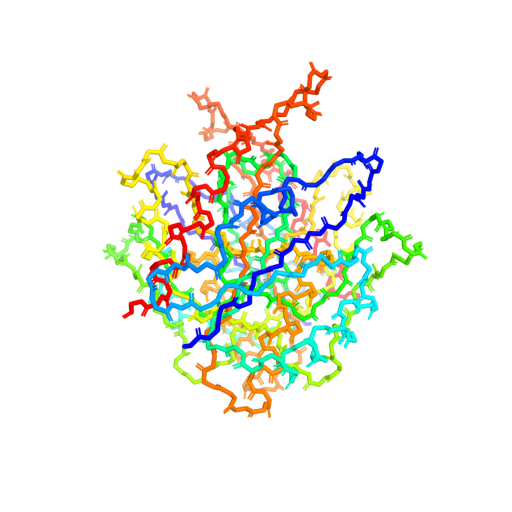45,48,65,8,46,39,38,32,45,50,47,49,50,34,60,78,67,67,49,86,43,29,32,32,38,35,35,31,29,30,30,58,87,76,31,78,90,43,100,49,46,49,43,55,58,68,57,53,30,49,48,53,51,49,40,52,56,54,58,72,103,94,34,32,38,38,34,9,31,49,48,54,95,86,42,88,63,29,56,28,27,58,23,55,68,67,50,64,60,52,58,89,82,28,39,46,44,77,46,77,39,68,50,26,63,70,54,35,61,55,46,46,55,53,49,46,69,71,64,59,38,50,32,36,42,37,31,28,68,35,77,66,36,80,34,39,30,33,31,44,34,20,45,47,36,28,42,41,97,55,59,36,78,79,64,53,57,48,71,78,34,58,72,53,85,95,52,66,52,31,46,67,38,61,46,59,52,67,60,31,31,51,53,32,43,76,68,75,34,65,48,39,78,29,71,47,45,66,28,45,46,64,8,46,41,40,33,43,50,48,49,49,32,60,77,66,69,49,87,43,28,31,32,38,35,36,31,29,31,31,56,87,77,30,79,90,44,101,50,44,50,43,55,57,68,56,53,30,49,47,53,51,50,41,51,54,56,61,72,108

Nearest PDB structures (foldseek):
  1aug-assembly1_D  TM=9.796E-01  e=2.346E-28  Bacillus amyloliquefaciens
  3rnz-assembly1_C  TM=9.773E-01  e=4.394E-28  Bacillus amyloliquefaciens
  3lac-assembly1_A  TM=9.699E-01  e=4.126E-28  Bacillus anthracis
  1a2z-assembly1_D  TM=9.605E-01  e=3.015E-28  Thermococcus litoralis
  4gxh-assembly1_C  TM=9.807E-01  e=3.484E-27  Xenorhabdus bovienii SS-2004

InterPro domains:
  IPR000816 Peptidase C15, pyroglutamyl peptidase I [PIRSF015592] (1-198)
  IPR000816 Peptidase C15, pyroglutamyl peptidase I [PR00706] (3-26)
  IPR000816 Peptidase C15, pyroglutamyl peptidase I [PR00706] (60-72)
  IPR000816 Peptidase C15, pyroglutamyl peptidase I [PR00706] (78-98)
  IPR000816 Peptidase C15, pyroglutamyl peptidase I [PR00706] (130-146)
  IPR000816 Peptidase C15, pyroglutamyl peptidase I [PR00706] (160-172)
  IPR000816 Peptidase C15, pyroglutamyl peptidase I [cd00501] (1-193)
  IPR016125 Peptidase C15, pyroglutamyl peptidase I-like [PF01470] (1-195)
  IPR016125 Peptidase C15, pyroglutamyl peptidase I-like [PTHR23402] (2-196)
  IPR029762 Pyroglutamyl peptidase I, bacterial-type [MF_00417] (1-198)
  IPR029762 Pyroglutamyl peptidase I, bacterial-type [TIGR00504] (2-196)
  IPR033693 Pyroglutamyl peptidase I, Glu active site [PS01333] (67-83)
  IPR033694 Pyroglutamyl peptidase I, Cys active site [PS01334] (128-142)
  IPR036440 Peptidase C15, pyroglutamyl peptidase I-like superfamily [G3DSA:3.40.630.20] (1-199)
  IPR036440 Peptidase C15, pyroglutamyl peptidase I-like superfamily [SSF53182] (1-198)

pLDDT: mean 97.9, std 2.01, range [87.12, 99.0]